Protein AF-A0A2S9YD35-F1 (afdb_monomer)

Mean predicted aligned error: 19.58 Å

Organism: NCBI:txid215803

Nearest PDB structures (foldseek):
  1vf7-assembly1_E  TM=6.008E-01  e=1.593E-13  Pseudomonas aeruginosa
  5xu0-assembly1_B-2  TM=6.236E-01  e=1.192E-12  Streptococcus pneumoniae
  2v4d-assembly1_E  TM=6.224E-01  e=2.656E-11  Pseudomonas aeruginosa
  5xu0-assembly1_A-2  TM=6.376E-01  e=5.295E-11  Streptococcus pneumoniae
  5xu0-assembly1_C-2  TM=6.349E-01  e=1.986E-10  Streptococcus pneumoniae

InterPro domains:
  IPR029016 GAF-like domain superfamily [G3DSA:3.30.450.40] (10-162)
  IPR050739 Membrane Fusion Protein [PTHR30386] (207-303)

Foldseek 3Di:
DQDDCVNPVVLVVLLVVLLVQLLPDLAQQSNQVSLQVSCCVPFAVGKGKWFADPLLQWTHGSNDNVQIGHLCAAPNVVQQVPNQKDKDLFQQVDPRHDCSNQPVPDPRRKIKMKGFQFAPDPVRHTGIIMMHIHDNPDDHCDSNSVNSVVVSSPSCRVSSVVNVVVVVVVVVVVVVPPPDDDDPPDPDDPVVVVCVVSDPPPDVPPCPPPVVVVVVVCVVVVVVVVVVVQLQVDKDFDKWKFKKFKDAFDKDFDFQQAWFAWADAPDDAFDWDAAFAWGTATDCVVLVVVLVVLVVQLVVLVVVCVVPVPDPVSVVSNVVSVVVNVVSVVVNVSRTDGHNHIFGWHDAPHDRGDTHHRGHGGTIGTHPPDFMKMKTWTAPVLLVLDDFFFWKWWDFPPFNQFIDTWTWHDKDPDFAFLVVVLVVLPDVQNVPDDDDGTTIITMTGDPDQWTDGPNDIDGDDGGTMTMMMTRRDMDRSNCVVPVVVVVD

pLDDT: mean 82.95, std 12.69, range [40.44, 95.81]

Solvent-accessible surface area (backbone atoms only — not comparable to full-atom values): 26770 Å² total; per-residue (Å²): 129,87,59,51,63,87,81,38,60,68,60,45,52,52,50,54,54,44,51,53,54,41,62,69,42,91,46,69,45,58,32,36,52,50,53,24,51,55,36,33,77,74,68,22,76,42,44,44,52,28,40,39,43,83,87,76,43,29,31,32,32,68,85,41,88,86,45,70,44,63,37,79,46,16,37,47,10,51,6,62,77,75,29,55,67,37,73,34,83,34,29,70,76,35,92,51,52,30,51,87,73,62,38,77,88,59,92,39,57,31,26,37,35,16,30,31,22,40,36,87,54,96,79,54,56,46,50,28,32,43,31,36,30,31,59,65,86,57,80,70,85,44,67,57,51,49,38,53,50,54,54,50,36,65,63,42,17,68,47,50,48,52,52,55,51,49,54,54,51,55,58,54,58,65,64,76,69,77,79,74,83,91,69,96,86,64,94,65,57,70,71,59,53,50,58,58,65,78,53,78,70,80,61,74,78,74,75,73,69,45,74,62,50,63,48,49,50,52,49,51,51,48,48,52,52,50,49,51,48,46,28,63,71,40,70,39,73,42,66,51,62,24,55,22,35,34,39,64,40,57,70,47,72,42,53,34,86,54,72,41,36,30,61,42,65,73,69,55,67,70,38,78,44,48,59,66,38,72,40,38,36,38,64,49,70,68,63,52,53,50,48,56,50,47,52,53,52,35,53,54,34,46,54,51,25,72,73,41,80,81,43,66,64,38,55,50,51,36,54,50,42,51,55,51,48,54,53,48,56,51,53,61,53,66,34,49,39,51,33,90,53,47,26,32,26,68,45,68,68,64,48,66,71,39,78,42,50,56,67,40,70,34,34,31,34,35,30,76,82,38,72,33,28,35,45,27,41,30,56,33,89,50,49,91,57,63,59,68,62,42,62,29,39,36,38,40,70,96,38,93,76,36,71,38,84,32,37,28,70,43,64,55,90,62,69,33,46,44,71,57,50,34,58,76,64,31,79,94,54,38,88,81,58,90,65,82,61,49,24,22,50,35,35,24,51,46,96,60,67,59,48,63,44,95,94,41,82,44,69,70,52,70,71,43,48,27,42,28,38,32,71,55,45,75,41,33,44,48,46,73,75,40,65,79,61,77,82,112

Radius of gyration: 55.98 Å; Cα contacts (8 Å, |Δi|>4): 825; chains: 1; bounding box: 130×58×137 Å

Secondary structure (DSSP, 8-state):
----GGG-HHHHHHHHHHHHHHHT--SHHHHHHHHHHHHHHHT-SEEEEEEEETTTTEEE-SS-TT-EEETTSHHHHHHHTT-SEEEESSGGGSTT--HHHH-TT--S-SEEEEEEEE-SSTT--EEEEEEEEE-TTS----HHHHHHHHHHHHHHHHHHHHHHHHHHHHHHHHHHS--S---TT--S-HHHHHHHHT------------HHHHHHHHHHHHHHHHHHHHHHH-EEEEEEEEEEEEE-S-EEEEE-SS-EEEEEE---TT-EE-TT-EEEEE--HHHHHHHHHHHHHHHHHHHHHHH-TT-HHHHHHHHHHHHHHHHHHHHHHHTEEE-SS-EEEEEE---TT-EE-TT-EEEEEEPTT---EEEEEEEGGGGGG--TT-EEEEEETTEEEEEEEEEEEEEEEEEE-HHHHHHHH-HHHHTT----S-EEEEEEE-S-SEEEETTEEEE--TT-EEEEEEEEEEEEHHHHH-GGGTT-

Sequence (488 aa):
MAWTLETDPDYARAMLVALRAAAAADDPNDLTRIVEELAMDWIGDRAFLRFHDSDDGTLWSAVDDKYEVDATRGLAGAALLGRELVTAPRAEQDPAYAACVDDPRGAGDERVAAMAVAAAAPDRSAHAVLIVIREAARERFDARARGRLTALGHGLSPILDRLALAAVLDAGATLEVGGEDSDPAYLYRAEALEAYRGGHSQGPVLRLASPWLGVVYRVVVGLVVATLAYLCLVDVGEYSSGPALVRLGGRTQITALTDASVVEVFVAPNDRVEAGQQLVRLHDVDDAADSERLEREFELQLRNLLRDPGDVAAQRAVTTLRAERERTAWRLREHLIRAPAAGVIRDVRARPGQALAAGEVLLTIASEQTQPHVLALLPGDDRPRIEVGMPLVFEIDGYRDADRALRVDHVYEDVVGPSEALRVLGPEVADDMSITGPVVLVRAALPSEDFESKAARFRYHDGMRGRAEIQVRTTSVLEALIPSLEEI

Structure (mmCIF, N/CA/C/O backbone):
data_AF-A0A2S9YD35-F1
#
_entry.id   AF-A0A2S9YD35-F1
#
loop_
_atom_site.group_PDB
_atom_site.id
_atom_site.type_symbol
_atom_site.label_atom_id
_atom_site.label_alt_id
_atom_site.label_comp_id
_atom_site.label_asym_id
_atom_site.label_entity_id
_atom_site.label_seq_id
_atom_site.pdbx_PDB_ins_code
_atom_site.Cartn_x
_atom_site.Cartn_y
_atom_site.Cartn_z
_atom_site.occupancy
_atom_site.B_iso_or_equiv
_atom_site.auth_seq_id
_atom_site.auth_comp_id
_atom_site.auth_asym_id
_atom_site.auth_atom_id
_atom_site.pdbx_PDB_model_num
ATOM 1 N N . MET A 1 1 ? 63.358 15.236 -81.515 1.00 47.53 1 MET A N 1
ATOM 2 C CA . MET A 1 1 ? 63.727 16.330 -80.591 1.00 47.53 1 MET A CA 1
ATOM 3 C C . MET A 1 1 ? 62.824 16.237 -79.379 1.00 47.53 1 MET A C 1
ATOM 5 O O . MET A 1 1 ? 61.634 16.022 -79.573 1.00 47.53 1 MET A O 1
ATOM 9 N N . ALA A 1 2 ? 63.372 16.330 -78.166 1.00 56.78 2 ALA A N 1
ATOM 10 C CA . ALA A 1 2 ? 62.549 16.531 -76.977 1.00 56.78 2 ALA A CA 1
ATOM 11 C C . ALA A 1 2 ? 61.869 17.901 -77.112 1.00 56.78 2 ALA A C 1
ATOM 13 O O . ALA A 1 2 ? 62.541 18.879 -77.436 1.00 56.78 2 ALA A O 1
ATOM 14 N N . TRP A 1 3 ? 60.546 17.947 -76.977 1.00 67.94 3 TRP A N 1
ATOM 15 C CA . TRP A 1 3 ? 59.806 19.205 -76.999 1.00 67.94 3 TRP A CA 1
ATOM 16 C C . TRP A 1 3 ? 60.190 20.035 -75.768 1.00 67.94 3 TRP A C 1
ATOM 18 O O . TRP A 1 3 ? 60.286 19.488 -74.670 1.00 67.94 3 TRP A O 1
ATOM 28 N N . THR A 1 4 ? 60.414 21.335 -75.952 1.00 70.62 4 THR A N 1
ATOM 29 C CA . THR A 1 4 ? 60.667 22.291 -74.864 1.00 70.62 4 THR A CA 1
ATOM 30 C C . THR A 1 4 ? 59.796 23.531 -75.043 1.00 70.62 4 THR A C 1
ATOM 32 O O . THR A 1 4 ? 59.365 23.842 -76.156 1.00 70.62 4 THR A O 1
ATOM 35 N N . LEU A 1 5 ? 59.568 24.285 -73.966 1.00 70.50 5 LEU A N 1
ATOM 36 C CA . LEU A 1 5 ? 58.805 25.541 -74.012 1.00 70.50 5 LEU A CA 1
ATOM 37 C C . LEU A 1 5 ? 59.402 26.570 -74.990 1.00 70.50 5 LEU A C 1
ATOM 39 O O . LEU A 1 5 ? 58.669 27.344 -75.597 1.00 70.50 5 LEU A O 1
ATOM 43 N N . GLU A 1 6 ? 60.718 26.531 -75.211 1.00 71.00 6 GLU A N 1
ATOM 44 C CA . GLU A 1 6 ? 61.417 27.388 -76.179 1.00 71.00 6 GLU A CA 1
ATOM 45 C C . GLU A 1 6 ? 61.068 27.055 -77.640 1.00 71.00 6 GLU A C 1
ATOM 47 O O . GLU A 1 6 ? 61.177 27.910 -78.515 1.00 71.00 6 GLU A O 1
ATOM 52 N N . THR A 1 7 ? 60.611 25.828 -77.911 1.00 75.81 7 THR A N 1
ATOM 53 C CA . THR A 1 7 ? 60.230 25.374 -79.261 1.00 75.81 7 THR A CA 1
ATOM 54 C C . THR A 1 7 ? 58.775 25.688 -79.633 1.00 75.81 7 THR A C 1
ATOM 56 O O . THR A 1 7 ? 58.360 25.383 -80.751 1.00 75.81 7 THR A O 1
ATOM 59 N N . ASP A 1 8 ? 57.996 26.297 -78.728 1.00 83.62 8 ASP A N 1
ATOM 60 C CA . ASP A 1 8 ? 56.560 26.559 -78.904 1.00 83.62 8 ASP A CA 1
ATOM 61 C C . ASP A 1 8 ? 56.110 27.853 -78.183 1.00 83.62 8 ASP A C 1
ATOM 63 O O . ASP A 1 8 ? 55.401 27.801 -77.170 1.00 83.62 8 ASP A O 1
ATOM 67 N N . PRO A 1 9 ? 56.548 29.035 -78.662 1.00 85.25 9 PRO A N 1
ATOM 68 C CA . PRO A 1 9 ? 56.414 30.297 -77.930 1.00 85.25 9 PRO A CA 1
ATOM 69 C C . PRO A 1 9 ? 54.961 30.753 -77.746 1.00 85.25 9 PRO A C 1
ATOM 71 O O . PRO A 1 9 ? 54.652 31.412 -76.751 1.00 85.25 9 PRO A O 1
ATOM 74 N N . ASP A 1 10 ? 54.066 30.397 -78.670 1.00 89.38 10 ASP A N 1
ATOM 75 C CA . ASP A 1 10 ? 52.653 30.771 -78.579 1.00 89.38 10 ASP A CA 1
ATOM 76 C C . ASP A 1 10 ? 51.945 29.988 -77.466 1.00 89.38 10 ASP A C 1
ATOM 78 O O . ASP A 1 10 ? 51.243 30.586 -76.648 1.00 89.38 10 ASP A O 1
ATOM 82 N N . TYR A 1 11 ? 52.226 28.682 -77.350 1.00 89.38 11 TYR A N 1
ATOM 83 C CA . TYR A 1 11 ? 51.750 27.874 -76.227 1.00 89.38 11 TYR A CA 1
ATOM 84 C C . TYR A 1 11 ? 52.334 28.367 -74.902 1.00 89.38 11 TYR A C 1
ATOM 86 O O . TYR A 1 11 ? 51.603 28.525 -73.930 1.00 89.38 11 TYR A O 1
ATOM 94 N N . ALA A 1 12 ? 53.636 28.670 -74.857 1.00 87.69 12 ALA A N 1
ATOM 95 C CA . ALA A 1 12 ? 54.272 29.184 -73.645 1.00 87.69 12 ALA A CA 1
ATOM 96 C C . ALA A 1 12 ? 53.629 30.502 -73.174 1.00 87.69 12 ALA A C 1
ATOM 98 O O . ALA A 1 12 ? 53.411 30.691 -71.977 1.00 87.69 12 ALA A O 1
ATOM 99 N N . ARG A 1 13 ? 53.270 31.402 -74.103 1.00 91.12 13 ARG A N 1
ATOM 100 C CA . ARG A 1 13 ? 52.560 32.647 -73.777 1.00 91.12 13 ARG A CA 1
ATOM 101 C C . ARG A 1 13 ? 51.149 32.378 -73.252 1.00 91.12 13 ARG A C 1
ATOM 103 O O . ARG A 1 13 ? 50.782 32.967 -72.238 1.00 91.12 13 ARG A O 1
ATOM 110 N N . ALA A 1 14 ? 50.386 31.506 -73.910 1.00 91.56 14 ALA A N 1
ATOM 111 C CA . ALA A 1 14 ? 49.041 31.134 -73.467 1.00 91.56 14 ALA A CA 1
ATOM 112 C C . ALA A 1 14 ? 49.067 30.475 -72.077 1.00 91.56 14 ALA A C 1
ATOM 114 O O . ALA A 1 14 ? 48.331 30.882 -71.181 1.00 91.56 14 ALA A O 1
ATOM 115 N N . MET A 1 15 ? 50.001 29.546 -71.861 1.00 92.38 15 MET A N 1
ATOM 116 C CA . MET A 1 15 ? 50.214 28.876 -70.580 1.00 92.38 15 MET A CA 1
ATOM 117 C C . MET A 1 15 ? 50.580 29.871 -69.472 1.00 92.38 15 MET A C 1
ATOM 119 O O . MET A 1 15 ? 50.029 29.791 -68.382 1.00 92.38 15 MET A O 1
ATOM 123 N N . LEU A 1 16 ? 51.449 30.855 -69.734 1.00 91.38 16 LEU A N 1
ATOM 124 C CA . LEU A 1 16 ? 51.777 31.895 -68.749 1.00 91.38 16 LEU A CA 1
ATOM 125 C C . LEU A 1 16 ? 50.569 32.761 -68.365 1.00 91.38 16 LEU A C 1
ATOM 127 O O . LEU A 1 16 ? 50.454 33.158 -67.206 1.00 91.38 16 LEU A O 1
ATOM 131 N N . VAL A 1 17 ? 49.685 33.077 -69.315 1.00 93.44 17 VAL A N 1
ATOM 132 C CA . VAL A 1 17 ? 48.451 33.830 -69.035 1.00 93.44 17 VAL A CA 1
ATOM 133 C C . VAL A 1 17 ? 47.505 32.994 -68.177 1.00 93.44 17 VAL A C 1
ATOM 135 O O . VAL A 1 17 ? 47.040 33.480 -67.147 1.00 93.44 17 VAL A O 1
ATOM 138 N N . ALA A 1 18 ? 47.291 31.732 -68.549 1.00 91.69 18 ALA A N 1
ATOM 139 C CA . ALA A 1 18 ? 46.444 30.812 -67.800 1.00 91.69 18 ALA A CA 1
ATOM 140 C C . ALA A 1 18 ? 46.977 30.558 -66.382 1.00 91.69 18 ALA A C 1
ATOM 142 O O . ALA A 1 18 ? 46.215 30.658 -65.430 1.00 91.69 18 ALA A O 1
ATOM 143 N N . LEU A 1 19 ? 48.285 30.332 -66.206 1.00 92.06 19 LEU A N 1
ATOM 144 C CA . LEU A 1 19 ? 48.888 30.132 -64.882 1.00 92.06 19 LEU A CA 1
ATOM 145 C C . LEU A 1 19 ? 48.787 31.379 -63.993 1.00 92.06 19 LEU A C 1
ATOM 147 O O . LEU A 1 19 ? 48.605 31.252 -62.787 1.00 92.06 19 LEU A O 1
ATOM 151 N N . ARG A 1 20 ? 48.860 32.592 -64.560 1.00 91.69 20 ARG A N 1
ATOM 152 C CA . ARG A 1 20 ? 48.623 33.830 -63.795 1.00 91.69 20 ARG A CA 1
ATOM 153 C C . ARG A 1 20 ? 47.171 33.966 -63.352 1.00 91.69 20 ARG A C 1
ATOM 155 O O . ARG A 1 20 ? 46.937 34.383 -62.225 1.00 91.69 20 ARG A O 1
ATOM 162 N N . ALA A 1 21 ? 46.223 33.631 -64.226 1.00 90.62 21 ALA A N 1
ATOM 163 C CA . ALA A 1 21 ? 44.805 33.640 -63.884 1.00 90.62 21 ALA A CA 1
ATOM 164 C C . ALA A 1 21 ? 44.486 32.568 -62.827 1.00 90.62 21 ALA A C 1
ATOM 166 O O . ALA A 1 21 ? 43.852 32.870 -61.825 1.00 90.62 21 ALA A O 1
ATOM 167 N N . ALA A 1 22 ? 45.023 31.358 -62.997 1.00 89.50 22 ALA A N 1
ATOM 168 C CA . ALA A 1 22 ? 44.924 30.254 -62.048 1.00 89.50 22 ALA A CA 1
ATOM 169 C C . ALA A 1 22 ? 45.522 30.602 -60.675 1.00 89.50 22 ALA A C 1
ATOM 171 O O . ALA A 1 22 ? 44.939 30.280 -59.648 1.00 89.50 22 ALA A O 1
ATOM 172 N N . ALA A 1 23 ? 46.660 31.300 -60.635 1.00 87.88 23 ALA A N 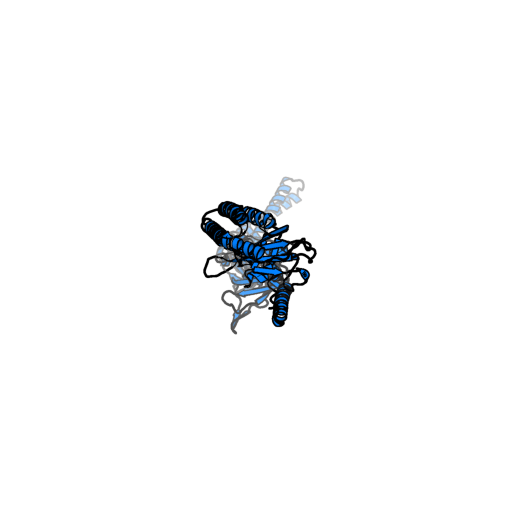1
ATOM 173 C CA . ALA A 1 23 ? 47.279 31.723 -59.380 1.00 87.88 23 ALA A CA 1
ATOM 174 C C . ALA A 1 23 ? 46.456 32.776 -58.617 1.00 87.88 23 ALA A C 1
ATOM 176 O O . ALA A 1 23 ? 46.629 32.903 -57.409 1.00 87.88 23 ALA A O 1
ATOM 177 N N . ALA A 1 24 ? 45.593 33.524 -59.310 1.00 87.50 24 ALA A N 1
ATOM 178 C CA . ALA A 1 24 ? 44.670 34.488 -58.714 1.00 87.50 24 ALA A CA 1
ATOM 179 C C . ALA A 1 24 ? 43.292 33.884 -58.388 1.00 87.50 24 ALA A C 1
ATOM 181 O O . ALA A 1 24 ? 42.458 34.580 -57.821 1.00 87.50 24 ALA A O 1
ATOM 182 N N . ALA A 1 25 ? 43.038 32.626 -58.765 1.00 84.81 25 ALA A N 1
ATOM 183 C CA . ALA A 1 25 ? 41.809 31.936 -58.409 1.00 84.81 25 ALA A CA 1
ATOM 184 C C . ALA A 1 25 ? 41.866 31.522 -56.933 1.00 84.81 25 ALA A C 1
ATOM 186 O O . ALA A 1 25 ? 42.831 30.886 -56.501 1.00 84.81 25 ALA A O 1
ATOM 187 N N . ASP A 1 26 ? 40.832 31.885 -56.180 1.00 77.94 26 ASP A N 1
ATOM 188 C CA . ASP A 1 26 ? 40.666 31.501 -54.774 1.00 77.94 26 ASP A CA 1
ATOM 189 C C . ASP A 1 26 ? 39.661 30.341 -54.605 1.00 77.94 26 ASP A C 1
ATOM 191 O O . ASP A 1 26 ? 39.561 29.774 -53.523 1.00 77.94 26 ASP A O 1
ATOM 195 N N . ASP A 1 27 ? 38.968 29.942 -55.681 1.00 83.31 27 ASP A N 1
ATOM 196 C CA . ASP A 1 27 ? 38.027 28.814 -55.727 1.00 83.31 27 ASP A CA 1
ATOM 197 C C . ASP A 1 27 ? 38.523 27.732 -56.725 1.00 83.31 27 ASP A C 1
ATOM 199 O O . ASP A 1 27 ? 38.868 28.062 -57.873 1.00 83.31 27 ASP A O 1
ATOM 203 N N . PRO A 1 28 ? 38.544 26.438 -56.335 1.00 85.31 28 PRO A N 1
ATOM 204 C CA . PRO A 1 28 ? 38.745 25.294 -57.235 1.00 85.31 28 PRO A CA 1
ATOM 205 C C . PRO A 1 28 ? 37.932 25.318 -58.545 1.00 85.31 28 PRO A C 1
ATOM 207 O O . PRO A 1 28 ? 38.403 24.809 -59.571 1.00 85.31 28 PRO A O 1
ATOM 210 N N . ASN A 1 29 ? 36.739 25.920 -58.550 1.00 88.38 29 ASN A N 1
ATOM 211 C CA . ASN A 1 29 ? 35.893 26.062 -59.742 1.00 88.38 29 ASN A CA 1
ATOM 212 C C . ASN A 1 29 ? 36.537 26.896 -60.845 1.00 88.38 29 ASN A C 1
ATOM 214 O O . ASN A 1 29 ? 36.603 26.482 -62.009 1.00 88.38 29 ASN A O 1
ATOM 218 N N . ASP A 1 30 ? 37.031 28.078 -60.481 1.00 88.12 30 ASP A N 1
ATOM 219 C CA . ASP A 1 30 ? 37.656 28.985 -61.434 1.00 88.12 30 ASP A CA 1
ATOM 220 C C . ASP A 1 30 ? 38.954 28.389 -61.974 1.00 88.12 30 ASP A C 1
ATOM 222 O O . ASP A 1 30 ? 39.211 28.462 -63.179 1.00 88.12 30 ASP A O 1
ATOM 226 N N . LEU A 1 31 ? 39.726 27.714 -61.114 1.00 90.50 31 LEU A N 1
ATOM 227 C CA . LEU A 1 31 ? 40.915 26.982 -61.537 1.00 90.50 31 LEU A CA 1
ATOM 228 C C . LEU A 1 31 ? 40.576 25.903 -62.574 1.00 90.50 31 LEU A C 1
ATOM 230 O O . LEU A 1 31 ? 41.229 25.830 -63.617 1.00 90.50 31 LEU A O 1
ATOM 234 N N . THR A 1 32 ? 39.547 25.094 -62.307 1.00 91.31 32 THR A N 1
ATOM 235 C CA . THR A 1 32 ? 39.090 24.026 -63.212 1.00 91.31 32 THR A CA 1
ATOM 236 C C . THR A 1 32 ? 38.765 24.583 -64.586 1.00 91.31 32 THR A C 1
ATOM 238 O O . THR A 1 32 ? 39.307 24.111 -65.583 1.00 91.31 32 THR A O 1
ATOM 241 N N . ARG A 1 33 ? 37.959 25.647 -64.643 1.00 91.50 33 ARG A N 1
ATOM 242 C CA . ARG A 1 33 ? 37.557 26.269 -65.907 1.00 91.50 33 ARG A CA 1
ATOM 243 C C . ARG A 1 33 ? 38.753 26.799 -66.701 1.00 91.50 33 ARG A C 1
ATOM 245 O O . ARG A 1 33 ? 38.845 26.524 -67.893 1.00 91.50 33 ARG A O 1
ATOM 252 N N . ILE A 1 34 ? 39.678 27.510 -66.051 1.00 92.81 34 ILE A N 1
ATOM 253 C CA . ILE A 1 34 ? 40.866 28.088 -66.707 1.00 92.81 34 ILE A CA 1
ATOM 254 C C . ILE A 1 34 ? 41.763 26.989 -67.295 1.00 92.81 34 ILE A C 1
ATOM 256 O O . ILE A 1 34 ? 42.280 27.122 -68.407 1.00 92.81 34 ILE A O 1
ATOM 260 N N . VAL A 1 35 ? 41.970 25.903 -66.546 1.00 93.00 35 VAL A N 1
ATOM 261 C CA . VAL A 1 35 ? 42.843 24.797 -66.958 1.00 93.00 35 VAL A CA 1
ATOM 262 C C . VAL A 1 35 ? 42.204 23.962 -68.063 1.00 93.00 35 VAL A C 1
ATOM 264 O O . VAL A 1 35 ? 42.882 23.632 -69.040 1.00 93.00 35 VAL A O 1
ATOM 267 N N . GLU A 1 36 ? 40.917 23.633 -67.933 1.00 93.31 36 GLU A N 1
ATOM 268 C CA . GLU A 1 36 ? 40.176 22.893 -68.955 1.00 93.31 36 GLU A CA 1
ATOM 269 C C . GLU A 1 36 ? 40.122 23.687 -70.271 1.00 93.31 36 GLU A C 1
ATOM 271 O O . GLU A 1 36 ? 40.383 23.114 -71.328 1.00 93.31 36 GLU A O 1
ATOM 276 N N . GLU A 1 37 ? 39.885 25.004 -70.224 1.00 94.00 37 GLU A N 1
ATOM 277 C CA . GLU A 1 37 ? 39.869 25.881 -71.406 1.00 94.00 37 GLU A CA 1
ATOM 278 C C . GLU A 1 37 ? 41.225 25.899 -72.129 1.00 94.00 37 GLU A C 1
ATOM 280 O O . GLU A 1 37 ? 41.293 25.623 -73.328 1.00 94.00 37 GLU A O 1
ATOM 285 N N . LEU A 1 38 ? 42.333 26.101 -71.403 1.00 94.25 38 LEU A N 1
ATOM 286 C CA . LEU A 1 38 ? 43.674 26.057 -72.000 1.00 94.25 38 LEU A CA 1
ATOM 287 C C . LEU A 1 38 ? 43.976 24.689 -72.638 1.00 94.25 38 LEU A C 1
ATOM 289 O O . LEU A 1 38 ? 44.580 24.614 -73.714 1.00 94.25 38 LEU A O 1
ATOM 293 N N . ALA A 1 39 ? 43.594 23.600 -71.965 1.00 93.12 39 ALA A N 1
ATOM 294 C CA . ALA A 1 39 ? 43.822 22.247 -72.454 1.00 93.12 39 ALA A CA 1
ATOM 295 C C . ALA A 1 39 ? 42.987 21.937 -73.710 1.00 93.12 39 ALA A C 1
ATOM 297 O O . ALA A 1 39 ? 43.501 21.284 -74.623 1.00 93.12 39 ALA A O 1
ATOM 298 N N . MET A 1 40 ? 41.750 22.433 -73.791 1.00 93.69 40 MET A N 1
ATOM 299 C CA . MET A 1 40 ? 40.899 22.313 -74.981 1.00 93.69 40 MET A CA 1
ATOM 300 C C . MET A 1 40 ? 41.418 23.151 -76.160 1.00 93.69 40 MET A C 1
ATOM 302 O O . MET A 1 40 ? 41.420 22.698 -77.300 1.00 93.69 40 MET A O 1
ATOM 306 N N . ASP A 1 41 ? 41.948 24.345 -75.911 1.00 92.94 41 ASP A N 1
ATOM 307 C CA . ASP A 1 41 ? 42.451 25.194 -76.997 1.00 92.94 41 ASP A CA 1
ATOM 308 C C . ASP A 1 41 ? 43.733 24.643 -77.644 1.00 92.94 41 ASP A C 1
ATOM 310 O O . ASP A 1 41 ? 43.966 24.802 -78.847 1.00 92.94 41 ASP A O 1
ATOM 314 N N . TRP A 1 42 ? 44.594 23.998 -76.850 1.00 91.81 42 TRP A N 1
ATOM 315 C CA . TRP A 1 42 ? 45.960 23.676 -77.277 1.00 91.81 42 TRP A CA 1
ATOM 316 C C . TRP A 1 42 ? 46.303 22.191 -77.320 1.00 91.81 42 TRP A C 1
ATOM 318 O O . TRP A 1 42 ? 47.309 21.826 -77.944 1.00 91.81 42 TRP A O 1
ATOM 328 N N . ILE A 1 43 ? 45.551 21.325 -76.641 1.00 91.44 43 ILE A N 1
ATOM 329 C CA . ILE A 1 43 ? 45.966 19.936 -76.419 1.00 91.44 43 ILE A CA 1
ATOM 330 C C . ILE A 1 43 ? 44.926 18.938 -76.923 1.00 91.44 43 ILE A C 1
ATOM 332 O O . ILE A 1 43 ? 45.322 18.034 -77.663 1.00 91.44 43 ILE A O 1
ATOM 336 N N . GLY A 1 44 ? 43.649 19.064 -76.568 1.00 91.38 44 GLY A N 1
ATOM 337 C CA . GLY A 1 44 ? 42.599 18.104 -76.935 1.00 91.38 44 GLY A CA 1
ATOM 338 C C . GLY A 1 44 ? 41.280 18.761 -77.308 1.00 91.38 44 GLY A C 1
ATOM 339 O O . GLY A 1 44 ? 41.170 19.970 -77.277 1.00 91.38 44 GLY A O 1
ATOM 340 N N . ASP A 1 45 ? 40.282 17.964 -77.673 1.00 91.88 45 ASP A N 1
ATOM 341 C CA . ASP A 1 45 ? 38.945 18.466 -78.010 1.00 91.88 45 ASP A CA 1
ATOM 342 C C . ASP A 1 45 ? 38.035 18.523 -76.757 1.00 91.88 45 ASP A C 1
ATOM 344 O O . ASP A 1 45 ? 37.074 19.288 -76.716 1.00 91.88 45 ASP A O 1
ATOM 348 N N . ARG A 1 46 ? 38.350 17.739 -75.712 1.00 92.56 46 ARG A N 1
ATOM 349 C CA . ARG A 1 46 ? 37.731 17.817 -74.375 1.00 92.56 46 ARG A CA 1
ATOM 350 C C . ARG A 1 46 ? 38.808 17.722 -73.298 1.00 92.56 46 ARG A C 1
ATOM 352 O O . ARG A 1 46 ? 39.794 17.004 -73.481 1.00 92.56 46 ARG A O 1
ATOM 359 N N . ALA A 1 47 ? 38.608 18.401 -72.175 1.00 92.81 47 ALA A N 1
ATOM 360 C CA . ALA A 1 47 ? 39.494 18.312 -71.023 1.00 92.81 47 ALA A CA 1
ATOM 361 C C . ALA A 1 47 ? 38.700 18.311 -69.719 1.00 92.81 47 ALA A C 1
ATOM 363 O O . ALA A 1 47 ? 37.654 18.948 -69.629 1.00 92.81 47 ALA A O 1
ATOM 364 N N . PHE A 1 48 ? 39.221 17.593 -68.730 1.00 92.00 48 PHE A N 1
ATOM 365 C CA . PHE A 1 48 ? 38.636 17.440 -67.411 1.00 92.00 48 PHE A CA 1
ATOM 366 C C . PHE A 1 48 ? 39.729 17.561 -66.350 1.00 92.00 48 PHE A C 1
ATOM 368 O O . PHE A 1 48 ? 40.644 16.737 -66.320 1.00 92.00 48 PHE A O 1
ATOM 375 N N . LEU A 1 49 ? 39.645 18.562 -65.475 1.00 91.94 49 LEU A N 1
ATOM 376 C CA . LEU A 1 49 ? 40.475 18.628 -64.272 1.00 91.94 49 LEU A CA 1
ATOM 377 C C . LEU A 1 49 ? 39.691 18.023 -63.107 1.00 91.94 49 LEU A C 1
ATOM 379 O O . LEU A 1 49 ? 38.554 18.417 -62.840 1.00 91.94 49 LEU A O 1
ATOM 383 N N . ARG A 1 50 ? 40.273 17.028 -62.440 1.00 92.25 50 ARG A N 1
ATOM 384 C CA . ARG A 1 50 ? 39.658 16.338 -61.302 1.00 92.25 50 ARG A CA 1
ATOM 385 C C . ARG A 1 50 ? 40.576 16.414 -60.100 1.00 92.25 50 ARG A C 1
ATOM 387 O O . ARG A 1 50 ? 41.748 16.081 -60.225 1.00 92.25 50 ARG A O 1
ATOM 394 N N . PHE A 1 51 ? 40.060 16.868 -58.969 1.00 90.06 51 PHE A N 1
ATOM 395 C CA . PHE A 1 51 ? 40.814 16.959 -57.725 1.00 90.06 51 PHE A CA 1
ATOM 396 C C . PHE A 1 51 ? 40.825 15.604 -57.039 1.00 90.06 51 PHE A C 1
ATOM 398 O O . PHE A 1 51 ? 39.848 14.865 -57.113 1.00 90.06 51 PHE A O 1
ATOM 405 N N . HIS A 1 52 ? 41.949 15.276 -56.420 1.00 87.81 52 HIS A N 1
ATOM 406 C CA . HIS A 1 52 ? 42.136 14.038 -55.690 1.00 87.81 52 HIS A CA 1
ATOM 407 C C . HIS A 1 52 ? 42.081 14.332 -54.197 1.00 87.81 52 HIS A C 1
ATOM 409 O O . HIS A 1 52 ? 42.894 15.105 -53.686 1.00 87.81 52 HIS A O 1
ATOM 415 N N . ASP A 1 53 ? 41.123 13.707 -53.525 1.00 84.12 53 ASP A N 1
ATOM 416 C CA . ASP A 1 53 ? 41.081 13.663 -52.075 1.00 84.12 53 ASP A CA 1
ATOM 417 C C . ASP A 1 53 ? 41.887 12.451 -51.600 1.00 84.12 53 ASP A C 1
ATOM 419 O O . ASP A 1 53 ? 41.540 11.303 -51.893 1.00 84.12 53 ASP A O 1
ATOM 423 N N . SER A 1 54 ? 43.003 12.705 -50.914 1.00 72.50 54 SER A N 1
ATOM 424 C CA . SER A 1 54 ? 43.875 11.640 -50.418 1.00 72.50 54 SER A CA 1
ATOM 425 C C . SER A 1 54 ? 43.271 10.853 -49.261 1.00 72.50 54 SER A C 1
ATOM 427 O O . SER A 1 54 ? 43.688 9.713 -49.052 1.00 72.50 54 SER A O 1
ATOM 429 N N . ASP A 1 55 ? 42.330 11.441 -48.521 1.00 73.75 55 ASP A N 1
ATOM 430 C CA . ASP A 1 55 ? 41.756 10.829 -47.324 1.00 73.75 55 ASP A CA 1
ATOM 431 C C . ASP A 1 55 ? 40.633 9.862 -47.708 1.00 73.75 55 ASP A C 1
ATOM 433 O O . ASP A 1 55 ? 40.612 8.716 -47.250 1.00 73.75 55 ASP A O 1
ATOM 437 N N . ASP A 1 56 ? 39.762 10.286 -48.628 1.00 73.88 56 ASP A N 1
ATOM 438 C CA . ASP A 1 56 ? 38.661 9.462 -49.139 1.00 73.88 56 ASP A CA 1
ATOM 439 C C . ASP A 1 56 ? 39.056 8.600 -50.351 1.00 73.88 56 ASP A C 1
ATOM 441 O O . ASP A 1 56 ? 38.354 7.646 -50.704 1.00 73.88 56 ASP A O 1
ATOM 445 N N . GLY A 1 57 ? 40.201 8.884 -50.981 1.00 81.00 57 GLY A N 1
ATOM 446 C CA . GLY A 1 57 ? 40.675 8.169 -52.166 1.00 81.00 57 GLY A CA 1
ATOM 447 C C . GLY A 1 57 ? 39.755 8.366 -53.371 1.00 81.00 57 GLY A C 1
ATOM 448 O O . GLY A 1 57 ? 39.581 7.447 -54.179 1.00 81.00 57 GLY A O 1
ATOM 449 N N . THR A 1 58 ? 39.136 9.543 -53.491 1.00 87.50 58 THR A N 1
ATOM 450 C CA . THR A 1 58 ? 38.187 9.878 -54.558 1.00 87.50 58 THR A CA 1
ATOM 451 C C . THR A 1 58 ? 38.719 10.979 -55.469 1.00 87.50 58 THR A C 1
ATOM 453 O O . THR A 1 58 ? 39.561 11.804 -55.114 1.00 87.50 58 THR A O 1
ATOM 456 N N . LEU A 1 59 ? 38.241 10.951 -56.709 1.00 86.56 59 LEU A N 1
ATOM 457 C CA . LEU A 1 59 ? 38.384 11.994 -57.705 1.00 86.56 59 LEU A CA 1
ATOM 458 C C . LEU A 1 59 ? 37.060 12.733 -57.829 1.00 86.56 59 LEU A C 1
ATOM 460 O O . LEU A 1 59 ? 36.048 12.127 -58.192 1.00 86.56 59 LEU A O 1
ATOM 464 N N . TRP A 1 60 ? 37.088 14.041 -57.609 1.00 88.06 60 TRP A N 1
ATOM 465 C CA . TRP A 1 60 ? 35.910 14.894 -57.704 1.00 88.06 60 TRP A CA 1
ATOM 466 C C . TRP A 1 60 ? 36.111 16.045 -58.694 1.00 88.06 60 TRP A C 1
ATOM 468 O O . TRP A 1 60 ? 37.233 16.403 -59.068 1.00 88.06 60 TRP A O 1
ATOM 478 N N . SER A 1 61 ? 35.007 16.595 -59.197 1.00 85.25 61 SER A N 1
ATOM 479 C CA . SER A 1 61 ? 35.015 17.780 -60.058 1.00 85.25 61 SER A CA 1
ATOM 480 C C . SER A 1 61 ? 34.471 18.970 -59.290 1.00 85.25 61 SER A C 1
ATOM 482 O O . SER A 1 61 ? 33.394 18.872 -58.720 1.00 85.25 61 SER A O 1
ATOM 484 N N . ALA A 1 62 ? 35.171 20.104 -59.323 1.00 82.44 62 ALA A N 1
ATOM 485 C CA . ALA A 1 62 ? 34.631 21.328 -58.737 1.00 82.44 62 ALA A CA 1
ATOM 486 C C . ALA A 1 62 ? 33.390 21.813 -59.514 1.00 82.44 62 ALA A C 1
ATOM 488 O O . ALA A 1 62 ? 32.400 22.224 -58.929 1.00 82.44 62 ALA A O 1
ATOM 489 N N . VAL A 1 63 ? 33.408 21.690 -60.845 1.00 81.06 63 VAL A N 1
ATOM 490 C CA . VAL A 1 63 ? 32.351 22.232 -61.719 1.00 81.06 63 VAL A CA 1
ATOM 491 C C . VAL A 1 63 ? 31.115 21.324 -61.793 1.00 81.06 63 VAL A C 1
ATOM 493 O O . VAL A 1 63 ? 30.028 21.789 -62.140 1.00 81.06 63 VAL A O 1
ATOM 496 N N . ASP A 1 64 ? 31.266 20.030 -61.505 1.00 76.25 64 ASP A N 1
ATOM 497 C CA . ASP A 1 64 ? 30.177 19.051 -61.522 1.00 76.25 64 ASP A CA 1
ATOM 498 C C . ASP A 1 64 ? 30.051 18.388 -60.148 1.00 76.25 64 ASP A C 1
ATOM 500 O O . ASP A 1 64 ? 30.633 17.331 -59.908 1.00 76.25 64 ASP A O 1
ATOM 504 N N . ASP A 1 65 ? 29.251 18.999 -59.268 1.00 63.75 65 ASP A N 1
ATOM 505 C CA . ASP A 1 65 ? 28.986 18.545 -57.889 1.00 63.75 65 ASP A CA 1
ATOM 506 C C . ASP A 1 65 ? 28.486 17.089 -57.788 1.00 63.75 65 ASP A C 1
ATOM 508 O O . ASP A 1 65 ? 28.426 16.517 -56.703 1.00 63.75 65 ASP A O 1
ATOM 512 N N . LYS A 1 66 ? 28.061 16.477 -58.901 1.00 66.12 66 LYS A N 1
ATOM 513 C CA . LYS A 1 66 ? 27.591 15.082 -58.945 1.00 66.12 66 LYS A CA 1
ATOM 514 C C . LYS A 1 66 ? 28.679 14.094 -59.350 1.00 66.12 66 LYS A C 1
ATOM 516 O O . LYS A 1 66 ? 28.402 12.896 -59.447 1.00 66.12 66 LYS A O 1
ATOM 521 N N . TYR A 1 67 ? 29.875 14.584 -59.647 1.00 67.62 67 TYR A N 1
ATOM 522 C CA . TYR A 1 67 ? 30.973 13.787 -60.151 1.00 67.62 67 TYR A CA 1
ATOM 523 C C . TYR A 1 67 ? 31.952 13.456 -59.030 1.00 67.62 67 TYR A C 1
ATOM 525 O O . TYR A 1 67 ? 32.843 14.243 -58.719 1.00 67.62 67 TYR A O 1
ATOM 533 N N . GLU A 1 68 ? 31.805 12.258 -58.474 1.00 81.44 68 GLU A N 1
ATOM 534 C CA . GLU A 1 68 ? 32.726 11.685 -57.499 1.00 81.44 68 GLU A CA 1
ATOM 535 C C . GLU A 1 68 ? 32.963 10.213 -57.843 1.00 81.44 68 GLU A C 1
ATOM 537 O O . GLU A 1 68 ? 32.016 9.429 -57.980 1.00 81.44 68 GLU A O 1
ATOM 542 N N . VAL A 1 69 ? 34.225 9.836 -58.058 1.00 82.94 69 VAL A N 1
ATOM 543 C CA . VAL A 1 69 ? 34.586 8.471 -58.454 1.00 82.94 69 VAL A CA 1
ATOM 544 C C . VAL A 1 69 ? 35.866 8.015 -57.765 1.00 82.94 69 VAL A C 1
ATOM 546 O O . VAL A 1 69 ? 36.758 8.807 -57.514 1.00 82.94 69 VAL A O 1
ATOM 549 N N . ASP A 1 70 ? 35.977 6.720 -57.490 1.00 85.00 70 ASP A N 1
ATOM 550 C CA . ASP A 1 70 ? 37.160 6.095 -56.889 1.00 85.00 70 ASP A CA 1
ATOM 551 C C . ASP A 1 70 ? 38.447 6.392 -57.690 1.00 85.00 70 ASP A C 1
ATOM 553 O O . ASP A 1 70 ? 38.539 6.087 -58.888 1.00 85.00 70 ASP A O 1
ATOM 557 N N . ALA A 1 71 ? 39.446 6.957 -57.006 1.00 82.12 71 ALA A N 1
ATOM 558 C CA . ALA A 1 71 ? 40.724 7.382 -57.565 1.00 82.12 71 ALA A CA 1
ATOM 559 C C . ALA A 1 71 ? 41.618 6.220 -58.021 1.00 82.12 71 ALA A C 1
ATOM 561 O O . ALA A 1 71 ? 42.646 6.452 -58.645 1.00 82.12 71 ALA A O 1
ATOM 562 N N . THR A 1 72 ? 41.255 4.963 -57.751 1.00 83.00 72 THR A N 1
ATOM 563 C CA . THR A 1 72 ? 41.991 3.779 -58.228 1.00 83.00 72 THR A CA 1
ATOM 564 C C . THR A 1 72 ? 41.522 3.274 -59.595 1.00 83.00 72 THR A C 1
ATOM 566 O O . THR A 1 72 ? 42.127 2.359 -60.163 1.00 83.00 72 THR A O 1
ATOM 569 N N . ARG A 1 73 ? 40.449 3.854 -60.147 1.00 83.81 73 ARG A N 1
ATOM 570 C CA . ARG A 1 73 ? 39.832 3.420 -61.407 1.00 83.81 73 ARG A CA 1
ATOM 571 C C . ARG A 1 73 ? 40.238 4.329 -62.568 1.00 83.81 73 ARG A C 1
ATOM 573 O O . ARG A 1 73 ? 40.568 5.497 -62.386 1.00 83.81 73 ARG A O 1
ATOM 580 N N . GLY A 1 74 ? 40.172 3.796 -63.784 1.00 87.56 74 GLY A N 1
ATOM 581 C CA . GLY A 1 74 ? 40.450 4.575 -64.986 1.00 87.56 74 GLY A CA 1
ATOM 582 C C . GLY A 1 74 ? 41.941 4.791 -65.265 1.00 87.56 74 GLY A C 1
ATOM 583 O O . GLY A 1 74 ? 42.830 4.458 -64.473 1.00 87.56 74 GLY A O 1
ATOM 584 N N . LEU A 1 75 ? 42.211 5.413 -66.408 1.00 88.19 75 LEU A N 1
ATOM 585 C CA . LEU A 1 75 ? 43.516 5.977 -66.743 1.00 88.19 75 LEU A CA 1
ATOM 586 C C . LEU A 1 75 ? 43.904 7.071 -65.746 1.00 88.19 75 LEU A C 1
ATOM 588 O O . LEU A 1 75 ? 45.089 7.215 -65.446 1.00 88.19 75 LEU A O 1
ATOM 592 N N . ALA A 1 76 ? 42.922 7.799 -65.210 1.00 88.75 76 ALA A N 1
ATOM 593 C CA . ALA A 1 76 ? 43.123 8.777 -64.151 1.00 88.75 76 ALA A CA 1
ATOM 594 C C . ALA A 1 76 ? 43.755 8.155 -62.899 1.00 88.75 76 ALA A C 1
ATOM 596 O O . ALA A 1 76 ? 44.793 8.629 -62.435 1.00 88.75 76 ALA A O 1
ATOM 597 N N . GLY A 1 77 ? 43.208 7.039 -62.410 1.00 86.94 77 GLY A N 1
ATOM 598 C CA . GLY A 1 77 ? 43.784 6.330 -61.272 1.00 86.94 77 GLY A CA 1
ATOM 599 C C . GLY A 1 77 ? 45.121 5.667 -61.575 1.00 86.94 77 GLY A C 1
ATOM 600 O O . GLY A 1 77 ? 46.048 5.712 -60.764 1.00 86.94 77 GLY A O 1
ATOM 601 N N . ALA A 1 78 ? 45.286 5.134 -62.788 1.00 85.25 78 ALA A N 1
ATOM 602 C CA . ALA A 1 78 ? 46.585 4.639 -63.236 1.00 85.25 78 ALA A CA 1
ATOM 603 C C . ALA A 1 78 ? 47.658 5.744 -63.248 1.00 85.25 78 ALA A C 1
ATOM 605 O O . ALA A 1 78 ? 48.831 5.451 -62.995 1.00 85.25 78 ALA A O 1
ATOM 606 N N . ALA A 1 79 ? 47.272 6.995 -63.525 1.00 86.94 79 ALA A N 1
ATOM 607 C CA . ALA A 1 79 ? 48.184 8.128 -63.477 1.00 86.94 79 ALA A CA 1
ATOM 608 C C . ALA A 1 79 ? 48.586 8.484 -62.035 1.00 86.94 79 ALA A C 1
ATOM 610 O O . ALA A 1 79 ? 49.777 8.651 -61.756 1.00 86.94 79 ALA A O 1
ATOM 611 N N . LEU A 1 80 ? 47.619 8.501 -61.110 1.00 85.62 80 LEU A N 1
ATOM 612 C CA . LEU A 1 80 ? 47.845 8.744 -59.678 1.00 85.62 80 LEU A CA 1
ATOM 613 C C . LEU A 1 80 ? 48.764 7.699 -59.027 1.00 85.62 80 LEU A C 1
ATOM 615 O O . LEU A 1 80 ? 49.655 8.053 -58.261 1.00 85.62 80 LEU A O 1
ATOM 619 N N . LEU A 1 81 ? 48.599 6.416 -59.365 1.00 78.12 81 LEU A N 1
ATOM 620 C CA . LEU A 1 81 ? 49.302 5.293 -58.722 1.00 78.12 81 LEU A CA 1
ATOM 621 C C . LEU A 1 81 ? 50.786 5.135 -59.112 1.00 78.12 81 LEU A C 1
ATOM 623 O O . LEU A 1 81 ? 51.444 4.195 -58.664 1.00 78.12 81 LEU A O 1
ATOM 627 N N . GLY A 1 82 ? 51.339 6.028 -59.936 1.00 69.69 82 GLY A N 1
ATOM 628 C CA . GLY A 1 82 ? 52.781 6.047 -60.219 1.00 69.69 82 GLY A CA 1
ATOM 629 C C . GLY A 1 82 ? 53.169 6.244 -61.680 1.00 69.69 82 GLY A C 1
ATOM 630 O O . GLY A 1 82 ? 54.337 6.053 -62.029 1.00 69.69 82 GLY A O 1
ATOM 631 N N . ARG A 1 83 ? 52.229 6.624 -62.552 1.00 62.38 83 ARG A N 1
ATOM 632 C CA . ARG A 1 83 ? 52.516 7.004 -63.940 1.00 62.38 83 ARG A CA 1
ATOM 633 C C . ARG A 1 83 ? 52.090 8.448 -64.164 1.00 62.38 83 ARG A C 1
ATOM 635 O O . ARG A 1 83 ? 51.024 8.692 -64.699 1.00 62.38 83 ARG A O 1
ATOM 642 N N . GLU A 1 84 ? 52.957 9.389 -63.802 1.00 77.75 84 GLU A N 1
ATOM 643 C CA . GLU A 1 84 ? 52.755 10.847 -63.921 1.00 77.75 84 GLU A CA 1
ATOM 644 C C . GLU A 1 84 ? 52.004 11.287 -65.197 1.00 77.75 84 GLU A C 1
ATOM 646 O O . GLU A 1 84 ? 51.168 12.182 -65.141 1.00 77.75 84 GLU A O 1
ATOM 651 N N . LEU A 1 85 ? 52.228 10.605 -66.329 1.00 88.00 85 LEU A N 1
ATOM 652 C CA . LEU A 1 85 ? 51.412 10.714 -67.538 1.00 88.00 85 LEU A CA 1
ATOM 653 C C . LEU A 1 85 ? 51.114 9.329 -68.142 1.00 88.00 85 LEU A C 1
ATOM 655 O O . LEU A 1 85 ? 52.032 8.579 -68.489 1.00 88.00 85 LEU A O 1
ATOM 659 N N . VAL A 1 86 ? 49.833 9.026 -68.359 1.00 90.50 86 VAL A N 1
ATOM 660 C CA . VAL A 1 86 ? 49.336 7.836 -69.068 1.00 90.50 86 VAL A CA 1
ATOM 661 C C . VAL A 1 86 ? 48.631 8.271 -70.349 1.00 90.50 86 VAL A C 1
ATOM 663 O O . VAL A 1 86 ? 47.848 9.214 -70.345 1.00 90.50 86 VAL A O 1
ATOM 666 N N . THR A 1 87 ? 48.888 7.588 -71.467 1.00 91.19 87 THR A N 1
ATOM 667 C CA . THR A 1 87 ? 48.211 7.865 -72.744 1.00 91.19 87 THR A CA 1
ATOM 668 C C . THR A 1 87 ? 47.678 6.584 -73.368 1.00 91.19 87 THR A C 1
ATOM 670 O O . THR A 1 87 ? 48.460 5.665 -73.616 1.00 91.19 87 THR A O 1
ATOM 673 N N . ALA A 1 88 ? 46.395 6.570 -73.716 1.00 90.56 88 ALA A N 1
ATOM 674 C CA . ALA A 1 88 ? 45.737 5.502 -74.452 1.00 90.56 88 ALA A CA 1
ATOM 675 C C . ALA A 1 88 ? 45.492 5.949 -75.909 1.00 90.56 88 ALA A C 1
ATOM 677 O O . ALA A 1 88 ? 44.762 6.915 -76.153 1.00 90.56 88 ALA A O 1
ATOM 678 N N . PRO A 1 89 ? 46.088 5.277 -76.917 1.00 87.19 89 PRO A N 1
ATOM 679 C CA . PRO A 1 89 ? 45.869 5.612 -78.325 1.00 87.19 89 PRO A CA 1
ATOM 680 C C . PRO A 1 89 ? 44.459 5.254 -78.813 1.00 87.19 89 PRO A C 1
ATOM 682 O O . PRO A 1 89 ? 44.063 5.739 -79.872 1.00 87.19 89 PRO A O 1
ATOM 685 N N . ARG A 1 90 ? 43.754 4.391 -78.075 1.00 88.94 90 ARG A N 1
ATOM 686 C CA . ARG A 1 90 ? 42.331 4.091 -78.208 1.00 88.94 90 ARG A CA 1
ATOM 687 C C . ARG A 1 90 ? 41.803 3.685 -76.836 1.00 88.94 90 ARG A C 1
ATOM 689 O O . ARG A 1 90 ? 42.344 2.746 -76.257 1.00 88.94 90 ARG A O 1
ATOM 696 N N . ALA A 1 91 ? 40.797 4.396 -76.343 1.00 87.25 91 ALA A N 1
ATOM 697 C CA . ALA A 1 91 ? 40.361 4.326 -74.955 1.00 87.25 91 ALA A CA 1
ATOM 698 C C . ALA A 1 91 ? 39.927 2.909 -74.534 1.00 87.25 91 ALA A C 1
ATOM 700 O O . ALA A 1 91 ? 40.559 2.311 -73.673 1.00 87.25 91 ALA A O 1
ATOM 701 N N . GLU A 1 92 ? 38.964 2.301 -75.230 1.00 87.56 92 GLU A N 1
ATOM 702 C CA . GLU A 1 92 ? 38.439 0.954 -74.924 1.00 87.56 92 GLU A CA 1
ATOM 703 C C . GLU A 1 92 ? 39.455 -0.191 -75.026 1.00 87.56 92 GLU A C 1
ATOM 705 O O . GLU A 1 92 ? 39.196 -1.297 -74.554 1.00 87.56 92 GLU A O 1
ATOM 710 N N . GLN A 1 93 ? 40.593 0.030 -75.686 1.00 87.50 93 GLN A N 1
ATOM 711 C CA . GLN A 1 93 ? 41.629 -0.996 -75.812 1.00 87.50 93 GLN A CA 1
ATOM 712 C C . GLN A 1 93 ? 42.601 -0.994 -74.634 1.00 87.50 93 GLN A C 1
ATOM 714 O O . GLN A 1 93 ? 43.355 -1.957 -74.479 1.00 87.50 93 GLN A O 1
ATOM 719 N N . ASP A 1 94 ? 42.613 0.071 -73.833 1.00 85.94 94 ASP A N 1
ATOM 720 C CA . ASP A 1 94 ? 43.445 0.136 -72.644 1.00 85.94 94 ASP A CA 1
ATOM 721 C C . ASP A 1 94 ? 42.705 -0.516 -71.464 1.00 85.94 94 ASP A C 1
ATOM 723 O O . ASP A 1 94 ? 41.611 -0.076 -71.112 1.00 85.94 94 ASP A O 1
ATOM 727 N N . PRO A 1 95 ? 43.263 -1.562 -70.829 1.00 84.94 95 PRO A N 1
ATOM 728 C CA . PRO A 1 95 ? 42.600 -2.253 -69.724 1.00 84.94 95 PRO A CA 1
ATOM 729 C C . PRO A 1 95 ? 42.400 -1.370 -68.487 1.00 84.94 95 PRO A C 1
ATOM 731 O O . PRO A 1 95 ? 41.598 -1.726 -67.626 1.00 84.94 95 PRO A O 1
ATOM 734 N N . ALA A 1 96 ? 43.134 -0.258 -68.372 1.00 86.00 96 ALA A N 1
ATOM 735 C CA . ALA A 1 96 ? 42.943 0.696 -67.290 1.00 86.00 96 ALA A CA 1
ATOM 736 C C . ALA A 1 96 ? 41.799 1.681 -67.566 1.00 86.00 96 ALA A C 1
ATOM 738 O O . ALA A 1 96 ? 41.318 2.287 -66.618 1.00 86.00 96 ALA A O 1
ATOM 739 N N . TYR A 1 97 ? 41.344 1.843 -68.814 1.00 88.62 97 TYR A N 1
ATOM 740 C CA . TYR A 1 97 ? 40.313 2.820 -69.160 1.00 88.62 97 TYR A CA 1
ATOM 741 C C . TYR A 1 97 ? 38.954 2.482 -68.549 1.00 88.62 97 TYR A C 1
ATOM 743 O O . TYR A 1 97 ? 38.452 1.360 -68.651 1.00 88.62 97 TYR A O 1
ATOM 751 N N . ALA A 1 98 ? 38.324 3.494 -67.960 1.00 90.00 98 ALA A N 1
ATOM 752 C CA . ALA A 1 98 ? 36.963 3.423 -67.464 1.00 90.00 98 ALA A CA 1
ATOM 753 C C . ALA A 1 98 ? 36.193 4.654 -67.944 1.00 90.00 98 ALA A C 1
ATOM 755 O O . ALA A 1 98 ? 36.439 5.761 -67.476 1.00 90.00 98 ALA A O 1
ATOM 756 N N . ALA A 1 99 ? 35.216 4.463 -68.837 1.00 85.81 99 ALA A N 1
ATOM 757 C CA . ALA A 1 99 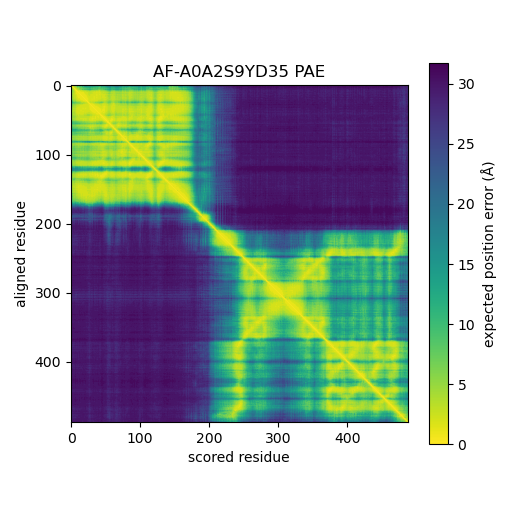? 34.446 5.568 -69.417 1.00 85.81 99 ALA A CA 1
ATOM 758 C C . ALA A 1 99 ? 33.806 6.472 -68.350 1.00 85.81 99 ALA A C 1
ATOM 760 O O . ALA A 1 99 ? 33.853 7.687 -68.468 1.00 85.81 99 ALA A O 1
ATOM 761 N N . CYS A 1 100 ? 33.294 5.909 -67.251 1.00 83.69 100 CYS A N 1
ATOM 762 C CA . CYS A 1 100 ? 32.708 6.699 -66.164 1.00 83.69 100 CYS A CA 1
ATOM 763 C C . CYS A 1 100 ? 33.706 7.596 -65.407 1.00 83.69 100 CYS A C 1
ATOM 765 O O . CYS A 1 100 ? 33.251 8.484 -64.696 1.00 83.69 100 CYS A O 1
ATOM 767 N N . VAL A 1 101 ? 35.018 7.366 -65.550 1.00 84.12 101 VAL A N 1
ATOM 768 C CA . VAL A 1 101 ? 36.097 8.125 -64.889 1.00 84.12 101 VAL A CA 1
ATOM 769 C C . VAL A 1 101 ? 36.843 9.026 -65.873 1.00 84.12 101 VAL A C 1
ATOM 771 O O . VAL A 1 101 ? 37.185 10.165 -65.566 1.00 84.12 101 VAL A O 1
ATOM 774 N N . ASP A 1 102 ? 37.142 8.496 -67.054 1.00 86.62 102 ASP A N 1
ATOM 775 C CA . ASP A 1 102 ? 38.082 9.116 -67.982 1.00 86.62 102 ASP A CA 1
ATOM 776 C C . ASP A 1 102 ? 37.376 9.929 -69.071 1.00 86.62 102 ASP A C 1
ATOM 778 O O . ASP A 1 102 ? 37.890 10.953 -69.512 1.00 86.62 102 ASP A O 1
ATOM 782 N N . ASP A 1 103 ? 36.202 9.481 -69.523 1.00 87.62 103 ASP A N 1
ATOM 783 C CA . ASP A 1 103 ? 35.420 10.176 -70.544 1.00 87.62 103 ASP A CA 1
ATOM 784 C C . ASP A 1 103 ? 33.939 9.760 -70.496 1.00 87.62 103 ASP A C 1
ATOM 786 O O . ASP A 1 103 ? 33.496 8.924 -71.292 1.00 87.62 103 ASP A O 1
ATOM 790 N N . PRO A 1 104 ? 33.138 10.334 -69.577 1.00 82.50 104 PRO A N 1
ATOM 791 C CA . PRO A 1 104 ? 31.740 9.934 -69.390 1.00 82.50 104 PRO A CA 1
ATOM 792 C C . PRO A 1 104 ? 30.858 10.176 -70.619 1.00 82.50 104 PRO A C 1
ATOM 794 O O . PRO A 1 104 ? 29.749 9.654 -70.710 1.00 82.50 104 PRO A O 1
ATOM 797 N N . ARG A 1 105 ? 31.332 11.012 -71.551 1.00 81.94 105 ARG A N 1
ATOM 798 C CA . ARG A 1 105 ? 30.646 11.384 -72.794 1.00 81.94 105 ARG A CA 1
ATOM 799 C C . ARG A 1 105 ? 31.290 10.723 -74.019 1.00 81.94 105 ARG A C 1
ATOM 801 O O . ARG A 1 105 ? 30.986 11.131 -75.142 1.00 81.94 105 ARG A O 1
ATOM 808 N N . GLY A 1 106 ? 32.209 9.783 -73.809 1.00 82.31 106 GLY A N 1
ATOM 809 C CA . GLY A 1 106 ? 32.973 9.124 -74.857 1.00 82.31 106 GLY A CA 1
ATOM 810 C C . GLY A 1 106 ? 32.294 7.877 -75.411 1.00 82.31 106 GLY A C 1
ATOM 811 O O . GLY A 1 106 ? 31.513 7.217 -74.726 1.00 82.31 106 GLY A O 1
ATOM 812 N N . ALA A 1 107 ? 32.597 7.562 -76.666 1.00 83.12 107 ALA A N 1
ATOM 813 C CA . ALA A 1 107 ? 32.181 6.333 -77.338 1.00 83.12 107 ALA A CA 1
ATOM 814 C C . ALA A 1 107 ? 33.229 5.210 -77.228 1.00 83.12 107 ALA A C 1
ATOM 816 O O . ALA A 1 107 ? 32.964 4.097 -77.673 1.00 83.12 107 ALA A O 1
ATOM 817 N N . GLY A 1 108 ? 34.405 5.497 -76.658 1.00 83.62 108 GLY A N 1
ATOM 818 C CA . GLY A 1 108 ? 35.469 4.534 -76.393 1.00 83.62 108 GLY A CA 1
ATOM 819 C C . GLY A 1 108 ? 36.533 4.416 -77.492 1.00 83.62 108 GLY A C 1
ATOM 820 O O . GLY A 1 108 ? 37.562 3.754 -77.310 1.00 83.62 108 GLY A O 1
ATOM 821 N N . ASP A 1 109 ? 36.331 5.057 -78.642 1.00 89.38 109 ASP A N 1
ATOM 822 C CA . ASP A 1 109 ? 37.281 5.089 -79.756 1.00 89.38 109 ASP A CA 1
ATOM 823 C C . ASP A 1 109 ? 38.229 6.300 -79.719 1.00 89.38 109 ASP A C 1
ATOM 825 O O . ASP A 1 109 ? 39.173 6.385 -80.516 1.00 89.38 109 ASP A O 1
ATOM 829 N N . GLU A 1 110 ? 38.020 7.201 -78.763 1.00 91.81 110 GLU A N 1
ATOM 830 C CA . GLU A 1 110 ? 38.820 8.394 -78.551 1.00 91.81 110 GLU A CA 1
ATOM 831 C C . GLU A 1 110 ? 40.243 8.079 -78.078 1.00 91.81 110 GLU A C 1
ATOM 833 O O . GLU A 1 110 ? 40.592 6.971 -77.654 1.00 91.81 110 GLU A O 1
ATOM 838 N N . ARG A 1 111 ? 41.102 9.097 -78.154 1.00 92.25 111 ARG A N 1
ATOM 839 C CA . ARG A 1 111 ? 42.453 9.058 -77.594 1.00 92.25 111 ARG A CA 1
ATOM 840 C C . ARG A 1 111 ? 42.435 9.824 -76.295 1.00 92.25 111 ARG A C 1
ATOM 842 O O . ARG A 1 111 ? 42.033 10.983 -76.291 1.00 92.25 111 ARG A O 1
ATOM 849 N N . VAL A 1 112 ? 42.934 9.214 -75.231 1.00 93.19 112 VAL A N 1
ATOM 850 C CA . VAL A 1 112 ? 42.874 9.794 -73.887 1.00 93.19 112 VAL A CA 1
ATOM 851 C C . VAL A 1 112 ? 44.281 9.920 -73.325 1.00 93.19 112 VAL A C 1
ATOM 853 O O . VAL A 1 112 ? 45.109 9.023 -73.486 1.00 93.19 112 VAL A O 1
ATOM 856 N N . ALA A 1 113 ? 44.565 11.044 -72.684 1.00 93.38 113 ALA A N 1
ATOM 857 C CA . ALA A 1 113 ? 45.755 11.258 -71.882 1.00 93.38 113 ALA A CA 1
ATOM 858 C C . ALA A 1 113 ? 45.327 11.675 -70.476 1.00 93.38 113 ALA A C 1
ATOM 860 O O . ALA A 1 113 ? 44.551 12.611 -70.339 1.00 93.38 113 ALA A O 1
ATOM 861 N N . ALA A 1 114 ? 45.833 11.000 -69.450 1.00 93.19 114 ALA A N 1
ATOM 862 C CA . ALA A 1 114 ? 45.602 11.339 -68.053 1.00 93.19 114 ALA A CA 1
ATOM 863 C C . ALA A 1 114 ? 46.942 11.670 -67.396 1.00 93.19 114 ALA A C 1
ATOM 865 O O . ALA A 1 114 ? 47.893 10.891 -67.492 1.00 93.19 114 ALA A O 1
ATOM 866 N N . MET A 1 115 ? 47.029 12.835 -66.764 1.00 92.88 115 MET A N 1
ATOM 867 C CA . MET A 1 115 ? 48.244 13.330 -66.131 1.00 92.88 115 MET A CA 1
ATOM 868 C C . MET A 1 115 ? 47.979 13.669 -64.672 1.00 92.88 115 MET A C 1
ATOM 870 O O . MET A 1 115 ? 47.137 14.517 -64.387 1.00 92.88 115 MET A O 1
ATOM 874 N N . ALA A 1 116 ? 48.728 13.053 -63.766 1.00 91.25 116 ALA A N 1
ATOM 875 C CA . ALA A 1 116 ? 48.688 13.403 -62.356 1.00 91.25 116 ALA A CA 1
ATOM 876 C C . ALA A 1 116 ? 49.505 14.678 -62.108 1.00 91.25 116 ALA A C 1
ATOM 878 O O . ALA A 1 116 ? 50.645 14.801 -62.557 1.00 91.25 116 ALA A O 1
ATOM 879 N N . VAL A 1 117 ? 48.925 15.621 -61.373 1.00 89.44 117 VAL A N 1
ATOM 880 C CA . VAL A 1 117 ? 49.594 16.837 -60.915 1.00 89.44 117 VAL A CA 1
ATOM 881 C C . VAL A 1 117 ? 49.999 16.628 -59.460 1.00 89.44 117 VAL A C 1
ATOM 883 O O . VAL A 1 117 ? 49.176 16.706 -58.548 1.00 89.44 117 VAL A O 1
ATOM 886 N N . ALA A 1 118 ? 51.273 16.289 -59.265 1.00 81.00 118 ALA A N 1
ATOM 887 C CA . ALA A 1 118 ? 51.848 16.002 -57.956 1.00 81.00 118 ALA A CA 1
ATOM 888 C C . ALA A 1 118 ? 52.153 17.271 -57.151 1.00 81.00 118 ALA A C 1
ATOM 890 O O . ALA A 1 118 ? 52.538 18.292 -57.732 1.00 81.00 118 ALA A O 1
ATOM 891 N N . ALA A 1 119 ? 52.039 17.176 -55.825 1.00 70.44 119 ALA A N 1
ATOM 892 C CA . ALA A 1 119 ? 52.532 18.196 -54.909 1.00 70.44 119 ALA A CA 1
ATOM 893 C C . ALA A 1 119 ? 54.046 18.401 -55.063 1.00 70.44 119 ALA A C 1
ATOM 895 O O . ALA A 1 119 ? 54.788 17.447 -55.333 1.00 70.44 119 ALA A O 1
ATOM 896 N N . ALA A 1 120 ? 54.535 19.622 -54.830 1.00 61.81 120 ALA A N 1
ATOM 897 C CA . ALA A 1 120 ? 55.978 19.873 -54.773 1.00 61.81 120 ALA A CA 1
ATOM 898 C C . ALA A 1 120 ? 56.618 19.333 -53.471 1.00 61.81 120 ALA A C 1
ATOM 900 O O . ALA A 1 120 ? 57.844 19.213 -53.373 1.00 61.81 120 ALA A O 1
ATOM 901 N N . ALA A 1 121 ? 55.791 19.003 -52.473 1.00 58.59 121 ALA A N 1
ATOM 902 C CA . ALA A 1 121 ? 56.166 18.477 -51.164 1.00 58.59 121 ALA A CA 1
ATOM 903 C C . ALA A 1 121 ? 56.742 17.037 -51.219 1.00 58.59 121 ALA A C 1
ATOM 905 O O . ALA A 1 121 ? 56.435 16.269 -52.134 1.00 58.59 121 ALA A O 1
ATOM 906 N N . PRO A 1 122 ? 57.565 16.621 -50.229 1.00 53.06 122 PRO A N 1
ATOM 907 C CA . PRO A 1 122 ? 58.266 15.329 -50.251 1.00 53.06 122 PRO A CA 1
ATOM 908 C C . PRO A 1 122 ? 57.351 14.093 -50.267 1.00 53.06 122 PRO A C 1
ATOM 910 O O . PRO A 1 122 ? 57.831 13.019 -50.626 1.00 53.06 122 PRO A O 1
ATOM 913 N N . ASP A 1 123 ? 56.067 14.239 -49.927 1.00 58.50 123 ASP A N 1
ATOM 914 C CA . ASP A 1 123 ? 55.093 13.140 -49.880 1.00 58.50 123 ASP A CA 1
ATOM 915 C C . ASP A 1 123 ? 54.508 12.762 -51.259 1.00 58.50 123 ASP A C 1
ATOM 917 O O . ASP A 1 123 ? 53.861 11.733 -51.402 1.00 58.50 123 ASP A O 1
ATOM 921 N N . ARG A 1 124 ? 54.774 13.547 -52.320 1.00 57.66 124 ARG A N 1
ATOM 922 C CA . ARG A 1 124 ? 54.336 13.287 -53.714 1.00 57.66 124 ARG A CA 1
ATOM 923 C C . ARG A 1 124 ? 52.858 12.890 -53.885 1.00 57.66 124 ARG A C 1
ATOM 925 O O . ARG A 1 124 ? 52.508 12.320 -54.922 1.00 57.66 124 ARG A O 1
ATOM 932 N N . SER A 1 125 ? 51.986 13.194 -52.926 1.00 71.38 125 SER A N 1
ATOM 933 C CA . SER A 1 125 ? 50.554 13.000 -53.100 1.00 71.38 125 SER A CA 1
ATOM 934 C C . SER A 1 125 ? 50.095 13.893 -54.251 1.00 71.38 125 SER A C 1
ATOM 936 O O . SER A 1 125 ? 50.476 15.060 -54.373 1.00 71.38 125 SER A O 1
ATOM 938 N N . ALA A 1 126 ? 49.369 13.304 -55.194 1.00 80.81 126 ALA A N 1
ATOM 939 C CA . ALA A 1 126 ? 48.833 14.053 -56.313 1.00 80.81 126 ALA A CA 1
ATOM 940 C C . ALA A 1 126 ? 47.589 14.813 -55.872 1.00 80.81 126 ALA A C 1
ATOM 942 O O . ALA A 1 126 ? 46.711 14.238 -55.235 1.00 80.81 126 ALA A O 1
ATOM 943 N N . HIS A 1 127 ? 47.540 16.101 -56.208 1.00 86.56 127 HIS A N 1
ATOM 944 C CA . HIS A 1 127 ? 46.429 16.988 -55.863 1.00 86.56 127 HIS A CA 1
ATOM 945 C C . HIS A 1 127 ? 45.290 16.900 -56.872 1.00 86.56 127 HIS A C 1
ATOM 947 O O . HIS A 1 127 ? 44.132 17.119 -56.530 1.00 86.56 127 HIS A O 1
ATOM 953 N N . ALA A 1 128 ? 45.612 16.612 -58.131 1.00 90.44 128 ALA A N 1
ATOM 954 C CA . ALA A 1 128 ? 44.630 16.536 -59.197 1.00 90.44 128 ALA A CA 1
ATOM 955 C C . ALA A 1 128 ? 45.111 15.640 -60.340 1.00 90.44 128 ALA A C 1
ATOM 957 O O . ALA A 1 128 ? 46.303 15.365 -60.485 1.00 90.44 128 ALA A O 1
ATOM 958 N N . VAL A 1 129 ? 44.181 15.239 -61.197 1.00 92.69 129 VAL A N 1
ATOM 959 C CA . VAL A 1 129 ? 44.439 14.608 -62.486 1.00 92.69 129 VAL A CA 1
ATOM 960 C C . VAL A 1 129 ? 43.827 15.466 -63.583 1.00 92.69 129 VAL A C 1
ATOM 962 O O . VAL A 1 129 ? 42.641 15.789 -63.546 1.00 92.69 129 VAL A O 1
ATOM 965 N N . LEU A 1 130 ? 44.635 15.810 -64.583 1.00 93.88 130 LEU A N 1
ATOM 966 C CA . LEU A 1 130 ? 44.174 16.427 -65.818 1.00 93.88 130 LEU A CA 1
ATOM 967 C C . LEU A 1 130 ? 43.991 15.347 -66.883 1.00 93.88 130 LEU A C 1
ATOM 969 O O . LEU A 1 130 ? 44.957 14.707 -67.308 1.00 93.88 130 LEU A O 1
ATOM 973 N N . ILE A 1 131 ? 42.756 15.173 -67.334 1.00 94.38 131 ILE A N 1
ATOM 974 C CA . ILE A 1 131 ? 42.378 14.227 -68.378 1.00 94.38 131 ILE A CA 1
ATOM 975 C C . ILE A 1 131 ? 42.084 15.022 -69.644 1.00 94.38 131 ILE A C 1
ATOM 977 O O . ILE A 1 131 ? 41.291 15.957 -69.631 1.00 94.38 131 ILE A O 1
ATOM 981 N N . VAL A 1 132 ? 42.732 14.672 -70.749 1.00 94.62 132 VAL A N 1
ATOM 982 C CA . VAL A 1 132 ? 42.557 15.325 -72.046 1.00 94.62 132 VAL A CA 1
ATOM 983 C C . VAL A 1 132 ? 42.223 14.285 -73.096 1.00 94.62 132 VAL A C 1
ATOM 985 O O . VAL A 1 132 ? 42.899 13.263 -73.227 1.00 94.62 132 VAL A O 1
ATOM 988 N N . ILE A 1 133 ? 41.187 14.567 -73.873 1.00 94.75 133 ILE A N 1
ATOM 989 C CA . ILE A 1 133 ? 40.621 13.654 -74.857 1.00 94.75 133 ILE A CA 1
ATOM 990 C C . ILE A 1 133 ? 40.723 14.284 -76.241 1.00 94.75 133 ILE A C 1
ATOM 992 O O . ILE A 1 133 ? 40.466 15.473 -76.425 1.00 94.75 133 ILE A O 1
ATOM 996 N N . ARG A 1 134 ? 41.085 13.470 -77.229 1.00 94.00 134 ARG A N 1
ATOM 997 C CA . ARG A 1 134 ? 41.029 13.807 -78.652 1.00 94.00 134 ARG A CA 1
ATOM 998 C C . ARG A 1 134 ? 40.085 12.863 -79.370 1.00 94.00 134 ARG A C 1
ATOM 1000 O O . ARG A 1 134 ? 40.147 11.651 -79.147 1.00 94.00 134 ARG A O 1
ATOM 1007 N N . GLU A 1 135 ? 39.299 13.396 -80.294 1.00 91.69 135 GLU A N 1
ATOM 1008 C CA . GLU A 1 135 ? 38.422 12.584 -81.136 1.00 91.69 135 GLU A CA 1
ATOM 1009 C C . GLU A 1 135 ? 39.206 11.521 -81.919 1.00 91.69 135 GLU A C 1
ATOM 1011 O O . GLU A 1 135 ? 40.375 11.706 -82.290 1.00 91.69 135 GLU A O 1
ATOM 1016 N N . ALA A 1 136 ? 38.542 10.409 -82.245 1.00 88.06 136 ALA A N 1
ATOM 1017 C CA . ALA A 1 136 ? 39.131 9.295 -82.981 1.00 88.06 136 ALA A CA 1
ATOM 1018 C C . ALA A 1 136 ? 39.743 9.696 -84.340 1.00 88.06 136 ALA A C 1
ATOM 1020 O O . ALA A 1 136 ? 40.634 9.002 -84.829 1.00 88.06 136 ALA A O 1
ATOM 1021 N N . ALA A 1 137 ? 39.325 10.819 -84.935 1.00 85.56 137 ALA A N 1
ATOM 1022 C CA . ALA A 1 137 ? 39.844 11.338 -86.202 1.00 85.56 137 ALA A CA 1
ATOM 1023 C C . ALA A 1 137 ? 41.163 12.131 -86.078 1.00 85.56 137 ALA A C 1
ATOM 1025 O O . ALA A 1 137 ? 41.858 12.325 -87.078 1.00 85.56 137 ALA A O 1
ATOM 1026 N N . ARG A 1 138 ? 41.535 12.592 -84.876 1.00 86.94 138 ARG A N 1
ATOM 1027 C CA . ARG A 1 138 ? 42.734 13.421 -84.653 1.00 86.94 138 ARG A CA 1
ATOM 1028 C C . ARG A 1 138 ? 44.030 12.612 -84.738 1.00 86.94 138 ARG A C 1
ATOM 1030 O O . ARG A 1 138 ? 44.040 11.405 -84.968 1.00 86.94 138 ARG A O 1
ATOM 1037 N N . GLU A 1 139 ? 45.176 13.250 -84.538 1.00 86.50 139 GLU A N 1
ATOM 1038 C CA . GLU A 1 139 ? 46.451 12.549 -84.343 1.00 86.50 139 GLU A CA 1
ATOM 1039 C C . GLU A 1 139 ? 46.601 12.038 -82.899 1.00 86.50 139 GLU A C 1
ATOM 1041 O O . GLU A 1 139 ? 45.940 12.516 -81.972 1.00 86.50 139 GLU A O 1
ATOM 1046 N N . ARG A 1 140 ? 47.432 11.008 -82.699 1.00 89.19 140 ARG A N 1
ATOM 1047 C CA . ARG A 1 140 ? 47.727 10.483 -81.353 1.00 89.19 140 ARG A CA 1
ATOM 1048 C C . ARG A 1 140 ? 48.504 11.533 -80.553 1.00 89.19 140 ARG A C 1
ATOM 1050 O O . ARG A 1 140 ? 49.101 12.424 -81.148 1.00 89.19 140 ARG A O 1
ATOM 1057 N N . PHE A 1 141 ? 48.523 11.418 -79.224 1.00 89.00 141 PHE A N 1
ATOM 1058 C CA . PHE A 1 141 ? 49.351 12.285 -78.380 1.00 89.00 141 PHE A CA 1
ATOM 1059 C C . PHE A 1 141 ? 50.836 12.068 -78.696 1.00 89.00 141 PHE A C 1
ATOM 1061 O O . PHE A 1 141 ? 51.460 11.097 -78.266 1.00 89.00 141 PHE A O 1
ATOM 1068 N N . ASP A 1 142 ? 51.385 12.964 -79.506 1.00 88.12 142 ASP A N 1
ATOM 1069 C CA . ASP A 1 142 ? 52.763 12.934 -79.964 1.00 88.12 142 ASP A CA 1
ATOM 1070 C C . ASP A 1 142 ? 53.718 13.467 -78.878 1.00 88.12 142 ASP A C 1
ATOM 1072 O O . ASP A 1 142 ? 53.341 13.720 -77.731 1.00 88.12 142 ASP A O 1
ATOM 1076 N N . ALA A 1 143 ? 55.008 13.592 -79.193 1.00 86.25 143 ALA A N 1
ATOM 1077 C CA . ALA A 1 143 ? 55.977 14.119 -78.229 1.00 86.25 143 ALA A CA 1
ATOM 1078 C C . ALA A 1 143 ? 55.691 15.582 -77.843 1.00 86.25 143 ALA A C 1
ATOM 1080 O O . ALA A 1 143 ? 55.963 15.962 -76.705 1.00 86.25 143 ALA A O 1
ATOM 1081 N N . ARG A 1 144 ? 55.117 16.380 -78.756 1.00 86.94 144 ARG A N 1
ATOM 1082 C CA . ARG A 1 144 ? 54.744 17.776 -78.499 1.00 86.94 144 ARG A CA 1
ATOM 1083 C C . ARG A 1 144 ? 53.566 17.867 -77.538 1.00 86.94 144 ARG A C 1
ATOM 1085 O O . ARG A 1 144 ? 53.663 18.573 -76.542 1.00 86.94 144 ARG A O 1
ATOM 1092 N N . ALA A 1 145 ? 52.486 17.132 -77.791 1.00 88.38 145 ALA A N 1
ATOM 1093 C CA . ALA A 1 145 ? 51.298 17.150 -76.942 1.00 88.38 145 ALA A CA 1
ATOM 1094 C C . ALA A 1 145 ? 51.589 16.635 -75.524 1.00 88.38 145 ALA A C 1
ATOM 1096 O O . ALA A 1 145 ? 51.150 17.239 -74.549 1.00 88.38 145 ALA A O 1
ATOM 1097 N N . ARG A 1 146 ? 52.392 15.569 -75.401 1.00 88.94 146 ARG A N 1
ATOM 1098 C CA . ARG A 1 146 ? 52.841 15.071 -74.091 1.00 88.94 146 ARG A CA 1
ATOM 1099 C C . ARG A 1 146 ? 53.708 16.093 -73.360 1.00 88.94 146 ARG A C 1
ATOM 1101 O O . ARG A 1 146 ? 53.497 16.320 -72.179 1.00 88.94 146 ARG A O 1
ATOM 1108 N N . GLY A 1 147 ? 54.623 16.753 -74.072 1.00 88.38 147 GLY A N 1
ATOM 1109 C CA . GLY A 1 147 ? 55.429 17.830 -73.503 1.00 88.38 147 GLY A CA 1
ATOM 1110 C C . GLY A 1 147 ? 54.578 18.996 -72.985 1.00 88.38 147 GLY A C 1
ATOM 1111 O O . GLY A 1 147 ? 54.794 19.452 -71.864 1.00 88.38 147 GLY A O 1
ATOM 1112 N N . ARG A 1 148 ? 53.572 19.430 -73.761 1.00 90.88 148 ARG A N 1
ATOM 1113 C CA . ARG A 1 148 ? 52.619 20.479 -73.359 1.00 90.88 148 ARG A CA 1
ATOM 1114 C C . ARG A 1 148 ? 51.877 20.123 -72.072 1.00 90.88 148 ARG A C 1
ATOM 1116 O O . ARG A 1 148 ? 51.831 20.961 -71.174 1.00 90.88 148 ARG A O 1
ATOM 1123 N N . LEU A 1 149 ? 51.356 18.895 -71.979 1.00 90.50 149 LEU A N 1
ATOM 1124 C CA . LEU A 1 149 ? 50.704 18.381 -70.772 1.00 90.50 149 LEU A CA 1
ATOM 1125 C C . LEU A 1 149 ? 51.657 18.440 -69.582 1.00 90.50 149 LEU A C 1
ATOM 1127 O O . LEU A 1 149 ? 51.360 19.128 -68.614 1.00 90.50 149 LEU A O 1
ATOM 1131 N N . THR A 1 150 ? 52.834 17.821 -69.685 1.00 89.69 150 THR A N 1
ATOM 1132 C CA . THR A 1 150 ? 53.815 17.792 -68.590 1.00 89.69 150 THR A CA 1
ATOM 1133 C C . THR A 1 150 ? 54.215 19.198 -68.127 1.00 89.69 150 THR A C 1
ATOM 1135 O O . THR A 1 150 ? 54.281 19.456 -66.928 1.00 89.69 150 THR A O 1
ATOM 1138 N N . ALA A 1 151 ? 54.425 20.140 -69.053 1.00 89.06 151 ALA A N 1
ATOM 1139 C CA . ALA A 1 151 ? 54.729 21.528 -68.699 1.00 89.06 151 ALA A CA 1
ATOM 1140 C C . ALA A 1 151 ? 53.573 22.222 -67.964 1.00 89.06 151 ALA A C 1
ATOM 1142 O O . ALA A 1 151 ? 53.817 22.960 -67.010 1.00 89.06 151 ALA A O 1
ATOM 1143 N N . LEU A 1 152 ? 52.328 21.969 -68.380 1.00 90.69 152 LEU A N 1
ATOM 1144 C CA . LEU A 1 152 ? 51.145 22.489 -67.700 1.00 90.69 152 LEU A CA 1
ATOM 1145 C C . LEU A 1 152 ? 51.007 21.891 -66.294 1.00 90.69 152 LEU A C 1
ATOM 1147 O O . LEU A 1 152 ? 50.800 22.636 -65.343 1.00 90.69 152 LEU A O 1
ATOM 1151 N N . GLY A 1 153 ? 51.198 20.578 -66.143 1.00 88.81 153 GLY A N 1
ATOM 1152 C CA . GLY A 1 153 ? 51.135 19.892 -64.850 1.00 88.81 153 GLY A CA 1
ATOM 1153 C C . GLY A 1 153 ? 52.148 20.445 -63.852 1.00 88.81 153 GLY A C 1
ATOM 1154 O O . GLY A 1 153 ? 51.777 20.862 -62.758 1.00 88.81 153 GLY A O 1
ATOM 1155 N N . HIS A 1 154 ? 53.415 20.561 -64.254 1.00 88.19 154 HIS A N 1
ATOM 1156 C CA . HIS A 1 154 ? 54.440 21.171 -63.404 1.00 88.19 154 HIS A CA 1
ATOM 1157 C C . HIS A 1 154 ? 54.150 22.641 -63.071 1.00 88.19 154 HIS A C 1
ATOM 1159 O O . HIS A 1 154 ? 54.461 23.085 -61.969 1.00 88.19 154 HIS A O 1
ATOM 1165 N N . GLY A 1 155 ? 53.551 23.398 -63.996 1.00 88.88 155 GLY A N 1
ATOM 1166 C CA . GLY A 1 155 ? 53.148 24.782 -63.745 1.00 88.88 155 GLY A CA 1
ATOM 1167 C C . GLY A 1 155 ? 51.995 24.914 -62.744 1.00 88.88 155 GLY A C 1
ATOM 1168 O O . GLY A 1 155 ? 51.961 25.882 -61.988 1.00 88.88 155 GLY A O 1
ATOM 1169 N N . LEU A 1 156 ? 51.074 23.947 -62.724 1.00 90.12 156 LEU A N 1
ATOM 1170 C CA . LEU A 1 156 ? 49.902 23.939 -61.842 1.00 90.12 156 LEU A CA 1
ATOM 1171 C C . LEU A 1 156 ? 50.200 23.435 -60.429 1.00 90.12 156 LEU A C 1
ATOM 1173 O O . LEU A 1 156 ? 49.538 23.878 -59.494 1.00 90.12 156 LEU A O 1
ATOM 1177 N N . SER A 1 157 ? 51.200 22.566 -60.268 1.00 88.31 157 SER A N 1
ATOM 1178 C CA . SER A 1 157 ? 51.623 21.999 -58.978 1.00 88.31 157 SER A CA 1
ATOM 1179 C C . SER A 1 157 ? 51.676 23.029 -57.827 1.00 88.31 157 SER A C 1
ATOM 1181 O O . SER A 1 157 ? 50.891 22.894 -56.892 1.00 88.31 157 SER A O 1
ATOM 1183 N N . PRO A 1 158 ? 52.450 24.135 -57.898 1.00 88.25 158 PRO A N 1
ATOM 1184 C CA . PRO A 1 158 ? 52.525 25.098 -56.791 1.00 88.25 158 PRO A CA 1
ATOM 1185 C C . PRO A 1 158 ? 51.221 25.874 -56.533 1.00 88.25 158 PRO A C 1
ATOM 1187 O O . PRO A 1 158 ? 51.022 26.400 -55.439 1.00 88.25 158 PRO A O 1
ATOM 1190 N N . ILE A 1 159 ? 50.340 25.990 -57.532 1.00 88.75 159 ILE A N 1
ATOM 1191 C CA . ILE A 1 159 ? 49.039 26.659 -57.379 1.00 88.75 159 ILE A CA 1
ATOM 1192 C C . ILE A 1 159 ? 48.087 25.748 -56.600 1.00 88.75 159 ILE A C 1
ATOM 1194 O O . ILE A 1 159 ? 47.397 26.217 -55.696 1.00 88.75 159 ILE A O 1
ATOM 1198 N N . LEU A 1 160 ? 48.091 24.451 -56.917 1.00 87.25 160 LEU A N 1
ATOM 1199 C CA . LEU A 1 160 ? 47.312 23.445 -56.201 1.00 87.25 160 LEU A CA 1
ATOM 1200 C C . LEU A 1 160 ? 47.797 23.269 -54.757 1.00 87.25 160 LEU A C 1
ATOM 1202 O O . LEU A 1 160 ? 46.958 23.241 -53.862 1.00 87.25 160 LEU A O 1
ATOM 1206 N N . ASP A 1 161 ? 49.113 23.275 -54.512 1.00 85.00 161 ASP A N 1
ATOM 1207 C CA . ASP A 1 161 ? 49.679 23.242 -53.152 1.00 85.00 161 ASP A CA 1
ATOM 1208 C C . ASP A 1 161 ? 49.145 24.410 -52.295 1.00 85.00 161 ASP A C 1
ATOM 1210 O O . ASP A 1 161 ? 48.780 24.230 -51.131 1.00 85.00 161 ASP A O 1
ATOM 1214 N N . ARG A 1 162 ? 49.056 25.621 -52.874 1.00 85.62 162 ARG A N 1
ATOM 1215 C CA . ARG A 1 162 ? 48.507 26.806 -52.189 1.00 85.62 162 ARG A CA 1
ATOM 1216 C C . ARG A 1 162 ? 47.032 26.621 -51.831 1.00 85.62 162 ARG A C 1
ATOM 1218 O O . ARG A 1 162 ? 46.643 26.972 -50.721 1.00 85.62 162 ARG A O 1
ATOM 1225 N N . LEU A 1 163 ? 46.227 26.106 -52.761 1.00 83.69 163 LEU A N 1
ATOM 1226 C CA . LEU A 1 163 ? 44.793 25.891 -52.542 1.00 83.69 163 LEU A CA 1
ATOM 1227 C C . LEU A 1 163 ? 44.533 24.794 -51.505 1.00 83.69 163 LEU A C 1
ATOM 1229 O O . LEU A 1 163 ? 43.695 24.981 -50.628 1.00 83.69 163 LEU A O 1
ATOM 1233 N N . ALA A 1 164 ? 45.290 23.696 -51.549 1.00 79.31 164 ALA A N 1
ATOM 1234 C CA . ALA A 1 164 ? 45.199 22.632 -50.554 1.00 79.31 164 ALA A CA 1
ATOM 1235 C C . ALA A 1 164 ? 45.543 23.148 -49.145 1.00 79.31 164 ALA A C 1
ATOM 1237 O O . ALA A 1 164 ? 44.819 22.878 -48.190 1.00 79.31 164 ALA A O 1
ATOM 1238 N N . LEU A 1 165 ? 46.604 23.955 -49.013 1.00 80.19 165 LEU A N 1
ATOM 1239 C CA . LEU A 1 165 ? 46.976 24.557 -47.730 1.00 80.19 165 LEU A CA 1
ATOM 1240 C C . LEU A 1 165 ? 45.910 25.536 -47.213 1.00 80.19 165 LEU A C 1
ATOM 1242 O O . LEU A 1 165 ? 45.622 25.539 -46.018 1.00 80.19 165 LEU A O 1
ATOM 1246 N N . ALA A 1 166 ? 45.323 26.354 -48.093 1.00 79.44 166 ALA A N 1
ATOM 1247 C CA . ALA A 1 166 ? 44.245 27.271 -47.724 1.00 79.44 166 ALA A CA 1
ATOM 1248 C C . ALA A 1 166 ? 43.014 26.513 -47.196 1.00 79.44 166 ALA A C 1
ATOM 1250 O O . ALA A 1 166 ? 42.506 26.856 -46.133 1.00 79.44 166 ALA A O 1
ATOM 1251 N N . ALA A 1 167 ? 42.616 25.425 -47.864 1.00 74.31 167 ALA A N 1
ATOM 1252 C CA . ALA A 1 167 ? 41.497 24.587 -47.433 1.00 74.31 167 ALA A CA 1
ATOM 1253 C C . ALA A 1 167 ? 41.719 23.961 -46.041 1.00 74.31 167 ALA A C 1
ATOM 1255 O O . ALA A 1 167 ? 40.808 23.951 -45.213 1.00 74.31 167 ALA A O 1
ATOM 1256 N N . VAL A 1 168 ? 42.938 23.491 -45.744 1.00 72.25 168 VAL A N 1
ATOM 1257 C CA . VAL A 1 168 ? 43.290 22.947 -44.417 1.00 72.25 168 VAL A CA 1
ATOM 1258 C C . VAL A 1 168 ? 43.238 24.027 -43.330 1.00 72.25 168 VAL A C 1
ATOM 1260 O O . VAL A 1 168 ? 42.753 23.773 -42.226 1.00 72.25 168 VAL A O 1
ATOM 1263 N N . LEU A 1 169 ? 43.725 25.237 -43.625 1.00 75.00 169 LEU A N 1
ATOM 1264 C CA . LEU A 1 169 ? 43.708 26.352 -42.672 1.00 75.00 169 LEU A CA 1
ATOM 1265 C C . LEU A 1 169 ? 42.282 26.844 -42.383 1.00 75.00 169 LEU A C 1
ATOM 1267 O O . LEU A 1 169 ? 41.968 27.106 -41.222 1.00 75.00 169 LEU A O 1
ATOM 1271 N N . ASP A 1 170 ? 41.414 26.905 -43.393 1.00 70.25 170 ASP A N 1
ATOM 1272 C CA . ASP A 1 170 ? 40.004 27.271 -43.214 1.00 70.25 170 ASP A CA 1
ATOM 1273 C C . ASP A 1 170 ? 39.242 26.214 -42.399 1.00 70.25 170 ASP A C 1
ATOM 1275 O O . ASP A 1 170 ? 38.476 26.558 -41.493 1.00 70.25 170 ASP A O 1
ATOM 1279 N N . ALA A 1 171 ? 39.507 24.923 -42.635 1.00 62.50 171 ALA A N 1
ATOM 1280 C CA . ALA A 1 171 ? 38.942 23.841 -41.829 1.00 62.50 171 ALA A CA 1
ATOM 1281 C C . ALA A 1 171 ? 39.369 23.948 -40.351 1.00 62.50 171 ALA A C 1
ATOM 1283 O O . ALA A 1 171 ? 38.528 23.850 -39.455 1.00 62.50 171 ALA A O 1
ATOM 1284 N N . GLY A 1 172 ? 40.647 24.237 -40.080 1.00 55.53 172 GLY A N 1
ATOM 1285 C CA . GLY A 1 172 ? 41.158 24.444 -38.721 1.00 55.53 172 GLY A CA 1
ATOM 1286 C C . GLY A 1 172 ? 40.587 25.686 -38.024 1.00 55.53 172 GLY A C 1
ATOM 1287 O O . GLY A 1 172 ? 40.229 25.624 -36.849 1.00 55.53 172 GLY A O 1
ATOM 1288 N N . ALA A 1 173 ? 40.427 26.799 -38.745 1.00 53.62 173 ALA A N 1
ATOM 1289 C CA . ALA A 1 173 ? 39.889 28.043 -38.191 1.00 53.62 173 ALA A CA 1
ATOM 1290 C C . ALA A 1 173 ? 38.415 27.918 -37.754 1.00 53.62 173 ALA A C 1
ATOM 1292 O O . ALA A 1 173 ? 38.003 28.555 -36.784 1.00 53.62 173 ALA A O 1
ATOM 1293 N N . THR A 1 174 ? 37.622 27.064 -38.413 1.00 49.94 174 THR A N 1
ATOM 1294 C CA . THR A 1 174 ? 36.232 26.791 -37.994 1.00 49.94 174 THR A CA 1
ATOM 1295 C C . THR A 1 174 ? 36.116 25.985 -36.694 1.00 49.94 174 THR A C 1
ATOM 1297 O O . THR A 1 174 ? 35.081 26.058 -36.032 1.00 49.94 174 THR A O 1
ATOM 1300 N N . LEU A 1 175 ? 37.171 25.272 -36.283 1.00 46.81 175 LEU A N 1
ATOM 1301 C CA . LEU A 1 175 ? 37.192 24.475 -35.050 1.00 46.81 175 LEU A CA 1
ATOM 1302 C C . LEU A 1 175 ? 37.543 25.303 -33.801 1.00 46.81 175 LEU A C 1
ATOM 1304 O O . LEU A 1 175 ? 37.101 24.962 -32.706 1.00 46.81 175 LEU A O 1
ATOM 1308 N N . GLU A 1 176 ? 38.279 26.411 -33.937 1.00 46.19 176 GLU A N 1
ATOM 1309 C CA . GLU A 1 176 ? 38.706 27.232 -32.788 1.00 46.19 176 GLU A CA 1
ATOM 1310 C C . GLU A 1 176 ? 37.659 28.263 -32.316 1.00 46.19 176 GLU A C 1
ATOM 1312 O O . GLU A 1 176 ? 37.788 28.809 -31.222 1.00 46.19 176 GLU A O 1
ATOM 1317 N N . VAL A 1 177 ? 36.589 28.511 -33.083 1.00 44.06 177 VAL A N 1
ATOM 1318 C CA . VAL A 1 177 ? 35.580 29.552 -32.768 1.00 44.06 177 VAL A CA 1
ATOM 1319 C C . VAL A 1 177 ? 34.326 28.998 -32.055 1.00 44.06 177 VAL A C 1
ATOM 1321 O O . VAL A 1 177 ? 33.476 29.758 -31.604 1.00 44.06 177 VAL A O 1
ATOM 1324 N N . GLY A 1 178 ? 34.207 27.681 -31.857 1.00 42.50 178 GLY A N 1
ATOM 1325 C CA . GLY A 1 178 ? 33.014 27.029 -31.279 1.00 42.50 178 GLY A CA 1
ATOM 1326 C C . GLY A 1 178 ? 32.924 26.993 -29.747 1.00 42.50 178 GLY A C 1
ATOM 1327 O O . GLY A 1 178 ? 32.303 26.085 -29.196 1.00 42.50 178 GLY A O 1
ATOM 1328 N N . GLY A 1 179 ? 33.576 27.924 -29.053 1.00 41.62 179 GLY A N 1
ATOM 1329 C CA . GLY A 1 179 ? 33.739 27.909 -27.602 1.00 41.62 179 GLY A CA 1
ATOM 1330 C C . GLY A 1 179 ? 32.995 29.007 -26.852 1.00 41.62 179 GLY A C 1
ATOM 1331 O O . GLY A 1 179 ? 33.602 29.554 -25.951 1.00 41.62 179 GLY A O 1
ATOM 1332 N N . GLU A 1 180 ? 31.753 29.355 -27.204 1.00 42.47 180 GLU A N 1
ATOM 1333 C CA . GLU A 1 180 ? 30.793 30.021 -26.298 1.00 42.47 180 GLU A CA 1
ATOM 1334 C C . GLU A 1 180 ? 29.412 30.177 -26.972 1.00 42.47 180 GLU A C 1
ATOM 1336 O O . GLU A 1 180 ? 29.297 30.706 -28.070 1.00 42.47 180 GLU A O 1
ATOM 1341 N N . ASP A 1 181 ? 28.385 29.676 -26.282 1.00 42.16 181 ASP A N 1
ATOM 1342 C CA . ASP A 1 181 ? 26.947 29.962 -26.386 1.00 42.16 181 ASP A CA 1
ATOM 1343 C C . ASP A 1 181 ? 26.219 30.022 -27.754 1.00 42.16 181 ASP A C 1
ATOM 1345 O O . ASP A 1 181 ? 26.268 30.987 -28.504 1.00 42.16 181 ASP A O 1
ATOM 1349 N N . SER A 1 182 ? 25.312 29.047 -27.915 1.00 48.12 182 SER A N 1
ATOM 1350 C CA . SER A 1 182 ? 23.921 29.233 -28.375 1.00 48.12 182 SER A CA 1
ATOM 1351 C C . SER A 1 182 ? 23.672 29.913 -29.735 1.00 48.12 182 SER A C 1
ATOM 1353 O O . SER A 1 182 ? 23.181 31.039 -29.777 1.00 48.12 182 SER A O 1
ATOM 1355 N N . ASP A 1 183 ? 23.818 29.170 -30.839 1.00 41.38 183 ASP A N 1
ATOM 1356 C CA . ASP A 1 183 ? 23.176 29.506 -32.123 1.00 41.38 183 ASP A CA 1
ATOM 1357 C C . ASP A 1 183 ? 22.332 28.304 -32.616 1.00 41.38 183 ASP A C 1
ATOM 1359 O O . ASP A 1 183 ? 22.839 27.178 -32.651 1.00 41.38 183 ASP A O 1
ATOM 1363 N N . PRO A 1 184 ? 21.040 28.462 -32.983 1.00 47.81 184 PRO A N 1
ATOM 1364 C CA . PRO A 1 184 ? 20.135 27.342 -33.258 1.00 47.81 184 PRO A CA 1
ATOM 1365 C C . PRO A 1 184 ? 20.328 26.706 -34.650 1.00 47.81 184 PRO A C 1
ATOM 1367 O O . PRO A 1 184 ? 19.468 25.955 -35.108 1.00 47.81 184 PRO A O 1
ATOM 1370 N N . ALA A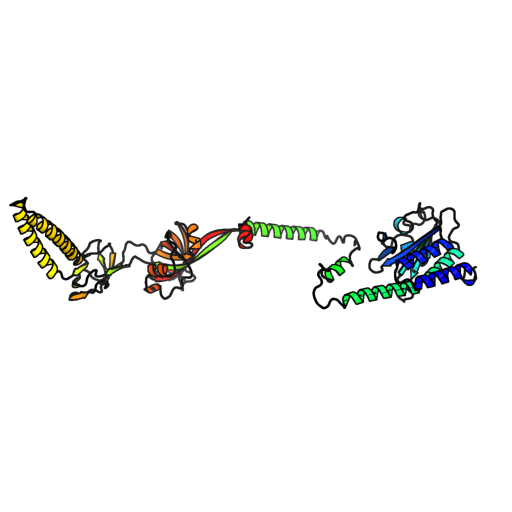 1 185 ? 21.441 26.982 -35.334 1.00 47.38 185 ALA A N 1
ATOM 1371 C CA . ALA A 1 185 ? 21.719 26.482 -36.681 1.00 47.38 185 ALA A CA 1
ATOM 1372 C C . ALA A 1 185 ? 22.373 25.087 -36.718 1.00 47.38 185 ALA A C 1
ATOM 1374 O O . ALA A 1 185 ? 22.385 24.452 -37.773 1.00 47.38 185 ALA A O 1
ATOM 1375 N N . TYR A 1 186 ? 22.870 24.569 -35.591 1.00 46.72 186 TYR A N 1
ATOM 1376 C CA . TYR A 1 186 ? 23.590 23.294 -35.562 1.00 46.72 186 TYR A CA 1
ATOM 1377 C C . TYR A 1 186 ? 22.910 22.296 -34.623 1.00 46.72 186 TYR A C 1
ATOM 1379 O O . TYR A 1 186 ? 23.210 22.193 -33.439 1.00 46.72 186 TYR A O 1
ATOM 1387 N N . LEU A 1 187 ? 21.969 21.537 -35.192 1.00 52.12 187 LEU A N 1
ATOM 1388 C CA . LEU A 1 187 ? 21.204 20.479 -34.519 1.00 52.12 187 LEU A CA 1
ATOM 1389 C C . LEU A 1 187 ? 22.070 19.259 -34.122 1.00 52.12 187 LEU A C 1
ATOM 1391 O O . LEU A 1 187 ? 21.596 18.370 -33.418 1.00 52.12 187 LEU A O 1
ATOM 1395 N N . TYR A 1 188 ? 23.333 19.198 -34.558 1.00 55.56 188 TYR A N 1
ATOM 1396 C CA . TYR A 1 188 ? 24.206 18.039 -34.374 1.00 55.56 188 TYR A CA 1
ATOM 1397 C C . TYR A 1 188 ? 25.570 18.429 -33.796 1.00 55.56 188 TYR A C 1
ATOM 1399 O O . TYR A 1 188 ? 26.164 19.430 -34.186 1.00 55.56 188 TYR A O 1
ATOM 1407 N N . ARG A 1 189 ? 26.057 17.599 -32.863 1.00 64.56 189 ARG A N 1
ATOM 1408 C CA . ARG A 1 189 ? 27.376 17.702 -32.216 1.00 64.56 189 ARG A CA 1
ATOM 1409 C C . ARG A 1 189 ? 28.507 17.591 -33.245 1.00 64.56 189 ARG A C 1
ATOM 1411 O O . ARG A 1 189 ? 28.383 16.823 -34.199 1.00 64.56 189 ARG A O 1
ATOM 1418 N N . ALA A 1 190 ? 29.613 18.296 -33.015 1.00 55.38 190 ALA A N 1
ATOM 1419 C CA . ALA A 1 190 ? 30.771 18.312 -33.911 1.00 55.38 190 ALA A CA 1
ATOM 1420 C C . ALA A 1 190 ? 31.322 16.899 -34.181 1.00 55.38 190 ALA A C 1
ATOM 1422 O O . ALA A 1 190 ? 31.576 16.555 -35.331 1.00 55.38 190 ALA A O 1
ATOM 1423 N N . GLU A 1 191 ? 31.352 16.029 -33.168 1.00 59.38 191 GLU A N 1
ATOM 1424 C CA . GLU A 1 191 ? 31.827 14.648 -33.312 1.00 59.38 191 GLU A CA 1
ATOM 1425 C C . GLU A 1 191 ? 30.912 13.797 -34.214 1.00 59.38 191 GLU A C 1
ATOM 1427 O O . GLU A 1 191 ? 31.361 12.845 -34.852 1.00 59.38 191 GLU A O 1
ATOM 1432 N N . ALA A 1 192 ? 29.619 14.139 -34.299 1.00 56.91 192 ALA A N 1
ATOM 1433 C CA . ALA A 1 192 ? 28.670 13.465 -35.185 1.00 56.91 192 ALA A CA 1
ATOM 1434 C C . ALA A 1 192 ? 28.825 13.920 -36.645 1.00 56.91 192 ALA A C 1
ATOM 1436 O O . ALA A 1 192 ? 28.638 13.119 -37.557 1.00 56.91 192 ALA A O 1
ATOM 1437 N N . LEU A 1 193 ? 29.195 15.185 -36.870 1.00 58.31 193 LEU A N 1
ATOM 1438 C CA . LEU A 1 193 ? 29.513 15.719 -38.198 1.00 58.31 193 LEU A CA 1
ATOM 1439 C C . LEU A 1 193 ? 30.856 15.199 -38.717 1.00 58.31 193 LEU A C 1
ATOM 1441 O O . LEU A 1 193 ? 30.982 14.949 -39.910 1.00 58.31 193 LEU A O 1
ATOM 1445 N N . GLU A 1 194 ? 31.824 14.976 -37.835 1.00 55.06 194 GLU A N 1
ATOM 1446 C CA . GLU A 1 194 ? 33.135 14.413 -38.170 1.00 55.06 194 GLU A CA 1
ATOM 1447 C C . GLU A 1 194 ? 33.035 12.919 -38.524 1.00 55.06 194 GLU A C 1
ATOM 1449 O O . GLU A 1 194 ? 33.592 12.478 -39.527 1.00 55.06 194 GLU A O 1
ATOM 1454 N N . ALA A 1 195 ? 32.198 12.163 -37.803 1.00 54.34 195 ALA A N 1
ATOM 1455 C CA . ALA A 1 195 ? 31.853 10.785 -38.161 1.00 54.34 195 ALA A CA 1
ATOM 1456 C C . ALA A 1 195 ? 30.993 10.677 -39.439 1.00 54.34 195 ALA A C 1
ATOM 1458 O O . ALA A 1 195 ? 31.037 9.656 -40.121 1.00 54.34 195 ALA A O 1
ATOM 1459 N N . TYR A 1 196 ? 30.208 11.711 -39.763 1.00 59.59 196 TYR A N 1
ATOM 1460 C CA . TYR A 1 196 ? 29.418 11.773 -40.998 1.00 59.59 196 TYR A CA 1
ATOM 1461 C C . TYR A 1 196 ? 30.260 12.189 -42.215 1.00 59.59 196 TYR A C 1
ATOM 1463 O O . TYR A 1 196 ? 30.013 11.719 -43.324 1.00 59.59 196 TYR A O 1
ATOM 1471 N N . ARG A 1 197 ? 31.256 13.063 -42.016 1.00 55.38 197 ARG A N 1
ATOM 1472 C CA . ARG A 1 197 ? 32.163 13.530 -43.073 1.00 55.38 197 ARG A CA 1
ATOM 1473 C C . ARG A 1 197 ? 33.252 12.508 -43.396 1.00 55.38 197 ARG A C 1
ATOM 1475 O O . ARG A 1 197 ? 33.457 12.248 -44.568 1.00 55.38 197 ARG A O 1
ATOM 1482 N N . GLY A 1 198 ? 33.851 11.844 -42.405 1.00 50.62 198 GLY A N 1
ATOM 1483 C CA . GLY A 1 198 ? 34.883 10.813 -42.618 1.00 50.62 198 GLY A CA 1
ATOM 1484 C C . GLY A 1 198 ? 34.363 9.437 -43.066 1.00 50.62 198 GLY A C 1
ATOM 1485 O O . GLY A 1 198 ? 34.946 8.414 -42.710 1.00 50.62 198 GLY A O 1
ATOM 1486 N N . GLY A 1 199 ? 33.221 9.374 -43.757 1.00 46.38 199 GLY A N 1
ATOM 1487 C CA . GLY A 1 199 ? 32.451 8.136 -43.889 1.00 46.38 199 GLY A CA 1
ATOM 1488 C C . GLY A 1 199 ? 31.576 8.017 -45.131 1.00 46.38 199 GLY A C 1
ATOM 1489 O O . GLY A 1 199 ? 30.450 7.542 -45.009 1.00 46.38 199 GLY A O 1
ATOM 1490 N N . HIS A 1 200 ? 32.071 8.398 -46.313 1.00 44.75 200 HIS A N 1
ATOM 1491 C CA . HIS A 1 200 ? 31.475 7.966 -47.592 1.00 44.75 200 HIS A CA 1
ATOM 1492 C C . HIS A 1 200 ? 32.288 6.896 -48.332 1.00 44.75 200 HIS A C 1
ATOM 1494 O O . HIS A 1 200 ? 31.865 6.414 -49.386 1.00 44.75 200 HIS A O 1
ATOM 1500 N N . SER A 1 201 ? 33.359 6.378 -47.723 1.00 46.81 201 SER A N 1
ATOM 1501 C CA . SER A 1 201 ? 33.891 5.084 -48.131 1.00 46.81 201 SER A CA 1
ATOM 1502 C C . SER A 1 201 ? 32.840 4.007 -47.839 1.00 46.81 201 SER A C 1
ATOM 1504 O O . SER A 1 201 ? 32.594 3.598 -46.701 1.00 46.81 201 SER A O 1
ATOM 1506 N N . GLN A 1 202 ? 32.201 3.503 -48.897 1.00 46.25 202 GLN A N 1
ATOM 1507 C CA . GLN A 1 202 ? 31.630 2.163 -48.879 1.00 46.25 202 GLN A CA 1
ATOM 1508 C C . GLN A 1 202 ? 32.790 1.192 -48.661 1.00 46.25 202 GLN A C 1
ATOM 1510 O O . GLN A 1 202 ? 33.312 0.594 -49.602 1.00 46.25 202 GLN A O 1
ATOM 1515 N N . GLY A 1 203 ? 33.226 1.052 -47.408 1.00 44.12 203 GLY A N 1
ATOM 1516 C CA . GLY A 1 203 ? 34.138 -0.002 -47.019 1.00 44.12 203 GLY A CA 1
ATOM 1517 C C . GLY A 1 203 ? 33.551 -1.314 -47.538 1.00 44.12 203 GLY A C 1
ATOM 1518 O O . GLY A 1 203 ? 32.335 -1.523 -47.407 1.00 44.12 203 GLY A O 1
ATOM 1519 N N . PRO A 1 204 ? 34.354 -2.195 -48.164 1.00 40.44 204 PRO A N 1
ATOM 1520 C CA . PRO A 1 204 ? 33.861 -3.511 -48.533 1.00 40.44 204 PRO A CA 1
ATOM 1521 C C . PRO A 1 204 ? 33.271 -4.080 -47.259 1.00 40.44 204 PRO A C 1
ATOM 1523 O O . PRO A 1 204 ? 33.985 -4.097 -46.258 1.00 40.44 204 PRO A O 1
ATOM 1526 N N . VAL A 1 205 ? 31.978 -4.440 -47.284 1.00 50.25 205 VAL A N 1
ATOM 1527 C CA . VAL A 1 205 ? 31.247 -4.956 -46.122 1.00 50.25 205 VAL A CA 1
ATOM 1528 C C . VAL A 1 205 ? 32.204 -5.872 -45.390 1.00 50.25 205 VAL A C 1
ATOM 1530 O O . VAL A 1 205 ? 32.496 -6.968 -45.879 1.00 50.25 205 VAL A O 1
ATOM 1533 N N . LEU A 1 206 ? 32.766 -5.385 -44.279 1.00 46.72 206 LEU A N 1
ATOM 1534 C CA . LEU A 1 206 ? 33.630 -6.181 -43.441 1.00 46.72 206 LEU A CA 1
ATOM 1535 C C . LEU A 1 206 ? 32.691 -7.291 -43.012 1.00 46.72 206 LEU A C 1
ATOM 1537 O O . LEU A 1 206 ? 31.821 -7.100 -42.162 1.00 46.72 206 LEU A O 1
ATOM 1541 N N . ARG A 1 207 ? 32.808 -8.456 -43.654 1.00 48.50 207 ARG A N 1
ATOM 1542 C CA . ARG A 1 207 ? 32.171 -9.693 -43.217 1.00 48.50 207 ARG A CA 1
ATOM 1543 C C . ARG A 1 207 ? 32.909 -10.138 -41.951 1.00 48.50 207 ARG A C 1
ATOM 1545 O O . ARG A 1 207 ? 33.461 -11.224 -41.882 1.00 48.50 207 ARG A O 1
ATOM 1552 N N . LEU A 1 208 ? 32.900 -9.267 -40.941 1.00 51.03 208 LEU A N 1
ATOM 1553 C CA . LEU A 1 208 ? 33.149 -9.535 -39.532 1.00 51.03 208 LEU A CA 1
ATOM 1554 C C . LEU A 1 208 ? 31.994 -10.331 -38.922 1.00 51.03 208 LEU A C 1
ATOM 1556 O O . LEU A 1 208 ? 32.063 -10.711 -37.756 1.00 51.03 208 LEU A O 1
ATOM 1560 N N . ALA A 1 209 ? 30.958 -10.650 -39.707 1.00 53.72 209 ALA A N 1
ATOM 1561 C CA . ALA A 1 209 ? 30.045 -11.740 -39.412 1.00 53.72 209 ALA A CA 1
ATOM 1562 C C . ALA A 1 209 ? 30.802 -13.079 -39.488 1.00 53.72 209 ALA A C 1
ATOM 1564 O O . ALA A 1 209 ? 30.553 -13.927 -40.344 1.00 53.72 209 ALA A O 1
ATOM 1565 N N . SER A 1 210 ? 31.729 -13.275 -38.548 1.00 65.69 210 SER A N 1
ATOM 1566 C CA . SER A 1 210 ? 32.070 -14.592 -38.050 1.00 65.69 210 SER A CA 1
ATOM 1567 C C . SER A 1 210 ? 30.745 -15.315 -37.794 1.00 65.69 210 SER A C 1
ATOM 1569 O O . SER A 1 210 ? 29.843 -14.722 -37.195 1.00 65.69 210 SER A O 1
ATOM 1571 N N . PRO A 1 211 ? 30.572 -16.571 -38.231 1.00 70.25 211 PRO A N 1
ATOM 1572 C CA . PRO A 1 211 ? 29.333 -17.312 -37.996 1.00 70.25 211 PRO A CA 1
ATOM 1573 C C . PRO A 1 211 ? 28.969 -17.386 -36.502 1.00 70.25 211 PRO A C 1
ATOM 1575 O O . PRO A 1 211 ? 27.795 -17.527 -36.158 1.00 70.25 211 PRO A O 1
ATOM 1578 N N . TRP A 1 212 ? 29.948 -17.205 -35.608 1.00 73.31 212 TRP A N 1
ATOM 1579 C CA . TRP A 1 212 ? 29.712 -17.073 -34.174 1.00 73.31 212 TRP A CA 1
ATOM 1580 C C . TRP A 1 212 ? 28.950 -15.793 -33.799 1.00 73.31 212 TRP A C 1
ATOM 1582 O O . TRP A 1 212 ? 28.111 -15.846 -32.909 1.00 73.31 212 TRP A O 1
ATOM 1592 N N . LEU A 1 213 ? 29.125 -14.677 -34.518 1.00 80.19 213 LEU A N 1
ATOM 1593 C CA . LEU A 1 213 ? 28.391 -13.428 -34.274 1.00 80.19 213 LEU A CA 1
ATOM 1594 C C . LEU A 1 213 ? 26.882 -13.598 -34.511 1.00 80.19 213 LEU A C 1
ATOM 1596 O O . LEU A 1 213 ? 26.078 -13.065 -33.758 1.00 80.19 213 LEU A O 1
ATOM 1600 N N . GLY A 1 214 ? 26.482 -14.404 -35.503 1.00 81.81 214 GLY A N 1
ATOM 1601 C CA . GLY A 1 214 ? 25.072 -14.748 -35.730 1.00 81.81 214 GLY A CA 1
ATOM 1602 C C . GLY A 1 214 ? 24.497 -15.692 -34.667 1.00 81.81 214 GLY A C 1
ATOM 1603 O O . GLY A 1 214 ? 23.288 -15.709 -34.430 1.00 81.81 214 GLY A O 1
ATOM 1604 N N . VAL A 1 215 ? 25.343 -16.488 -34.007 1.00 84.81 215 VAL A N 1
ATOM 1605 C CA . VAL A 1 215 ? 24.949 -17.274 -32.827 1.00 84.81 215 VAL A CA 1
ATOM 1606 C C . VAL A 1 215 ? 24.822 -16.358 -31.614 1.00 84.81 215 VAL A C 1
ATOM 1608 O O . VAL A 1 215 ? 23.787 -16.393 -30.963 1.00 84.81 215 VAL A O 1
ATOM 1611 N N . VAL A 1 216 ? 25.804 -15.491 -31.358 1.00 88.19 216 VAL A N 1
ATOM 1612 C CA . VAL A 1 216 ? 25.773 -14.515 -30.258 1.00 88.19 216 VAL A CA 1
ATOM 1613 C C . VAL A 1 216 ? 24.585 -13.578 -30.394 1.00 88.19 216 VAL A C 1
ATOM 1615 O O . VAL A 1 216 ? 23.853 -13.415 -29.432 1.00 88.19 216 VAL A O 1
ATOM 1618 N N . TYR A 1 217 ? 24.323 -13.037 -31.584 1.00 87.69 217 TYR A N 1
ATOM 1619 C CA . TYR A 1 217 ? 23.150 -12.202 -31.829 1.00 87.69 217 TYR A CA 1
ATOM 1620 C C . TYR A 1 217 ? 21.850 -12.956 -31.530 1.00 87.69 217 TYR A C 1
ATOM 1622 O O . TYR A 1 217 ? 21.007 -12.437 -30.811 1.00 87.69 217 TYR A O 1
ATOM 1630 N N . ARG A 1 218 ? 21.695 -14.208 -31.989 1.00 91.38 218 ARG A N 1
ATOM 1631 C CA . ARG A 1 218 ? 20.510 -15.024 -31.660 1.00 91.38 218 ARG A CA 1
ATOM 1632 C C . ARG A 1 218 ? 20.411 -15.364 -30.175 1.00 91.38 218 ARG A C 1
ATOM 1634 O O . ARG A 1 218 ? 19.302 -15.435 -29.663 1.00 91.38 218 ARG A O 1
ATOM 1641 N N . VAL A 1 219 ? 21.534 -15.556 -29.486 1.00 93.62 219 VAL A N 1
ATOM 1642 C CA . VAL A 1 219 ? 21.570 -15.769 -28.033 1.00 93.62 219 VAL A CA 1
ATOM 1643 C C . VAL A 1 219 ? 21.189 -14.490 -27.294 1.00 93.62 219 VAL A C 1
ATOM 1645 O O . VAL A 1 219 ? 20.386 -14.564 -26.378 1.00 93.62 219 VAL A O 1
ATOM 1648 N N . VAL A 1 220 ? 21.694 -13.326 -27.704 1.00 94.75 220 VAL A N 1
ATOM 1649 C CA . VAL A 1 220 ? 21.348 -12.026 -27.112 1.00 94.75 220 VAL A CA 1
ATOM 1650 C C . VAL A 1 220 ? 19.883 -11.697 -27.374 1.00 94.75 220 VAL A C 1
ATOM 1652 O O . VAL A 1 220 ? 19.169 -11.371 -26.437 1.00 94.75 220 VAL A O 1
ATOM 1655 N N . VAL A 1 221 ? 19.395 -11.852 -28.607 1.00 94.75 221 VAL A N 1
ATOM 1656 C CA . VAL A 1 221 ? 17.971 -11.681 -28.933 1.00 94.75 221 VAL A CA 1
ATOM 1657 C C . VAL A 1 221 ? 17.124 -12.687 -28.161 1.00 94.75 221 VAL A C 1
ATOM 1659 O O . VAL A 1 221 ? 16.118 -12.307 -27.580 1.00 94.75 221 VAL A O 1
ATOM 1662 N N . GLY A 1 222 ? 17.542 -13.951 -28.090 1.00 95.81 222 GLY A N 1
ATOM 1663 C CA . GLY A 1 222 ? 16.872 -14.975 -27.294 1.00 95.81 222 GLY A CA 1
ATOM 1664 C C . GLY A 1 222 ? 16.840 -14.634 -25.805 1.00 95.81 222 GLY A C 1
ATOM 1665 O O . GLY A 1 222 ? 15.808 -14.818 -25.178 1.00 95.81 222 GLY A O 1
ATOM 1666 N N . LEU A 1 223 ? 17.922 -14.082 -25.250 1.00 95.44 223 LEU A N 1
ATOM 1667 C CA . LEU A 1 223 ? 18.009 -13.614 -23.866 1.00 95.44 223 LEU A CA 1
ATOM 1668 C C . LEU A 1 223 ? 17.111 -12.400 -23.633 1.00 95.44 223 LEU A C 1
ATOM 1670 O O . LEU A 1 223 ? 16.437 -12.347 -22.613 1.00 95.44 223 LEU A O 1
ATOM 1674 N N . VAL A 1 224 ? 17.073 -11.446 -24.564 1.00 94.62 224 VAL A N 1
ATOM 1675 C CA . VAL A 1 224 ? 16.187 -10.279 -24.486 1.00 94.62 224 VAL A CA 1
ATOM 1676 C C . VAL A 1 224 ? 14.734 -10.733 -24.542 1.00 94.62 224 VAL A C 1
ATOM 1678 O O . VAL A 1 224 ? 13.958 -10.350 -23.679 1.00 94.62 224 VAL A O 1
ATOM 1681 N N . VAL A 1 225 ? 14.373 -11.608 -25.483 1.00 93.88 225 VAL A N 1
ATOM 1682 C CA . VAL A 1 225 ? 13.017 -12.166 -25.591 1.00 93.88 225 VAL A CA 1
ATOM 1683 C C . VAL A 1 225 ? 12.669 -13.008 -24.367 1.00 93.88 225 VAL A C 1
ATOM 1685 O O . VAL A 1 225 ? 11.564 -12.887 -23.861 1.00 93.88 225 VAL A O 1
ATOM 1688 N N . ALA A 1 226 ? 13.592 -13.821 -23.851 1.00 92.50 226 ALA A N 1
ATOM 1689 C CA . ALA A 1 226 ? 13.375 -14.610 -22.641 1.00 92.50 226 ALA A CA 1
ATOM 1690 C C . ALA A 1 226 ? 13.232 -13.721 -21.400 1.00 92.50 226 ALA A C 1
ATOM 1692 O O . ALA A 1 226 ? 12.370 -13.986 -20.574 1.00 92.50 226 ALA A O 1
ATOM 1693 N N . THR A 1 227 ? 14.024 -12.651 -21.288 1.00 89.81 227 THR A N 1
ATOM 1694 C CA . THR A 1 227 ? 13.896 -11.647 -20.222 1.00 89.81 227 THR A CA 1
ATOM 1695 C C . THR A 1 227 ? 12.561 -10.926 -20.332 1.00 89.81 227 THR A C 1
ATOM 1697 O O . THR A 1 227 ? 11.865 -10.790 -19.339 1.00 89.81 227 THR A O 1
ATOM 1700 N N . LEU A 1 228 ? 12.157 -10.511 -21.531 1.00 88.88 228 LEU A N 1
ATOM 1701 C CA . LEU A 1 228 ? 10.895 -9.809 -21.753 1.00 88.88 228 LEU A CA 1
ATOM 1702 C C . LEU A 1 228 ? 9.696 -10.736 -21.498 1.00 88.88 228 LEU A C 1
ATOM 1704 O O . LEU A 1 228 ? 8.757 -10.348 -20.816 1.00 88.88 228 LEU A O 1
ATOM 1708 N N . ALA A 1 229 ? 9.780 -11.998 -21.926 1.00 88.50 229 ALA A N 1
ATOM 1709 C CA . ALA A 1 229 ? 8.807 -13.032 -21.588 1.00 88.50 229 ALA A CA 1
ATOM 1710 C C . ALA A 1 229 ? 8.765 -13.302 -20.078 1.00 88.50 229 ALA A C 1
ATOM 1712 O O . ALA A 1 229 ? 7.682 -13.424 -19.525 1.00 88.50 229 ALA A O 1
ATOM 1713 N N . TYR A 1 230 ? 9.914 -13.352 -19.399 1.00 89.19 230 TYR A N 1
ATOM 1714 C CA . TYR A 1 230 ? 9.988 -13.488 -17.944 1.00 89.19 230 TYR A CA 1
ATOM 1715 C C . TYR A 1 230 ? 9.337 -12.293 -17.238 1.00 89.19 230 TYR A C 1
ATOM 1717 O O . TYR A 1 230 ? 8.536 -12.493 -16.337 1.00 89.19 230 TYR A O 1
ATOM 1725 N N . LEU A 1 231 ? 9.607 -11.063 -17.683 1.00 87.06 231 LEU A N 1
ATOM 1726 C CA . LEU A 1 231 ? 8.991 -9.852 -17.132 1.00 87.06 231 LEU A CA 1
ATOM 1727 C C . LEU A 1 231 ? 7.468 -9.806 -17.360 1.00 87.06 231 LEU A C 1
ATOM 1729 O O . LEU A 1 231 ? 6.756 -9.244 -16.533 1.00 87.06 231 LEU A O 1
ATOM 1733 N N . CYS A 1 232 ? 6.969 -10.402 -18.449 1.00 83.06 232 CYS A N 1
ATOM 1734 C CA . CYS A 1 232 ? 5.533 -10.521 -18.727 1.00 83.06 232 CYS A CA 1
ATOM 1735 C C . CYS A 1 232 ? 4.848 -11.686 -17.997 1.00 83.06 232 CYS A C 1
ATOM 1737 O O . CYS A 1 232 ? 3.658 -11.599 -17.724 1.00 83.06 232 CYS A O 1
ATOM 1739 N N . LEU A 1 233 ? 5.551 -12.798 -17.761 1.00 85.62 233 LEU A N 1
ATOM 1740 C CA . LEU A 1 233 ? 4.979 -14.024 -17.186 1.00 85.62 233 LEU A CA 1
ATOM 1741 C C . LEU A 1 233 ? 5.118 -14.093 -15.667 1.00 85.62 233 LEU A C 1
ATOM 1743 O O . LEU A 1 233 ? 4.412 -14.873 -15.032 1.00 85.62 233 LEU A O 1
ATOM 1747 N N . VAL A 1 234 ? 6.074 -13.360 -15.095 1.00 86.44 234 VAL A N 1
ATOM 1748 C CA . VAL A 1 234 ? 6.248 -13.304 -13.650 1.00 86.44 234 VAL A CA 1
ATOM 1749 C C . VAL A 1 234 ? 5.359 -12.214 -13.087 1.00 86.44 234 VAL A C 1
ATOM 1751 O O . VAL A 1 234 ? 5.438 -11.044 -13.455 1.00 86.44 234 VAL A O 1
ATOM 1754 N N . ASP A 1 235 ? 4.545 -12.652 -12.148 1.00 84.56 235 ASP A N 1
ATOM 1755 C CA . ASP A 1 235 ? 3.620 -11.845 -11.391 1.00 84.56 235 ASP A CA 1
ATOM 1756 C C . ASP A 1 235 ? 4.272 -11.414 -10.072 1.00 84.56 235 ASP A C 1
ATOM 1758 O O . ASP A 1 235 ? 4.829 -12.234 -9.335 1.00 84.56 235 ASP A O 1
ATOM 1762 N N . VAL A 1 236 ? 4.202 -10.122 -9.762 1.00 85.94 236 VAL A N 1
ATOM 1763 C CA . VAL A 1 236 ? 4.644 -9.539 -8.493 1.00 85.94 236 VAL A CA 1
ATOM 1764 C C . VAL A 1 236 ? 3.416 -9.126 -7.697 1.00 85.94 236 VAL A C 1
ATOM 1766 O O . VAL A 1 236 ? 2.524 -8.440 -8.198 1.00 85.94 236 VAL A O 1
ATOM 1769 N N . GLY A 1 237 ? 3.364 -9.554 -6.438 1.00 82.56 237 GLY A N 1
ATOM 1770 C CA . GLY A 1 237 ? 2.346 -9.095 -5.503 1.00 82.56 237 GLY A CA 1
ATOM 1771 C C . GLY A 1 237 ? 2.612 -7.656 -5.070 1.00 82.56 237 GLY A C 1
ATOM 1772 O O . GLY A 1 237 ? 3.706 -7.339 -4.609 1.00 82.56 237 GLY A O 1
ATOM 1773 N N . GLU A 1 238 ? 1.607 -6.798 -5.192 1.00 86.19 238 GLU A N 1
ATOM 1774 C CA . GLU A 1 238 ? 1.561 -5.511 -4.507 1.00 86.19 238 GLU A CA 1
ATOM 1775 C C . GLU A 1 238 ? 1.004 -5.752 -3.101 1.00 86.19 238 GLU A C 1
ATOM 1777 O O . GLU A 1 238 ? -0.068 -6.348 -2.935 1.00 86.19 238 GLU A O 1
ATOM 1782 N N . TYR A 1 239 ? 1.750 -5.316 -2.088 1.00 89.00 239 TYR A N 1
ATOM 1783 C CA . TYR A 1 239 ? 1.406 -5.525 -0.688 1.00 89.00 239 TYR A CA 1
ATOM 1784 C C . TYR A 1 239 ? 1.041 -4.202 -0.032 1.00 89.00 239 TYR A C 1
ATOM 1786 O O . TYR A 1 239 ? 1.798 -3.234 -0.084 1.00 89.00 239 TYR A O 1
ATOM 1794 N N . SER A 1 240 ? -0.098 -4.196 0.646 1.00 89.69 240 SER A N 1
ATOM 1795 C CA . SER A 1 240 ? -0.474 -3.137 1.565 1.00 89.69 240 SER A CA 1
ATOM 1796 C C . SER A 1 240 ? 0.026 -3.514 2.952 1.00 89.69 240 SER A C 1
ATOM 1798 O O . SER A 1 240 ? -0.287 -4.597 3.457 1.00 89.69 240 SER A O 1
ATOM 1800 N N . SER A 1 241 ? 0.846 -2.650 3.550 1.00 91.75 241 SER A N 1
ATOM 1801 C CA . SER A 1 241 ? 1.428 -2.885 4.873 1.00 91.75 241 SER A CA 1
ATOM 1802 C C . SER A 1 241 ? 1.004 -1.809 5.856 1.00 91.75 241 SER A C 1
ATOM 1804 O O . SER A 1 241 ? 0.900 -0.631 5.508 1.00 91.75 241 SER A O 1
ATOM 1806 N N . GLY A 1 242 ? 0.800 -2.208 7.104 1.00 90.81 242 GLY A N 1
ATOM 1807 C CA . GLY A 1 242 ? 0.410 -1.283 8.152 1.00 90.81 242 GLY A CA 1
ATOM 1808 C C . GLY A 1 242 ? 0.606 -1.846 9.553 1.00 90.81 242 GLY A C 1
ATOM 1809 O O . GLY A 1 242 ? 0.857 -3.043 9.720 1.00 90.81 242 GLY A O 1
ATOM 1810 N N . PRO A 1 243 ? 0.555 -0.989 10.583 1.00 91.44 243 PRO A N 1
ATOM 1811 C CA . PRO A 1 243 ? 0.710 -1.441 11.951 1.00 91.44 243 PRO A CA 1
ATOM 1812 C C . PRO A 1 243 ? -0.503 -2.267 12.386 1.00 91.44 243 PRO A C 1
ATOM 1814 O O . PRO A 1 243 ? -1.641 -2.013 11.983 1.00 91.44 243 PRO A O 1
ATOM 1817 N N . ALA A 1 244 ? -0.259 -3.254 13.237 1.00 91.06 244 ALA A N 1
ATOM 1818 C CA . ALA A 1 244 ? -1.272 -4.174 13.718 1.00 91.06 244 ALA A CA 1
ATOM 1819 C C . ALA A 1 244 ? -1.121 -4.456 15.213 1.00 91.06 244 ALA A C 1
ATOM 1821 O O . ALA A 1 244 ? -0.030 -4.377 15.780 1.00 91.06 244 ALA A O 1
ATOM 1822 N N . LEU A 1 245 ? -2.242 -4.783 15.852 1.00 90.25 245 LEU A N 1
ATOM 1823 C CA . LEU A 1 245 ? -2.326 -5.001 17.289 1.00 90.25 245 LEU A CA 1
ATOM 1824 C C . LEU A 1 245 ? -3.092 -6.283 17.609 1.00 90.25 245 LEU A C 1
ATOM 1826 O O . LEU A 1 245 ? -4.174 -6.525 17.073 1.00 90.25 245 LEU A O 1
ATOM 1830 N N . VAL A 1 246 ? -2.567 -7.074 18.538 1.00 89.44 246 VAL A N 1
ATOM 1831 C CA . VAL A 1 246 ? -3.230 -8.275 19.048 1.00 89.44 246 VAL A CA 1
ATOM 1832 C C . VAL A 1 246 ? -4.272 -7.912 20.106 1.00 89.44 246 VAL A C 1
ATOM 1834 O O . VAL A 1 246 ? -3.977 -7.218 21.082 1.00 89.44 246 VAL A O 1
ATOM 1837 N N . ARG A 1 247 ? -5.482 -8.451 19.940 1.00 85.94 247 ARG A N 1
ATOM 1838 C CA . ARG A 1 247 ? -6.603 -8.379 20.881 1.00 85.94 247 ARG A CA 1
ATOM 1839 C C . ARG A 1 247 ? -7.032 -9.773 21.302 1.00 85.94 247 ARG A C 1
ATOM 1841 O O . ARG A 1 247 ? -7.522 -10.552 20.494 1.00 85.94 247 ARG A O 1
ATOM 1848 N N . LEU A 1 248 ? -6.893 -10.076 22.590 1.00 77.94 248 LEU A N 1
ATOM 1849 C CA . LEU A 1 248 ? -7.227 -11.393 23.158 1.00 77.94 248 LEU A CA 1
ATOM 1850 C C . LEU A 1 248 ? -8.646 -11.496 23.726 1.00 77.94 248 LEU A C 1
ATOM 1852 O O . LEU A 1 248 ? -9.000 -12.507 24.319 1.00 77.94 248 LEU A O 1
ATOM 1856 N N . GLY A 1 249 ? -9.456 -10.450 23.576 1.00 69.62 249 GLY A N 1
ATOM 1857 C CA . GLY A 1 249 ? -10.855 -10.469 23.983 1.00 69.62 249 GLY A CA 1
ATOM 1858 C C . GLY A 1 249 ? -11.408 -9.076 24.245 1.00 69.62 249 GLY A C 1
ATOM 1859 O O . GLY A 1 249 ? -10.675 -8.151 24.597 1.00 69.62 249 GLY A O 1
ATOM 1860 N N . GLY A 1 250 ? -12.721 -8.920 24.071 1.00 68.69 250 GLY A N 1
ATOM 1861 C CA . GLY A 1 250 ? -13.409 -7.678 24.405 1.00 68.69 250 GLY A CA 1
ATOM 1862 C C . GLY A 1 250 ? -13.372 -7.445 25.913 1.00 68.69 250 GLY A C 1
ATOM 1863 O O . GLY A 1 250 ? -13.953 -8.219 26.677 1.00 68.69 250 GLY A O 1
ATOM 1864 N N . ARG A 1 251 ? -12.680 -6.387 26.347 1.00 75.56 251 ARG A N 1
ATOM 1865 C CA . ARG A 1 251 ? -12.749 -5.882 27.722 1.00 75.56 251 ARG A CA 1
ATOM 1866 C C . ARG A 1 251 ? -13.870 -4.858 27.773 1.00 75.56 251 ARG A C 1
ATOM 1868 O O . ARG A 1 251 ? -13.754 -3.778 27.204 1.00 75.56 251 ARG A O 1
ATOM 1875 N N . THR A 1 252 ? -14.956 -5.194 28.449 1.00 80.75 252 THR A N 1
ATOM 1876 C CA . THR A 1 252 ? -16.048 -4.259 28.704 1.00 80.75 252 THR A CA 1
ATOM 1877 C C . THR A 1 252 ? -15.839 -3.659 30.084 1.00 80.75 252 THR A C 1
ATOM 1879 O O . THR A 1 252 ? -15.941 -4.349 31.100 1.00 80.75 252 THR A O 1
ATOM 1882 N N . GLN A 1 253 ? -15.506 -2.372 30.119 1.00 86.00 253 GLN A N 1
ATOM 1883 C CA . GLN A 1 253 ? -15.468 -1.611 31.362 1.00 86.00 253 GLN A CA 1
ATOM 1884 C C . GLN A 1 253 ? -16.898 -1.233 31.738 1.00 86.00 253 GLN A C 1
ATOM 1886 O O . GLN A 1 253 ? -17.626 -0.658 30.931 1.00 86.00 253 GLN A O 1
ATOM 1891 N N . ILE A 1 254 ? -17.304 -1.584 32.953 1.00 88.19 254 ILE A N 1
ATOM 1892 C CA . ILE A 1 254 ? -18.601 -1.204 33.504 1.00 88.19 254 ILE A CA 1
ATOM 1893 C C . ILE A 1 254 ? -18.391 0.047 34.342 1.00 88.19 254 ILE A C 1
ATOM 1895 O O . ILE A 1 254 ? -17.630 0.021 35.312 1.00 88.19 254 ILE A O 1
ATOM 1899 N N . THR A 1 255 ? -19.045 1.134 33.951 1.00 90.12 255 THR A N 1
ATOM 1900 C CA . THR A 1 255 ? -18.986 2.428 34.632 1.00 90.12 255 THR A CA 1
ATOM 1901 C C . THR A 1 255 ? -20.270 2.707 35.405 1.00 90.12 255 THR A C 1
ATOM 1903 O O . THR A 1 255 ? -21.330 2.155 35.102 1.00 90.12 255 THR A O 1
ATOM 1906 N N . ALA A 1 256 ? -20.182 3.569 36.416 1.00 86.56 256 ALA A N 1
ATOM 1907 C CA . ALA A 1 256 ? -21.362 4.128 37.064 1.00 86.56 256 ALA A CA 1
ATOM 1908 C C . ALA A 1 256 ? -22.086 5.081 36.099 1.00 86.56 256 ALA A C 1
ATOM 1910 O O . ALA A 1 256 ? -21.454 5.941 35.487 1.00 86.56 256 ALA A O 1
ATOM 1911 N N . LEU A 1 257 ? -23.407 4.945 35.957 1.00 83.81 257 LEU A N 1
ATOM 1912 C CA . LEU A 1 257 ? -24.213 5.868 35.142 1.00 83.81 257 LEU A CA 1
ATOM 1913 C C . LEU A 1 257 ? -24.552 7.162 35.897 1.00 83.81 257 LEU A C 1
ATOM 1915 O O . LEU A 1 257 ? -24.722 8.207 35.274 1.00 83.81 257 LEU A O 1
ATOM 1919 N N . THR A 1 258 ? -24.623 7.084 37.224 1.00 82.19 258 THR A N 1
ATOM 1920 C CA . THR A 1 258 ? -25.108 8.152 38.104 1.00 82.19 258 THR A CA 1
ATOM 1921 C C . THR A 1 258 ? -24.239 8.211 39.356 1.00 82.19 258 THR A C 1
ATOM 1923 O O . THR A 1 258 ? -23.665 7.195 39.757 1.00 82.19 258 THR A O 1
ATOM 1926 N N . ASP A 1 259 ? -24.157 9.386 39.979 1.00 84.69 259 ASP A N 1
ATOM 1927 C CA . ASP A 1 259 ? -23.486 9.565 41.266 1.00 84.69 259 ASP A CA 1
ATOM 1928 C C . ASP A 1 259 ? -24.238 8.783 42.353 1.00 84.69 259 ASP A C 1
ATOM 1930 O O . ASP A 1 259 ? -25.407 9.060 42.626 1.00 84.69 259 ASP A O 1
ATOM 1934 N N . ALA A 1 260 ? -23.592 7.791 42.967 1.00 85.56 260 ALA A N 1
ATOM 1935 C CA . ALA A 1 260 ? -24.222 6.945 43.980 1.00 85.56 260 ALA A CA 1
ATOM 1936 C C . ALA A 1 260 ? -23.189 6.281 44.896 1.00 85.56 260 ALA A C 1
ATOM 1938 O O . ALA A 1 260 ? -22.023 6.127 44.536 1.00 85.56 260 ALA A O 1
ATOM 1939 N N . SER A 1 261 ? -23.609 5.844 46.084 1.00 88.94 261 SER A N 1
ATOM 1940 C CA . SER A 1 261 ? -22.757 5.046 46.971 1.00 88.94 261 SER A CA 1
ATOM 1941 C C . SER A 1 261 ? -22.986 3.548 46.774 1.00 88.94 261 SER A C 1
ATOM 1943 O O . SER A 1 261 ? -24.110 3.088 46.575 1.00 88.94 261 SER A O 1
ATOM 1945 N N . VAL A 1 262 ? -21.912 2.762 46.817 1.00 91.00 262 VAL A N 1
ATOM 1946 C CA . VAL A 1 262 ? -21.978 1.300 46.705 1.00 91.00 262 VAL A CA 1
ATOM 1947 C C . VAL A 1 262 ? -22.480 0.715 48.019 1.00 91.00 262 VAL A C 1
ATOM 1949 O O . VAL A 1 262 ? -21.837 0.876 49.053 1.00 91.00 262 VAL A O 1
ATOM 1952 N N . VAL A 1 263 ? -23.585 -0.025 47.986 1.00 90.94 263 VAL A N 1
ATOM 1953 C CA . VAL A 1 263 ? -24.050 -0.804 49.143 1.00 90.94 263 VAL A CA 1
ATOM 1954 C C . VAL A 1 263 ? -23.288 -2.116 49.210 1.00 90.94 263 VAL A C 1
ATOM 1956 O O . VAL A 1 263 ? -22.734 -2.470 50.247 1.00 90.94 263 VAL A O 1
ATOM 1959 N N . GLU A 1 264 ? -23.248 -2.836 48.092 1.00 90.62 264 GLU A N 1
ATOM 1960 C CA . GLU A 1 264 ? -22.708 -4.189 48.045 1.00 90.62 264 GLU A CA 1
ATOM 1961 C C . GLU A 1 264 ? -22.193 -4.534 46.648 1.00 90.62 264 GLU A C 1
ATOM 1963 O O . GLU A 1 264 ? -22.745 -4.097 45.634 1.00 90.62 264 GLU A O 1
ATOM 1968 N N . VAL A 1 265 ? -21.131 -5.337 46.612 1.00 92.62 265 VAL A N 1
ATOM 1969 C CA . VAL A 1 265 ? -20.536 -5.883 45.391 1.00 92.62 265 VAL A CA 1
ATOM 1970 C C . VAL A 1 265 ? -20.703 -7.398 45.448 1.00 92.62 265 VAL A C 1
ATOM 1972 O O . VAL A 1 265 ? -20.210 -8.035 46.375 1.00 92.62 265 VAL A O 1
ATOM 1975 N N . PHE A 1 266 ? -21.413 -7.970 44.477 1.00 91.62 266 PHE A N 1
ATOM 1976 C CA . PHE A 1 266 ? -21.797 -9.389 44.467 1.00 91.62 266 PHE A CA 1
ATOM 1977 C C . PHE A 1 266 ? -20.767 -10.309 43.806 1.00 91.62 266 PHE A C 1
ATOM 1979 O O . PHE A 1 266 ? -21.020 -11.500 43.648 1.00 91.62 266 PHE A O 1
ATOM 1986 N N . VAL A 1 267 ? -19.635 -9.760 43.371 1.00 93.19 267 VAL A N 1
ATOM 1987 C CA . VAL A 1 267 ? -18.680 -10.449 42.505 1.00 93.19 267 VAL A CA 1
ATOM 1988 C C . VAL A 1 267 ? -17.234 -10.168 42.899 1.00 93.19 267 VAL A C 1
ATOM 1990 O O . VAL A 1 267 ? -16.906 -9.071 43.355 1.00 93.19 267 VAL A O 1
ATOM 1993 N N . ALA A 1 268 ? -16.361 -11.149 42.682 1.00 91.94 268 ALA A N 1
ATOM 1994 C CA . ALA A 1 268 ? -14.927 -11.057 42.922 1.00 91.94 268 ALA A CA 1
ATOM 1995 C C . ALA A 1 268 ? -14.113 -11.137 41.611 1.00 91.94 268 ALA A C 1
ATOM 1997 O O . ALA A 1 268 ? -14.611 -11.591 40.575 1.00 91.94 268 ALA A O 1
ATOM 1998 N N . PRO A 1 269 ? -12.836 -10.706 41.621 1.00 90.12 269 PRO A N 1
ATOM 1999 C CA . PRO A 1 269 ? -11.931 -10.945 40.502 1.00 90.12 269 PRO A CA 1
ATOM 2000 C C . PRO A 1 269 ? -11.827 -12.440 40.169 1.00 90.12 269 PRO A C 1
ATOM 2002 O O . PRO A 1 269 ? -11.668 -13.273 41.058 1.00 90.12 269 PRO A O 1
ATOM 2005 N N . ASN A 1 270 ? -11.840 -12.754 38.876 1.00 88.56 270 ASN A N 1
ATOM 2006 C CA . ASN A 1 270 ? -11.891 -14.085 38.262 1.00 88.56 270 ASN A CA 1
ATOM 2007 C C . ASN A 1 270 ? -13.227 -14.841 38.365 1.00 88.56 270 ASN A C 1
ATOM 2009 O O . ASN A 1 270 ? -13.298 -15.972 37.880 1.00 88.56 270 ASN A O 1
ATOM 2013 N N . ASP A 1 271 ? -14.290 -14.236 38.900 1.00 91.25 271 ASP A N 1
ATOM 2014 C CA . ASP A 1 271 ? -15.621 -14.844 38.841 1.00 91.25 271 ASP A CA 1
ATOM 2015 C C . ASP A 1 271 ? -16.183 -14.821 37.415 1.00 91.25 271 ASP A C 1
ATOM 2017 O O . ASP A 1 271 ? -16.006 -13.858 36.659 1.00 91.25 271 ASP A O 1
ATOM 2021 N N . ARG A 1 272 ? -16.897 -15.893 37.058 1.00 90.31 272 ARG A N 1
ATOM 2022 C CA . ARG A 1 272 ? -17.691 -15.971 35.829 1.00 90.31 272 ARG A CA 1
ATOM 2023 C C . ARG A 1 272 ? -19.064 -15.366 36.057 1.00 90.31 272 ARG A C 1
ATOM 2025 O O . ARG A 1 272 ? -19.723 -15.683 37.045 1.00 90.31 272 ARG A O 1
ATOM 2032 N N . VAL A 1 273 ? -19.492 -14.539 35.112 1.00 92.69 273 VAL A N 1
ATOM 2033 C CA . VAL A 1 273 ? -20.803 -13.898 35.119 1.00 92.69 273 VAL A CA 1
ATOM 2034 C C . VAL A 1 273 ? -21.579 -14.195 33.848 1.00 92.69 273 VAL A C 1
ATOM 2036 O O . VAL A 1 273 ? -21.001 -14.316 32.767 1.00 92.69 273 VAL A O 1
ATOM 2039 N N . GLU A 1 274 ? -22.897 -14.290 33.977 1.00 91.75 274 GLU A N 1
ATOM 2040 C CA . GLU A 1 274 ? -23.835 -14.418 32.862 1.00 91.75 274 GLU A CA 1
ATOM 2041 C C . GLU A 1 274 ? -24.429 -13.058 32.470 1.00 91.75 274 GLU A C 1
ATOM 2043 O O . GLU A 1 274 ? -24.467 -12.115 33.264 1.00 91.75 274 GLU A O 1
ATOM 2048 N N . ALA A 1 275 ? -24.943 -12.952 31.242 1.00 90.12 275 ALA A N 1
ATOM 2049 C CA . ALA A 1 275 ? -25.641 -11.748 30.799 1.00 90.12 275 ALA A CA 1
ATOM 2050 C C . ALA A 1 275 ? -26.870 -11.471 31.691 1.00 90.12 275 ALA A C 1
ATOM 2052 O O . ALA A 1 275 ? -27.718 -12.336 31.898 1.00 90.12 275 ALA A O 1
ATOM 2053 N N . GLY A 1 276 ? -26.972 -10.253 32.223 1.00 89.25 276 GLY A N 1
ATOM 2054 C CA . GLY A 1 276 ? -28.043 -9.817 33.124 1.00 89.25 276 GLY A CA 1
ATOM 2055 C C . GLY A 1 276 ? -27.814 -10.112 34.613 1.00 89.25 276 GLY A C 1
ATOM 2056 O O . GLY A 1 276 ? -28.626 -9.668 35.440 1.00 89.25 276 GLY A O 1
ATOM 2057 N N . GLN A 1 277 ? -26.727 -10.805 34.972 1.00 92.81 277 GLN A N 1
ATOM 2058 C CA . GLN A 1 277 ? -26.357 -11.073 36.363 1.00 92.81 277 GLN A CA 1
ATOM 2059 C C . GLN A 1 277 ? -26.058 -9.774 37.116 1.00 92.81 277 GLN A C 1
ATOM 2061 O O . GLN A 1 277 ? -25.485 -8.838 36.563 1.00 92.81 277 GLN A O 1
ATOM 2066 N N . GLN A 1 278 ? -26.466 -9.711 38.382 1.00 92.44 278 GLN A N 1
ATOM 2067 C CA . GLN A 1 278 ? -26.259 -8.542 39.237 1.00 92.44 278 GLN A CA 1
ATOM 2068 C C . GLN A 1 278 ? -24.797 -8.473 39.685 1.00 92.44 278 GLN A C 1
ATOM 2070 O O . GLN A 1 278 ? -24.248 -9.473 40.141 1.00 92.44 278 GLN A O 1
ATOM 2075 N N . LEU A 1 279 ? -24.181 -7.300 39.553 1.00 91.88 279 LEU A N 1
ATOM 2076 C CA . LEU A 1 279 ? -22.764 -7.094 39.855 1.00 91.88 279 LEU A CA 1
ATOM 2077 C C . LEU A 1 279 ? -22.581 -6.200 41.076 1.00 91.88 279 LEU A C 1
ATOM 2079 O O . LEU A 1 279 ? -21.877 -6.556 42.018 1.00 91.88 279 LEU A O 1
ATOM 2083 N N . VAL A 1 280 ? -23.235 -5.040 41.058 1.00 91.25 280 VAL A N 1
ATOM 2084 C CA . VAL A 1 280 ? -23.120 -4.018 42.098 1.00 91.25 280 VAL A CA 1
ATOM 2085 C C . VAL A 1 280 ? -24.507 -3.480 42.407 1.00 91.25 280 VAL A C 1
ATOM 2087 O O . VAL A 1 280 ? -25.289 -3.196 41.496 1.00 91.25 280 VAL A O 1
ATOM 2090 N N . ARG A 1 281 ? -24.800 -3.330 43.697 1.00 89.88 281 ARG A N 1
ATOM 2091 C CA . ARG A 1 281 ? -25.980 -2.619 44.184 1.00 89.88 281 ARG A CA 1
ATOM 2092 C C . ARG A 1 281 ? -25.560 -1.266 44.733 1.00 89.88 281 ARG A C 1
ATOM 2094 O O . ARG A 1 281 ? -24.736 -1.187 45.647 1.00 89.88 281 ARG A O 1
ATOM 2101 N N . LEU A 1 282 ? -26.144 -0.223 44.165 1.00 89.44 282 LEU A N 1
ATOM 2102 C CA . LEU A 1 282 ? -26.021 1.151 44.620 1.00 89.44 282 LEU A CA 1
ATOM 2103 C C . LEU A 1 282 ? -27.082 1.448 45.686 1.00 89.44 282 LEU A C 1
ATOM 2105 O O . LEU A 1 282 ? -28.055 0.708 45.835 1.00 89.44 282 LEU A O 1
ATOM 2109 N N . HIS A 1 283 ? -26.859 2.502 46.459 1.00 86.19 283 HIS A N 1
ATOM 2110 C CA . HIS A 1 283 ? -27.766 2.934 47.513 1.00 86.19 283 HIS A CA 1
ATOM 2111 C C . HIS A 1 283 ? -29.063 3.484 46.922 1.00 86.19 283 HIS A C 1
ATOM 2113 O O . HIS A 1 283 ? -29.023 4.381 46.089 1.00 86.19 283 HIS A O 1
ATOM 2119 N N . ASP A 1 284 ? -30.197 2.941 47.360 1.00 81.44 284 ASP A N 1
ATOM 2120 C CA . ASP A 1 284 ? -31.527 3.175 46.787 1.00 81.44 284 ASP A CA 1
ATOM 2121 C C . ASP A 1 284 ? -32.547 3.710 47.807 1.00 81.44 284 ASP A C 1
ATOM 2123 O O . ASP A 1 284 ? -33.728 3.814 47.488 1.00 81.44 284 ASP A O 1
ATOM 2127 N N . VAL A 1 285 ? -32.126 4.040 49.035 1.00 76.38 285 VAL A N 1
ATOM 2128 C CA . VAL A 1 285 ? -33.053 4.309 50.152 1.00 76.38 285 VAL A CA 1
ATOM 2129 C C . VAL A 1 285 ? -33.977 5.498 49.870 1.00 76.38 285 VAL A C 1
ATOM 2131 O O . VAL A 1 285 ? -35.178 5.401 50.130 1.00 76.38 285 VAL A O 1
ATOM 2134 N N . ASP A 1 286 ? -33.450 6.584 49.301 1.00 79.75 286 ASP A N 1
ATOM 2135 C CA . ASP A 1 286 ? -34.244 7.780 48.999 1.00 79.75 286 ASP A CA 1
ATOM 2136 C C . ASP A 1 286 ? -35.223 7.530 47.835 1.00 79.75 286 ASP A C 1
ATOM 2138 O O . ASP A 1 286 ? -36.421 7.797 47.956 1.00 79.75 286 ASP A O 1
ATOM 2142 N N . ASP A 1 287 ? -34.758 6.922 46.739 1.00 81.75 287 ASP A N 1
ATOM 2143 C CA . ASP A 1 287 ? -35.600 6.634 45.569 1.00 81.75 287 ASP A CA 1
ATOM 2144 C C . ASP A 1 287 ? -36.653 5.545 45.836 1.00 81.75 287 ASP A C 1
ATOM 2146 O O . ASP A 1 287 ? -37.762 5.601 45.295 1.00 81.75 287 ASP A O 1
ATOM 2150 N N . ALA A 1 288 ? -36.349 4.559 46.687 1.00 83.00 288 ALA A N 1
ATOM 2151 C CA . ALA A 1 288 ? -37.305 3.532 47.098 1.00 83.00 288 ALA A CA 1
ATOM 2152 C C . ALA A 1 288 ? -38.441 4.131 47.943 1.00 83.00 288 ALA A C 1
ATOM 2154 O O . ALA A 1 288 ? -39.616 3.834 47.698 1.00 83.00 288 ALA A O 1
ATOM 2155 N N . ALA A 1 289 ? -38.109 5.015 48.890 1.00 86.00 289 ALA A N 1
ATOM 2156 C CA . ALA A 1 289 ? -39.096 5.723 49.702 1.00 86.00 289 ALA A CA 1
ATOM 2157 C C . ALA A 1 289 ? -39.986 6.641 48.845 1.00 86.00 289 ALA A C 1
ATOM 2159 O O . ALA A 1 289 ? -41.209 6.680 49.027 1.00 86.00 289 ALA A O 1
ATOM 2160 N N . ASP A 1 290 ? -39.394 7.335 47.871 1.00 86.94 290 ASP A N 1
ATOM 2161 C CA . ASP A 1 290 ? -40.131 8.171 46.924 1.00 86.94 290 ASP A CA 1
ATOM 2162 C C . ASP A 1 290 ? -41.049 7.355 46.010 1.00 86.94 290 ASP A C 1
ATOM 2164 O O . ASP A 1 290 ? -42.198 7.748 45.791 1.00 86.94 290 ASP A O 1
ATOM 2168 N N . SER A 1 291 ? -40.605 6.190 45.532 1.00 89.19 291 SER A N 1
ATOM 2169 C CA . SER A 1 291 ? -41.451 5.290 44.743 1.00 89.19 291 SER A CA 1
ATOM 2170 C C . SER A 1 291 ? -42.665 4.797 45.536 1.00 89.19 291 SER A C 1
ATOM 2172 O O . SER A 1 291 ? -43.768 4.749 44.992 1.00 89.19 291 SER A O 1
ATOM 2174 N N . GLU A 1 292 ? -42.499 4.446 46.815 1.00 90.31 292 GLU A N 1
ATOM 2175 C CA . GLU A 1 292 ? -43.613 4.006 47.667 1.00 90.31 292 GLU A CA 1
ATOM 2176 C C . GLU A 1 292 ? -44.596 5.151 47.963 1.00 90.31 292 GLU A C 1
ATOM 2178 O O . GLU A 1 292 ? -45.811 4.945 48.063 1.00 90.31 292 GLU A O 1
ATOM 2183 N N . ARG A 1 293 ? -44.089 6.379 48.116 1.00 93.25 293 ARG A N 1
ATOM 2184 C CA . ARG A 1 293 ? -44.918 7.579 48.280 1.00 93.25 293 ARG A CA 1
ATOM 2185 C C . ARG A 1 293 ? -45.740 7.863 47.019 1.00 93.25 293 ARG A C 1
ATOM 2187 O O . ARG A 1 293 ? -46.951 8.051 47.132 1.00 93.25 293 ARG A O 1
ATOM 2194 N N . LEU A 1 294 ? -45.105 7.841 45.846 1.00 94.12 294 LEU A N 1
ATOM 2195 C CA . LEU A 1 294 ? -45.758 8.080 44.555 1.00 94.12 294 LEU A CA 1
ATOM 2196 C C . LEU A 1 294 ? -46.806 7.012 44.223 1.00 94.12 294 LEU A C 1
ATOM 2198 O O . LEU A 1 294 ? -47.878 7.359 43.735 1.00 94.12 294 LEU A O 1
ATOM 2202 N N . GLU A 1 295 ? -46.545 5.734 44.521 1.00 93.94 295 GLU A N 1
ATOM 2203 C CA . GLU A 1 295 ? -47.524 4.662 44.284 1.00 93.94 295 GLU A CA 1
ATOM 2204 C C . GLU A 1 295 ? -48.790 4.871 45.125 1.00 93.94 295 GLU A C 1
ATOM 2206 O O . GLU A 1 295 ? -49.901 4.810 44.601 1.00 93.94 295 GLU A O 1
ATOM 2211 N N . ARG A 1 296 ? -48.637 5.214 46.412 1.00 95.00 296 ARG A N 1
ATOM 2212 C CA . ARG A 1 296 ? -49.778 5.516 47.293 1.00 95.00 296 ARG A CA 1
ATOM 2213 C C . ARG A 1 296 ? -50.583 6.717 46.802 1.00 95.00 296 ARG A C 1
ATOM 2215 O O . ARG A 1 296 ? -51.812 6.692 46.839 1.00 95.00 296 ARG A O 1
ATOM 2222 N N . GLU A 1 297 ? -49.912 7.771 46.348 1.00 95.19 297 GLU A N 1
ATOM 2223 C CA . GLU A 1 297 ? -50.583 8.958 45.816 1.00 95.19 297 GLU A CA 1
ATOM 2224 C C . GLU A 1 297 ? -51.310 8.657 44.496 1.00 95.19 297 GLU A C 1
ATOM 2226 O O . GLU A 1 297 ? -52.463 9.059 44.315 1.00 95.19 297 GLU A O 1
ATOM 2231 N N . PHE A 1 298 ? -50.688 7.870 43.614 1.00 95.25 298 PHE A N 1
ATOM 2232 C CA . PHE A 1 298 ? -51.294 7.391 42.375 1.00 95.25 298 PHE A CA 1
ATOM 2233 C C . PHE A 1 298 ? -52.550 6.555 42.639 1.00 95.25 298 PHE A C 1
ATOM 2235 O O . PHE A 1 298 ? -53.590 6.812 42.031 1.00 95.25 298 PHE A O 1
ATOM 2242 N N . GLU A 1 299 ? -52.499 5.605 43.576 1.00 95.19 299 GLU A N 1
ATOM 2243 C CA . GLU A 1 299 ? -53.658 4.792 43.957 1.00 95.19 299 GLU A CA 1
ATOM 2244 C C . GLU A 1 299 ? -54.812 5.645 44.498 1.00 95.19 299 GLU A C 1
ATOM 2246 O O . GLU A 1 299 ? -55.975 5.414 44.151 1.00 95.19 299 GLU A O 1
ATOM 2251 N N . LEU A 1 300 ? -54.516 6.654 45.324 1.00 95.06 300 LEU A N 1
ATOM 2252 C CA . LEU A 1 300 ? -55.528 7.575 45.846 1.00 95.06 300 LEU A CA 1
ATOM 2253 C C . LEU A 1 300 ? -56.193 8.377 44.720 1.00 95.06 300 LEU A C 1
ATOM 2255 O O . LEU A 1 300 ? -57.423 8.457 44.674 1.00 95.06 300 LEU A O 1
ATOM 2259 N N . GLN A 1 301 ? -55.407 8.922 43.788 1.00 94.12 301 GLN A N 1
ATOM 2260 C CA . GLN A 1 301 ? -55.949 9.684 42.659 1.00 94.12 301 GLN A CA 1
ATOM 2261 C C . GLN A 1 301 ? -56.706 8.801 41.666 1.00 94.12 301 GLN A C 1
ATOM 2263 O O . GLN A 1 301 ? -57.757 9.201 41.167 1.00 94.12 301 GLN A O 1
ATOM 2268 N N . LEU A 1 302 ? -56.247 7.569 41.437 1.00 94.19 302 LEU A N 1
ATOM 2269 C CA . LEU A 1 302 ? -56.952 6.604 40.600 1.00 94.19 302 LEU A CA 1
ATOM 2270 C C . LEU A 1 302 ? -58.305 6.231 41.212 1.00 94.19 302 LEU A C 1
ATOM 2272 O O . LEU A 1 302 ? -59.310 6.186 40.506 1.00 94.19 302 LEU A O 1
ATOM 2276 N N . ARG A 1 303 ? -58.367 6.020 42.531 1.00 95.12 303 ARG A N 1
ATOM 2277 C CA . ARG A 1 303 ? -59.633 5.762 43.234 1.00 95.12 303 ARG A CA 1
ATOM 2278 C C . ARG A 1 303 ? -60.593 6.948 43.149 1.00 95.12 303 ARG A C 1
ATOM 2280 O O . ARG A 1 303 ? -61.789 6.726 42.971 1.00 95.12 303 ARG A O 1
ATOM 2287 N N . ASN A 1 304 ? -60.090 8.179 43.252 1.00 92.12 304 ASN A N 1
ATOM 2288 C CA . ASN A 1 304 ? -60.904 9.385 43.077 1.00 92.12 304 ASN A CA 1
ATOM 2289 C C . ASN A 1 304 ? -61.455 9.483 41.648 1.00 92.12 304 ASN A C 1
ATOM 2291 O O . ASN A 1 304 ? -62.655 9.683 41.476 1.00 92.12 304 ASN A O 1
ATOM 2295 N N . LEU A 1 305 ? -60.614 9.236 40.640 1.00 93.56 305 LEU A N 1
ATOM 2296 C CA . LEU A 1 305 ? -61.016 9.227 39.234 1.00 93.56 305 LEU A CA 1
ATOM 2297 C C . LEU A 1 305 ? -62.053 8.136 38.918 1.00 93.56 305 LEU A C 1
ATOM 2299 O O . LEU A 1 305 ? -63.000 8.374 38.178 1.00 93.56 305 LEU A O 1
ATOM 2303 N N . LEU A 1 306 ? -61.906 6.935 39.487 1.00 94.25 306 LEU A N 1
ATOM 2304 C CA . LEU A 1 306 ? -62.881 5.851 39.314 1.00 94.25 306 LEU A CA 1
ATOM 2305 C C . LEU A 1 306 ? -64.236 6.171 39.960 1.00 94.25 306 LEU A C 1
ATOM 2307 O O . LEU A 1 306 ? -65.261 5.643 39.529 1.00 94.25 306 LEU A O 1
ATOM 2311 N N . ARG A 1 307 ? -64.249 7.018 40.996 1.00 94.75 307 ARG A N 1
ATOM 2312 C CA . ARG A 1 307 ? -65.471 7.468 41.668 1.00 94.75 307 ARG A CA 1
ATOM 2313 C C . ARG A 1 307 ? -66.176 8.586 40.900 1.00 94.75 307 ARG A C 1
ATOM 2315 O O . ARG A 1 307 ? -67.405 8.591 40.880 1.00 94.75 307 ARG A O 1
ATOM 2322 N N . ASP A 1 308 ? -65.422 9.496 40.286 1.00 93.25 308 ASP A N 1
ATOM 2323 C CA . ASP A 1 308 ? -65.945 10.551 39.414 1.00 93.25 308 ASP A CA 1
ATOM 2324 C C . ASP A 1 308 ? -65.155 10.626 38.093 1.00 93.25 308 ASP A C 1
ATOM 2326 O O . ASP A 1 308 ? -64.181 11.377 37.975 1.00 93.25 308 ASP A O 1
ATOM 2330 N N . PRO A 1 309 ? -65.576 9.862 37.067 1.00 91.00 309 PRO A N 1
ATOM 2331 C CA . PRO A 1 309 ? -64.889 9.835 35.778 1.00 91.00 309 PRO A CA 1
ATOM 2332 C C . PRO A 1 309 ? -64.914 11.173 35.027 1.00 91.00 309 PRO A C 1
ATOM 2334 O O . PRO A 1 309 ? -64.145 11.342 34.079 1.00 91.00 309 PRO A O 1
ATOM 2337 N N . GLY A 1 310 ? -65.801 12.103 35.405 1.00 92.12 310 GLY A N 1
ATOM 2338 C CA . GLY A 1 310 ? -65.940 13.417 34.775 1.00 92.12 310 GLY A CA 1
ATOM 2339 C C . GLY A 1 310 ? -64.944 14.464 35.282 1.00 92.12 310 GLY A C 1
ATOM 2340 O O . GLY A 1 310 ? -64.836 15.531 34.675 1.00 92.12 310 GLY A O 1
ATOM 2341 N N . 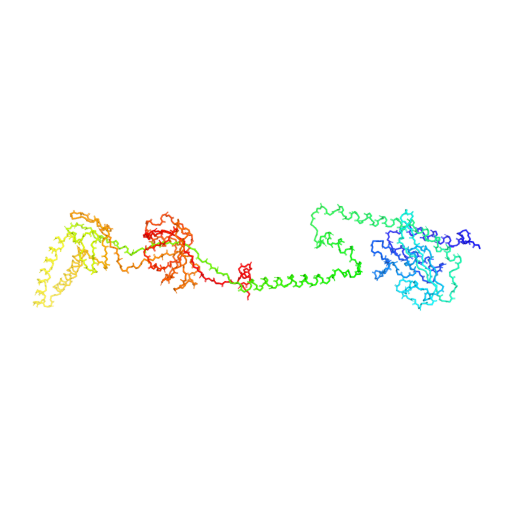ASP A 1 311 ? -64.207 14.179 36.361 1.00 92.69 311 ASP A N 1
ATOM 2342 C CA . ASP A 1 311 ? -63.255 15.120 36.947 1.00 92.69 311 ASP A CA 1
ATOM 2343 C C . ASP A 1 311 ? -61.967 15.234 36.107 1.00 92.69 311 ASP A C 1
ATOM 2345 O O . ASP A 1 311 ? -61.043 14.417 36.173 1.00 92.69 311 ASP A O 1
ATOM 2349 N N . VAL A 1 312 ? -61.889 16.311 35.322 1.00 91.94 312 VAL A N 1
ATOM 2350 C CA . VAL A 1 312 ? -60.732 16.646 34.478 1.00 91.94 312 VAL A CA 1
ATOM 2351 C C . VAL A 1 312 ? -59.460 16.886 35.308 1.00 91.94 312 VAL A C 1
ATOM 2353 O O . VAL A 1 312 ? -58.355 16.651 34.811 1.00 91.94 312 VAL A O 1
ATOM 2356 N N . ALA A 1 313 ? -59.571 17.340 36.562 1.00 91.94 313 ALA A N 1
ATOM 2357 C CA . ALA A 1 313 ? -58.411 17.548 37.427 1.00 91.94 313 ALA A CA 1
ATOM 2358 C C . ALA A 1 313 ? -57.822 16.207 37.893 1.00 91.94 313 ALA A C 1
ATOM 2360 O O . ALA A 1 313 ? -56.609 16.010 37.782 1.00 91.94 313 ALA A O 1
ATOM 2361 N N . ALA A 1 314 ? -58.670 15.261 38.312 1.00 89.81 314 ALA A N 1
ATOM 2362 C CA . ALA A 1 314 ? -58.251 13.906 38.674 1.00 89.81 314 ALA A CA 1
ATOM 2363 C C . ALA A 1 314 ? -57.613 13.162 37.486 1.00 89.81 314 ALA A C 1
ATOM 2365 O O . ALA A 1 314 ? -56.563 12.535 37.639 1.00 89.81 314 ALA A O 1
ATOM 2366 N N . GLN A 1 315 ? -58.176 13.295 36.276 1.00 91.94 315 GLN A N 1
ATOM 2367 C CA . GLN A 1 315 ? -57.588 12.721 35.055 1.00 91.94 315 GLN A CA 1
ATOM 2368 C C . GLN A 1 315 ? -56.161 13.233 34.794 1.00 91.94 315 GLN A C 1
ATOM 2370 O O . GLN A 1 315 ? -55.255 12.452 34.481 1.00 91.94 315 GLN A O 1
ATOM 2375 N N . ARG A 1 316 ? -55.938 14.546 34.945 1.00 93.81 316 ARG A N 1
ATOM 2376 C CA . ARG A 1 316 ? -54.607 15.154 34.789 1.00 93.81 316 ARG A CA 1
ATOM 2377 C C . ARG A 1 316 ? -53.639 14.674 35.870 1.00 93.81 316 ARG A C 1
ATOM 2379 O O . ARG A 1 316 ? -52.519 14.305 35.532 1.00 93.81 316 ARG A O 1
ATOM 2386 N N . ALA A 1 317 ? -54.072 14.616 37.131 1.00 93.31 317 ALA A N 1
ATOM 2387 C CA . ALA A 1 317 ? -53.239 14.166 38.248 1.00 93.31 317 ALA A CA 1
ATOM 2388 C C . ALA A 1 317 ? -52.759 12.715 38.073 1.00 93.31 317 ALA A C 1
ATOM 2390 O O . ALA A 1 317 ? -51.568 12.445 38.201 1.00 93.31 317 ALA A O 1
ATOM 2391 N N . VAL A 1 318 ? -53.658 11.796 37.700 1.00 94.38 318 VAL A N 1
ATOM 2392 C CA . VAL A 1 318 ? -53.313 10.388 37.420 1.00 94.38 318 VAL A CA 1
ATOM 2393 C C . VAL A 1 318 ? -52.305 10.280 36.274 1.00 94.38 318 VAL A C 1
ATOM 2395 O O . VAL A 1 318 ? -51.364 9.492 36.352 1.00 94.38 318 VAL A O 1
ATOM 2398 N N . THR A 1 319 ? -52.469 11.086 35.221 1.00 94.69 319 THR A N 1
ATOM 2399 C CA . THR A 1 319 ? -51.545 11.091 34.076 1.00 94.69 319 THR A CA 1
ATOM 2400 C C . THR A 1 319 ? -50.146 11.563 34.485 1.00 94.69 319 THR A C 1
ATOM 2402 O O . THR A 1 319 ? -49.160 10.924 34.121 1.00 94.69 319 THR A O 1
ATOM 2405 N N . THR A 1 320 ? -50.051 12.631 35.283 1.00 95.56 320 THR A N 1
ATOM 2406 C CA . THR A 1 320 ? -48.771 13.141 35.801 1.00 95.56 320 THR A CA 1
ATOM 2407 C C . THR A 1 320 ? -48.095 12.134 36.730 1.00 95.56 320 THR A C 1
ATOM 2409 O O . THR A 1 320 ? -46.938 11.785 36.508 1.00 95.56 320 THR A O 1
ATOM 2412 N N . LEU A 1 321 ? -48.824 11.599 37.715 1.00 94.62 321 LEU A N 1
ATOM 2413 C CA . LEU A 1 321 ? -48.288 10.628 38.676 1.00 94.62 321 LEU A CA 1
ATOM 2414 C C . LEU A 1 321 ? -47.825 9.337 37.995 1.00 94.62 321 LEU A C 1
ATOM 2416 O O . LEU A 1 321 ? -46.820 8.754 38.394 1.00 94.62 321 LEU A O 1
ATOM 2420 N N . ARG A 1 322 ? -48.506 8.908 36.924 1.00 94.62 322 ARG A N 1
ATOM 2421 C CA . ARG A 1 322 ? -48.051 7.775 36.110 1.00 94.62 322 ARG A CA 1
ATOM 2422 C C . ARG A 1 322 ? -46.690 8.050 35.469 1.00 94.62 322 ARG A C 1
ATOM 2424 O O . ARG A 1 322 ? -45.812 7.193 35.537 1.00 94.62 322 ARG A O 1
ATOM 2431 N N . ALA A 1 323 ? -46.510 9.225 34.866 1.00 94.38 323 ALA A N 1
ATOM 2432 C CA . ALA A 1 323 ? -45.243 9.602 34.243 1.00 94.38 323 ALA A CA 1
ATOM 2433 C C . ALA A 1 323 ? -44.105 9.714 35.276 1.00 94.38 323 ALA A C 1
ATOM 2435 O O . ALA A 1 323 ? -42.986 9.268 35.017 1.00 94.38 323 ALA A O 1
ATOM 2436 N N . GLU A 1 324 ? -44.387 10.260 36.463 1.00 93.75 324 GLU A N 1
ATOM 2437 C CA . GLU A 1 324 ? -43.418 10.352 37.562 1.00 93.75 324 GLU A CA 1
ATOM 2438 C C . GLU A 1 324 ? -43.025 8.976 38.101 1.00 93.75 324 GLU A C 1
ATOM 2440 O O . GLU A 1 324 ? -41.836 8.676 38.207 1.00 93.75 324 GLU A O 1
ATOM 2445 N N . ARG A 1 325 ? -44.003 8.099 38.347 1.00 93.62 325 ARG A N 1
ATOM 2446 C CA . ARG A 1 325 ? -43.767 6.710 38.754 1.00 93.62 325 ARG A CA 1
ATOM 2447 C C . ARG A 1 325 ? -42.908 5.963 37.737 1.00 93.62 325 ARG A C 1
ATOM 2449 O O . ARG A 1 325 ? -41.960 5.283 38.123 1.00 93.62 325 ARG A O 1
ATOM 2456 N N . GLU A 1 326 ? -43.225 6.069 36.445 1.00 91.31 326 GLU A N 1
ATOM 2457 C CA . GLU A 1 326 ? -42.434 5.424 35.393 1.00 91.31 326 GLU A CA 1
ATOM 2458 C C . GLU A 1 326 ? -40.984 5.939 35.412 1.00 91.31 326 GLU A C 1
ATOM 2460 O O . GLU A 1 326 ? -40.054 5.133 35.347 1.00 91.31 326 GLU A O 1
ATOM 2465 N N . ARG A 1 327 ? -40.770 7.249 35.600 1.00 90.19 327 ARG A N 1
ATOM 2466 C CA . ARG A 1 327 ? -39.432 7.856 35.700 1.00 90.19 327 ARG A CA 1
ATOM 2467 C C . ARG A 1 327 ? -38.644 7.367 36.920 1.00 90.19 327 ARG A C 1
ATOM 2469 O O . ARG A 1 327 ? -37.477 7.007 36.767 1.00 90.19 327 ARG A O 1
ATOM 2476 N N . THR A 1 328 ? -39.258 7.308 38.101 1.00 88.75 328 THR A N 1
ATOM 2477 C CA . THR A 1 328 ? -38.609 6.797 39.324 1.00 88.75 328 THR A CA 1
ATOM 2478 C C . THR A 1 328 ? -38.305 5.302 39.206 1.00 88.75 328 THR A C 1
ATOM 2480 O O . THR A 1 328 ? -37.227 4.854 39.591 1.00 88.75 328 THR A O 1
ATOM 2483 N N . ALA A 1 329 ? -39.185 4.525 38.567 1.00 87.38 329 ALA A N 1
ATOM 2484 C CA . ALA A 1 329 ? -38.951 3.105 38.302 1.00 87.38 329 ALA A CA 1
ATOM 2485 C C . ALA A 1 329 ? -37.798 2.844 37.311 1.00 87.38 329 ALA A C 1
ATOM 2487 O O . ALA A 1 329 ? -37.198 1.767 37.338 1.00 87.38 329 ALA A O 1
ATOM 2488 N N . TRP A 1 330 ? -37.491 3.782 36.407 1.00 85.75 330 TRP A N 1
ATOM 2489 C CA . TRP A 1 330 ? -36.271 3.723 35.591 1.00 85.75 330 TRP A CA 1
ATOM 2490 C C . TRP A 1 330 ? -35.022 3.984 36.441 1.00 85.75 330 TRP A C 1
ATOM 2492 O O . TRP A 1 330 ? -34.109 3.165 36.398 1.00 85.75 330 TRP A O 1
ATOM 2502 N N . ARG A 1 331 ? -35.026 5.016 37.297 1.00 83.19 331 ARG A N 1
ATOM 2503 C CA . ARG A 1 331 ? -33.902 5.320 38.210 1.00 83.19 331 ARG A CA 1
ATOM 2504 C C . ARG A 1 331 ? -33.591 4.180 39.180 1.00 83.19 331 ARG A C 1
ATOM 2506 O O . ARG A 1 331 ? -32.444 3.783 39.324 1.00 83.19 331 ARG A O 1
ATOM 2513 N N . LEU A 1 332 ? -34.611 3.572 39.787 1.00 83.19 332 LEU A N 1
ATOM 2514 C CA . LEU A 1 332 ? -34.437 2.402 40.661 1.00 83.19 332 LEU A CA 1
ATOM 2515 C C . LEU A 1 332 ? -33.784 1.214 39.940 1.00 83.19 332 LEU A C 1
ATOM 2517 O O . LEU A 1 332 ? -33.020 0.468 40.547 1.00 83.19 332 LEU A O 1
ATOM 2521 N N . ARG A 1 333 ? -34.049 1.040 38.639 1.00 81.94 333 ARG A N 1
ATOM 2522 C CA . ARG A 1 333 ? -33.376 0.010 37.835 1.00 81.94 333 ARG A CA 1
ATOM 2523 C C . ARG A 1 333 ? -31.924 0.363 37.519 1.00 81.94 333 ARG A C 1
ATOM 2525 O O . ARG A 1 333 ? -31.128 -0.561 37.382 1.00 81.94 333 ARG A O 1
ATOM 2532 N N . GLU A 1 334 ? -31.575 1.646 37.446 1.00 82.06 334 GLU A N 1
ATOM 2533 C CA . GLU A 1 334 ? -30.192 2.115 37.269 1.00 82.06 334 GLU A CA 1
ATOM 2534 C C . GLU A 1 334 ? -29.325 1.871 38.518 1.00 82.06 334 GLU A C 1
ATOM 2536 O O . GLU A 1 334 ? -28.126 1.637 38.381 1.00 82.06 334 GLU A O 1
ATOM 2541 N N . HIS A 1 335 ? -29.916 1.809 39.721 1.00 84.44 335 HIS A N 1
ATOM 2542 C CA . HIS A 1 335 ? -29.189 1.484 40.962 1.00 84.44 335 HIS A CA 1
ATOM 2543 C C . HIS A 1 335 ? -28.685 0.041 41.044 1.00 84.44 335 HIS A C 1
ATOM 2545 O O . HIS A 1 335 ? -27.866 -0.290 41.905 1.00 84.44 335 HIS A O 1
ATOM 2551 N N . LEU A 1 336 ? -29.153 -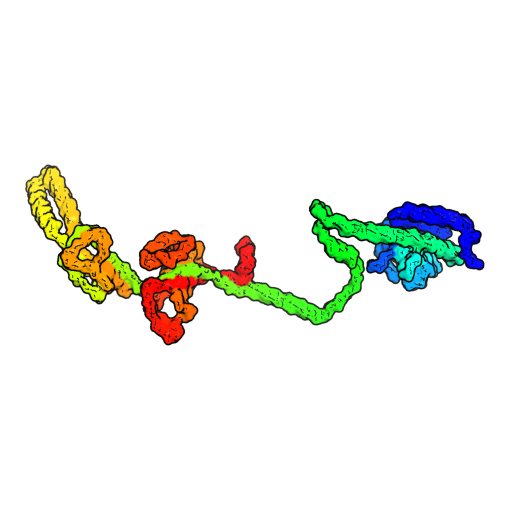0.835 40.158 1.00 88.38 336 LEU A N 1
ATOM 2552 C CA . LEU A 1 336 ? -28.717 -2.217 40.118 1.00 88.38 336 LEU A CA 1
ATOM 2553 C C . LEU A 1 336 ? -27.952 -2.492 38.827 1.00 88.38 336 LEU A C 1
ATOM 2555 O O . LEU A 1 336 ? -28.526 -2.741 37.765 1.00 88.38 336 LEU A O 1
ATOM 2559 N N . ILE A 1 337 ? -26.630 -2.493 38.946 1.00 89.69 337 ILE A N 1
ATOM 2560 C CA . ILE A 1 337 ? -25.728 -2.661 37.814 1.00 89.69 337 ILE A CA 1
ATOM 2561 C C . ILE A 1 337 ? -25.642 -4.142 37.465 1.00 89.69 337 ILE A C 1
ATOM 2563 O O . ILE A 1 337 ? -25.293 -4.984 38.300 1.00 89.69 337 ILE A O 1
ATOM 2567 N N . ARG A 1 338 ? -25.968 -4.456 36.210 1.00 91.56 338 ARG A N 1
ATOM 2568 C CA . ARG A 1 338 ? -25.988 -5.817 35.665 1.00 91.56 338 ARG A CA 1
ATOM 2569 C C . ARG A 1 338 ? -24.923 -6.002 34.594 1.00 91.56 338 ARG A C 1
ATOM 2571 O O . ARG A 1 338 ? -24.554 -5.053 33.907 1.00 91.56 338 ARG A O 1
ATOM 2578 N N . ALA A 1 339 ? -24.471 -7.239 34.420 1.00 90.50 339 ALA A N 1
ATOM 2579 C CA . ALA A 1 339 ? -23.559 -7.605 33.346 1.00 90.50 339 ALA A CA 1
ATOM 2580 C C . ALA A 1 339 ? -24.249 -7.470 31.973 1.00 90.50 339 ALA A C 1
ATOM 2582 O O . ALA A 1 339 ? -25.303 -8.076 31.773 1.00 90.50 339 ALA A O 1
ATOM 2583 N N . PRO A 1 340 ? -23.681 -6.725 31.008 1.00 87.94 340 PRO A N 1
ATOM 2584 C CA . PRO A 1 340 ? -24.251 -6.612 29.664 1.00 87.94 340 PRO A CA 1
ATOM 2585 C C . PRO A 1 340 ? -24.082 -7.897 28.839 1.00 87.94 340 PRO A C 1
ATOM 2587 O O . PRO A 1 340 ? -24.889 -8.172 27.957 1.00 87.94 340 PRO A O 1
ATOM 2590 N N . ALA A 1 341 ? -23.049 -8.692 29.129 1.00 85.75 341 ALA A N 1
ATOM 2591 C CA . ALA A 1 341 ? -22.738 -9.947 28.454 1.00 85.75 341 ALA A CA 1
ATOM 2592 C C . ALA A 1 341 ? -22.086 -10.937 29.431 1.00 85.75 341 ALA A C 1
ATOM 2594 O O . ALA A 1 341 ? -21.607 -10.539 30.495 1.00 85.75 341 ALA A O 1
ATOM 2595 N N . ALA A 1 342 ? -22.062 -12.218 29.055 1.00 86.44 342 ALA A N 1
ATOM 2596 C CA . ALA A 1 342 ? -21.363 -13.244 29.818 1.00 86.44 342 ALA A CA 1
ATOM 2597 C C . ALA A 1 342 ? -19.834 -13.096 29.687 1.00 86.44 342 ALA A C 1
ATOM 2599 O O . ALA A 1 342 ? -19.327 -12.766 28.613 1.00 86.44 342 ALA A O 1
ATOM 2600 N N . GLY A 1 343 ? -19.090 -13.352 30.762 1.00 87.75 343 GLY A N 1
ATOM 2601 C CA . GLY A 1 343 ? -17.632 -13.227 30.765 1.00 87.75 343 GLY A CA 1
ATOM 2602 C C . GLY A 1 343 ? -16.993 -13.479 32.127 1.00 87.75 343 GLY A C 1
ATOM 2603 O O . GLY A 1 343 ? -17.656 -13.892 33.073 1.00 87.75 343 GLY A O 1
ATOM 2604 N N . VAL A 1 344 ? -15.689 -13.223 32.227 1.00 88.81 344 VAL A N 1
ATOM 2605 C CA . VAL A 1 344 ? -14.906 -13.331 33.465 1.00 88.81 344 VAL A CA 1
ATOM 2606 C C . VAL A 1 344 ? -14.519 -11.945 33.949 1.00 88.81 344 VAL A C 1
ATOM 2608 O O . VAL A 1 344 ? -14.018 -11.117 33.185 1.00 88.81 344 VAL A O 1
ATOM 2611 N N . ILE A 1 345 ? -14.698 -11.692 35.237 1.00 89.88 345 ILE A N 1
ATOM 2612 C CA . ILE A 1 345 ? -14.302 -10.430 35.856 1.00 89.88 345 ILE A CA 1
ATOM 2613 C C . ILE A 1 345 ? -12.782 -10.391 35.992 1.00 89.88 345 ILE A C 1
ATOM 2615 O O . ILE A 1 345 ? -12.179 -11.271 36.595 1.00 89.88 345 ILE A O 1
ATOM 2619 N N . ARG A 1 346 ? -12.137 -9.368 35.431 1.00 85.12 346 ARG A N 1
ATOM 2620 C CA . ARG A 1 346 ? -10.674 -9.204 35.501 1.00 85.12 346 ARG A CA 1
ATOM 2621 C C . ARG A 1 346 ? -10.234 -8.352 36.676 1.00 85.12 346 ARG A C 1
ATOM 2623 O O . ARG A 1 346 ? -9.243 -8.670 37.319 1.00 85.12 346 ARG A O 1
ATOM 2630 N N . ASP A 1 347 ? -10.959 -7.270 36.916 1.00 86.56 347 ASP A N 1
ATOM 2631 C CA . ASP A 1 347 ? -10.636 -6.279 37.935 1.00 86.56 347 ASP A CA 1
ATOM 2632 C C . ASP A 1 347 ? -11.933 -5.727 38.528 1.00 86.56 347 ASP A C 1
ATOM 2634 O O . ASP A 1 347 ? -12.895 -5.494 37.790 1.00 86.56 347 ASP A O 1
ATOM 2638 N N . VAL A 1 348 ? -11.945 -5.531 39.845 1.00 90.44 348 VAL A N 1
ATOM 2639 C CA . VAL A 1 348 ? -13.052 -4.944 40.608 1.00 90.44 348 VAL A CA 1
ATOM 2640 C C . VAL A 1 348 ? -12.481 -3.776 41.399 1.00 90.44 348 VAL A C 1
ATOM 2642 O O . VAL A 1 348 ? -11.729 -3.960 42.355 1.00 90.44 348 VAL A O 1
ATOM 2645 N N . ARG A 1 349 ? -12.834 -2.563 40.981 1.00 88.88 349 ARG A N 1
ATOM 2646 C CA . ARG A 1 349 ? -12.378 -1.304 41.581 1.00 88.88 349 ARG A CA 1
ATOM 2647 C C . ARG A 1 349 ? -13.363 -0.765 42.611 1.00 88.88 349 ARG A C 1
ATOM 2649 O O . ARG A 1 349 ? -12.943 -0.094 43.548 1.00 88.88 349 ARG A O 1
ATOM 2656 N N . ALA A 1 350 ? -14.645 -1.088 42.456 1.00 88.19 350 ALA A N 1
ATOM 2657 C CA . ALA A 1 350 ? -15.693 -0.686 43.382 1.00 88.19 350 ALA A CA 1
ATOM 2658 C C . ALA A 1 350 ? -15.540 -1.378 44.745 1.00 88.19 350 ALA A C 1
ATOM 2660 O O . ALA A 1 350 ? -15.321 -2.590 44.823 1.00 88.19 350 ALA A O 1
ATOM 2661 N N . ARG A 1 351 ? -15.706 -0.615 45.829 1.00 91.12 351 ARG A N 1
ATOM 2662 C CA . ARG A 1 351 ? -15.719 -1.134 47.204 1.00 91.12 351 ARG A CA 1
ATOM 2663 C C . ARG A 1 351 ? -17.040 -0.808 47.902 1.00 91.12 351 ARG A C 1
ATOM 2665 O O . ARG A 1 351 ? -17.548 0.295 47.714 1.00 91.12 351 ARG A O 1
ATOM 2672 N N . PRO A 1 352 ? -17.578 -1.708 48.746 1.00 91.38 352 PRO A N 1
ATOM 2673 C CA . PRO A 1 352 ? -18.721 -1.384 49.597 1.00 91.38 352 PRO A CA 1
ATOM 2674 C C . PRO A 1 352 ? -18.463 -0.113 50.421 1.00 91.38 352 PRO A C 1
ATOM 2676 O O . PRO A 1 352 ? -17.398 0.036 51.020 1.00 91.38 352 PRO A O 1
ATOM 2679 N N . GLY A 1 353 ? -19.424 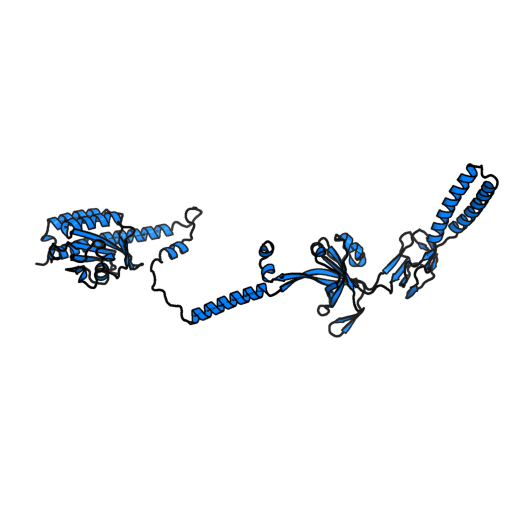0.808 50.430 1.00 88.25 353 GLY A N 1
ATOM 2680 C CA . GLY A 1 353 ? -19.349 2.108 51.101 1.00 88.25 353 GLY A CA 1
ATOM 2681 C C . GLY A 1 353 ? -18.650 3.225 50.313 1.00 88.25 353 GLY A C 1
ATOM 2682 O O . GLY A 1 353 ? -18.612 4.357 50.791 1.00 88.25 353 GLY A O 1
ATOM 2683 N N . GLN A 1 354 ? -18.102 2.952 49.126 1.00 90.31 354 GLN A N 1
ATOM 2684 C CA . GLN A 1 354 ? -17.477 3.972 48.279 1.00 90.31 354 GLN A CA 1
ATOM 2685 C C . GLN A 1 354 ? -18.536 4.845 47.594 1.00 90.31 354 GLN A C 1
ATOM 2687 O O . GLN A 1 354 ? -19.514 4.324 47.061 1.00 90.31 354 GLN A O 1
ATOM 2692 N N . ALA A 1 355 ? -18.323 6.162 47.577 1.00 88.88 355 ALA A N 1
ATOM 2693 C CA . ALA A 1 355 ? -19.063 7.079 46.714 1.00 88.88 355 ALA A CA 1
ATOM 2694 C C . ALA A 1 355 ? -18.465 7.041 45.302 1.00 88.88 355 ALA A C 1
ATOM 2696 O O . ALA A 1 355 ? -17.250 7.174 45.156 1.00 88.88 355 ALA A O 1
ATOM 2697 N N . LEU A 1 356 ? -19.313 6.841 44.299 1.00 89.62 356 LEU A N 1
ATOM 2698 C CA . LEU A 1 356 ? -18.952 6.773 42.889 1.00 89.62 356 LEU A CA 1
ATOM 2699 C C . LEU A 1 356 ? -19.444 8.021 42.172 1.00 89.62 356 LEU A C 1
ATOM 2701 O O . LEU A 1 356 ? -20.565 8.468 42.423 1.00 89.62 356 LEU A O 1
ATOM 2705 N N . ALA A 1 357 ? -18.629 8.535 41.257 1.00 89.31 357 ALA A N 1
ATOM 2706 C CA . ALA A 1 357 ? -19.055 9.558 40.309 1.00 89.31 357 ALA A CA 1
ATOM 2707 C C . ALA A 1 357 ? -19.561 8.928 39.002 1.00 89.31 357 ALA A C 1
ATOM 2709 O O . ALA A 1 357 ? -19.092 7.866 38.581 1.00 89.31 357 ALA A O 1
ATOM 2710 N N . ALA A 1 358 ? -20.477 9.604 38.314 1.00 87.31 358 ALA A N 1
ATOM 2711 C CA . ALA A 1 358 ? -20.904 9.224 36.975 1.00 87.31 358 ALA A CA 1
ATOM 2712 C C . ALA A 1 358 ? -19.692 9.125 36.024 1.00 87.31 358 ALA A C 1
ATOM 2714 O O . ALA A 1 358 ? -18.872 10.038 35.919 1.00 87.31 358 ALA A O 1
ATOM 2715 N N . GLY A 1 359 ? -19.576 7.994 35.328 1.00 85.62 359 GLY A N 1
ATOM 2716 C CA . GLY A 1 359 ? -18.455 7.653 34.450 1.00 85.62 359 GLY A CA 1
ATOM 2717 C C . GLY A 1 359 ? -17.291 6.923 35.132 1.00 85.62 359 GLY A C 1
ATOM 2718 O O . GLY A 1 359 ? -16.406 6.435 34.431 1.00 85.62 359 GLY A O 1
ATOM 2719 N N . GLU A 1 360 ? -17.280 6.787 36.461 1.00 88.88 360 GLU A N 1
ATOM 2720 C CA . GLU A 1 360 ? -16.223 6.061 37.174 1.00 88.88 360 GLU A CA 1
ATOM 2721 C C . GLU A 1 360 ? -16.283 4.552 36.880 1.00 88.88 360 GLU A C 1
ATOM 2723 O O . GLU A 1 360 ? -17.350 3.936 36.913 1.00 88.88 360 GLU A O 1
ATOM 2728 N N . VAL A 1 361 ? -15.131 3.941 36.576 1.00 88.31 361 VAL A N 1
ATOM 2729 C CA . VAL A 1 361 ? -15.022 2.510 36.238 1.00 88.31 361 VAL A CA 1
ATOM 2730 C C . VAL A 1 361 ? -15.112 1.653 37.499 1.00 88.31 361 VAL A C 1
ATOM 2732 O O . VAL A 1 361 ? -14.262 1.737 38.382 1.00 88.31 361 VAL A O 1
ATOM 2735 N N . LEU A 1 362 ? -16.098 0.761 37.536 1.00 90.19 362 LEU A N 1
ATOM 2736 C CA . LEU A 1 362 ? -16.400 -0.107 38.674 1.00 90.19 362 LEU A CA 1
ATOM 2737 C C . LEU A 1 362 ? -15.683 -1.442 38.593 1.00 90.19 362 LEU A C 1
ATOM 2739 O O . LEU A 1 362 ? -15.124 -1.916 39.579 1.00 90.19 362 LEU A O 1
ATOM 2743 N N . LEU A 1 363 ? -15.733 -2.068 37.422 1.00 90.75 363 LEU A N 1
ATOM 2744 C CA . LEU A 1 363 ? -15.162 -3.382 37.165 1.00 90.75 363 LEU A CA 1
ATOM 2745 C C . LEU A 1 363 ? -14.967 -3.589 35.664 1.00 90.75 363 LEU A C 1
ATOM 2747 O O . LEU A 1 363 ? -15.581 -2.910 34.840 1.00 90.75 363 LEU A O 1
ATOM 2751 N N . THR A 1 364 ? -14.113 -4.542 35.306 1.00 87.69 364 THR A N 1
ATOM 2752 C CA . THR A 1 364 ? -13.863 -4.923 33.910 1.00 87.69 364 THR A CA 1
ATOM 2753 C C . THR A 1 364 ? -14.249 -6.375 33.685 1.00 87.69 364 THR A C 1
ATOM 2755 O O . THR A 1 364 ? -13.725 -7.265 34.356 1.00 87.69 364 THR A O 1
ATOM 2758 N N . ILE A 1 365 ? -15.118 -6.617 32.706 1.00 87.19 365 ILE A N 1
ATOM 2759 C CA . ILE A 1 365 ? -15.513 -7.955 32.263 1.00 87.19 365 ILE A CA 1
ATOM 2760 C C . ILE A 1 365 ? -14.729 -8.274 30.991 1.00 87.19 365 ILE A C 1
ATOM 2762 O O . ILE A 1 365 ? -14.779 -7.518 30.023 1.00 87.19 365 ILE A O 1
ATOM 2766 N N . ALA A 1 366 ? -13.988 -9.377 30.985 1.00 83.62 366 ALA A N 1
ATOM 2767 C CA . ALA A 1 366 ? -13.421 -9.946 29.770 1.00 83.62 366 ALA A CA 1
ATOM 2768 C C . ALA A 1 366 ? -14.391 -10.990 29.218 1.00 83.62 366 ALA A C 1
ATOM 2770 O O . ALA A 1 366 ? -14.704 -11.965 29.902 1.00 83.62 366 ALA A O 1
ATOM 2771 N N . SER A 1 367 ? -14.860 -10.799 27.989 1.00 76.94 367 SER A 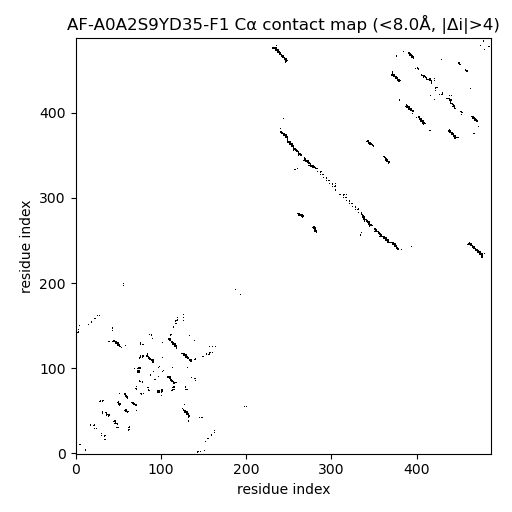N 1
ATOM 2772 C CA . SER A 1 367 ? -15.689 -11.803 27.320 1.00 76.94 367 SER A CA 1
ATOM 2773 C C . SER A 1 367 ? -14.867 -13.063 27.025 1.00 76.94 367 SER A C 1
ATOM 2775 O O . SER A 1 367 ? -13.816 -12.973 26.394 1.00 76.94 367 SER A O 1
ATOM 2777 N N . GLU A 1 368 ? -15.343 -14.236 27.458 1.00 65.75 368 GLU A N 1
ATOM 2778 C CA . GLU A 1 368 ? -14.744 -15.538 27.094 1.00 65.75 368 GLU A CA 1
ATOM 2779 C C . GLU A 1 368 ? -15.087 -15.945 25.648 1.00 65.75 368 GLU A C 1
ATOM 2781 O O . GLU A 1 368 ? -14.463 -16.840 25.087 1.00 65.75 368 GLU A O 1
ATOM 2786 N N . GLN A 1 369 ? -16.087 -15.305 25.033 1.00 58.59 369 GLN A N 1
ATOM 2787 C CA . GLN A 1 369 ? -16.613 -15.694 23.719 1.00 58.59 369 GLN A CA 1
ATOM 2788 C C . GLN A 1 369 ? -15.890 -15.024 22.546 1.00 58.59 369 GLN A C 1
ATOM 2790 O O . GLN A 1 369 ? -16.164 -15.339 21.388 1.00 58.59 369 GLN A O 1
ATOM 2795 N N . THR A 1 370 ? -14.991 -14.077 22.814 1.00 67.12 370 THR A N 1
ATOM 2796 C CA . THR A 1 370 ? -14.259 -13.377 21.760 1.00 67.12 370 THR A CA 1
ATOM 2797 C C . THR A 1 370 ? -12.972 -14.127 21.462 1.00 67.12 370 THR A C 1
ATOM 2799 O O . THR A 1 370 ? -12.048 -14.118 22.269 1.00 67.12 370 THR A O 1
ATOM 2802 N N . GLN A 1 371 ? -12.913 -14.763 20.292 1.00 74.88 371 GLN A N 1
ATOM 2803 C CA . GLN A 1 371 ? -11.671 -15.350 19.802 1.00 74.88 371 GLN A CA 1
ATOM 2804 C C . GLN A 1 371 ? -10.589 -14.264 19.690 1.00 74.88 371 GLN A C 1
ATOM 2806 O O . GLN A 1 371 ? -10.902 -13.113 19.337 1.00 74.88 371 GLN A O 1
ATOM 2811 N N . PRO A 1 372 ? -9.327 -14.609 19.993 1.00 85.81 372 PRO A N 1
ATOM 2812 C CA . PRO A 1 372 ? -8.228 -13.687 19.801 1.00 85.81 372 PRO A CA 1
ATOM 2813 C C . PRO A 1 372 ? -8.166 -13.280 18.326 1.00 85.81 372 PRO A C 1
ATOM 2815 O O . PRO A 1 372 ? -8.371 -14.094 17.426 1.00 85.81 372 PRO A O 1
ATOM 2818 N N . HIS A 1 373 ? -7.915 -12.005 18.070 1.00 90.00 373 HIS A N 1
ATOM 2819 C CA . HIS A 1 373 ? -7.818 -11.461 16.723 1.00 90.00 373 HIS A CA 1
ATOM 2820 C C . HIS A 1 373 ? -6.735 -10.393 16.648 1.00 90.00 373 HIS A C 1
ATOM 2822 O O . HIS A 1 373 ? -6.384 -9.757 17.641 1.00 90.00 373 HIS A O 1
ATOM 2828 N N . VAL A 1 374 ? -6.208 -10.194 15.450 1.00 91.75 374 VAL A N 1
ATOM 2829 C CA . VAL A 1 374 ? -5.330 -9.082 15.110 1.00 91.75 374 VAL A CA 1
ATOM 2830 C C . VAL A 1 374 ? -6.170 -8.002 14.450 1.00 91.75 374 VAL A C 1
ATOM 2832 O O . VAL A 1 374 ? -6.970 -8.290 13.561 1.00 91.75 374 VAL A O 1
ATOM 2835 N N . LEU A 1 375 ? -5.988 -6.763 14.892 1.00 91.75 375 LEU A N 1
ATOM 2836 C CA . LEU A 1 375 ? -6.550 -5.579 14.262 1.00 91.75 375 LEU A CA 1
ATOM 2837 C C . LEU A 1 375 ? -5.428 -4.855 13.516 1.00 91.75 375 LEU A C 1
ATOM 2839 O O . LEU A 1 375 ? -4.533 -4.290 14.142 1.00 91.75 375 LEU A O 1
ATOM 2843 N N . ALA A 1 376 ? -5.461 -4.919 12.190 1.00 92.69 376 ALA A N 1
ATOM 2844 C CA . ALA A 1 376 ? -4.519 -4.269 11.291 1.00 92.69 376 ALA A CA 1
ATOM 2845 C C . ALA A 1 376 ? -5.081 -2.937 10.783 1.00 92.69 376 ALA A C 1
ATOM 2847 O O . ALA A 1 376 ? -6.276 -2.823 10.505 1.00 92.69 376 ALA A O 1
ATOM 2848 N N . LEU A 1 377 ? -4.209 -1.940 10.662 1.00 92.75 377 LEU A N 1
ATOM 2849 C CA . LEU A 1 377 ? -4.518 -0.605 10.156 1.00 92.75 377 LEU A CA 1
ATOM 2850 C C . LEU A 1 377 ? -3.822 -0.440 8.815 1.00 92.75 377 LEU A C 1
ATOM 2852 O O . LEU A 1 377 ? -2.621 -0.193 8.774 1.00 92.75 377 LEU A O 1
ATOM 2856 N N . LEU A 1 378 ? -4.561 -0.603 7.728 1.00 93.19 378 LEU A N 1
ATOM 2857 C CA . LEU A 1 378 ? -4.008 -0.528 6.379 1.00 93.19 378 LEU A CA 1
ATOM 2858 C C . LEU A 1 378 ? -4.367 0.815 5.730 1.00 93.19 378 LEU A C 1
ATOM 2860 O O . LEU A 1 378 ? -5.365 1.416 6.127 1.00 93.19 378 LEU A O 1
ATOM 2864 N N . PRO A 1 379 ? -3.588 1.314 4.760 1.00 93.44 379 PRO A N 1
ATOM 2865 C CA . PRO A 1 379 ? -3.934 2.493 3.971 1.00 93.44 379 PRO A CA 1
ATOM 2866 C C . PRO A 1 379 ? -5.375 2.474 3.441 1.00 93.44 379 PRO A C 1
ATOM 2868 O O . PRO A 1 379 ? -5.858 1.466 2.924 1.00 93.44 379 PRO A O 1
ATOM 2871 N N . GLY A 1 380 ? -6.073 3.606 3.559 1.00 90.06 380 GLY A N 1
ATOM 2872 C CA . GLY A 1 380 ? -7.465 3.739 3.119 1.00 90.06 380 GLY A CA 1
ATOM 2873 C C . GLY A 1 380 ? -7.664 3.556 1.611 1.00 90.06 380 GLY A C 1
ATOM 2874 O O . GLY A 1 380 ? -8.713 3.064 1.199 1.00 90.06 380 GLY A O 1
ATOM 2875 N N . ASP A 1 381 ? -6.654 3.887 0.802 1.00 90.62 381 ASP A N 1
ATOM 2876 C CA . ASP A 1 381 ? -6.696 3.768 -0.664 1.00 90.62 381 ASP A CA 1
ATOM 2877 C C . ASP A 1 381 ? -6.858 2.310 -1.129 1.00 90.62 381 ASP A C 1
ATOM 2879 O O . ASP A 1 381 ? -7.471 2.040 -2.163 1.00 90.62 381 ASP A O 1
ATOM 2883 N N . ASP A 1 382 ? -6.397 1.356 -0.315 1.00 90.75 382 ASP A N 1
ATOM 2884 C CA . ASP A 1 382 ? -6.484 -0.076 -0.596 1.00 90.75 382 ASP A CA 1
ATOM 2885 C C . ASP A 1 382 ? -7.831 -0.695 -0.196 1.00 90.75 382 ASP A C 1
ATOM 2887 O O . ASP A 1 382 ? -8.116 -1.846 -0.540 1.00 90.75 382 ASP A O 1
ATOM 2891 N N . ARG A 1 383 ? -8.708 0.052 0.495 1.00 92.00 383 ARG A N 1
ATOM 2892 C CA . ARG A 1 383 ? -10.005 -0.451 0.981 1.00 92.00 383 ARG A CA 1
ATOM 2893 C C . ARG A 1 383 ? -10.830 -1.176 -0.092 1.00 92.00 383 ARG A C 1
ATOM 2895 O O . ARG A 1 383 ? -11.368 -2.232 0.246 1.00 92.00 383 ARG A O 1
ATOM 2902 N N . PRO A 1 384 ? -10.983 -0.674 -1.336 1.00 90.69 384 PRO A N 1
ATOM 2903 C CA . PRO A 1 384 ? -11.794 -1.345 -2.355 1.00 90.69 384 PRO A CA 1
ATOM 2904 C C . PRO A 1 384 ? -11.230 -2.698 -2.802 1.0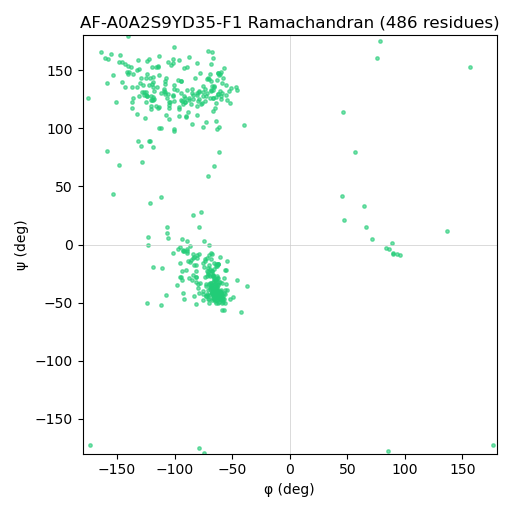0 90.69 384 PRO A C 1
ATOM 2906 O O . PRO A 1 384 ? -11.970 -3.502 -3.359 1.00 90.69 384 PRO A O 1
ATOM 2909 N N . ARG A 1 385 ? -9.931 -2.935 -2.587 1.00 90.25 385 ARG A N 1
ATOM 2910 C CA . ARG A 1 385 ? -9.216 -4.146 -3.010 1.00 90.25 385 ARG A CA 1
ATOM 2911 C C . ARG A 1 385 ? -9.137 -5.200 -1.907 1.00 90.25 385 ARG A C 1
ATOM 2913 O O . ARG A 1 385 ? -8.829 -6.347 -2.198 1.00 90.25 385 ARG A O 1
ATOM 2920 N N . ILE A 1 386 ? -9.398 -4.828 -0.654 1.00 91.81 386 ILE A N 1
ATOM 2921 C CA . ILE A 1 386 ? -9.312 -5.730 0.496 1.00 91.81 386 ILE A CA 1
ATOM 2922 C C . ILE A 1 386 ? -10.667 -6.399 0.748 1.00 91.81 386 ILE A C 1
ATOM 2924 O O . ILE A 1 386 ? -11.669 -5.732 1.018 1.00 91.81 386 ILE A O 1
ATOM 2928 N N . GLU A 1 387 ? -10.676 -7.732 0.740 1.00 91.94 387 GLU A N 1
ATOM 2929 C CA . GLU A 1 387 ? -11.868 -8.551 0.970 1.00 91.94 387 GLU A CA 1
ATOM 2930 C C . GLU A 1 387 ? -11.703 -9.525 2.144 1.00 91.94 387 GLU A C 1
ATOM 2932 O O . GLU A 1 387 ? -10.602 -9.894 2.566 1.00 91.94 387 GLU A O 1
ATOM 2937 N N . VAL A 1 388 ? -12.841 -9.976 2.675 1.00 93.56 388 VAL A N 1
ATOM 2938 C CA . VAL A 1 388 ? -12.882 -11.012 3.711 1.00 93.56 388 VAL A CA 1
ATOM 2939 C C . VAL A 1 388 ? -12.368 -12.338 3.141 1.00 93.56 388 VAL A C 1
ATOM 2941 O O . VAL A 1 388 ? -12.756 -12.755 2.054 1.00 93.56 388 VAL A O 1
ATOM 2944 N N . GLY A 1 389 ? -11.517 -13.030 3.900 1.00 90.56 389 GLY A N 1
ATOM 2945 C CA . GLY A 1 389 ? -10.920 -14.312 3.522 1.00 90.56 389 GLY A CA 1
ATOM 2946 C C . GLY A 1 389 ? -9.527 -14.219 2.896 1.00 90.56 389 GLY A C 1
ATOM 2947 O O . GLY A 1 389 ? -8.871 -15.256 2.762 1.00 90.56 389 GLY A O 1
ATOM 2948 N N . MET A 1 390 ? -9.049 -13.014 2.572 1.00 92.25 390 MET A N 1
ATOM 2949 C CA . MET A 1 390 ? -7.692 -12.802 2.067 1.00 92.25 390 MET A CA 1
ATOM 2950 C C . MET A 1 390 ? -6.620 -13.234 3.089 1.00 92.25 390 MET A C 1
ATOM 2952 O O . MET A 1 390 ? -6.838 -13.118 4.305 1.00 92.25 390 MET A O 1
ATOM 2956 N N . PRO A 1 391 ? -5.467 -13.755 2.625 1.00 92.62 391 PRO A N 1
ATOM 2957 C CA . PRO A 1 391 ? -4.345 -14.077 3.494 1.00 92.62 391 PRO A CA 1
ATOM 2958 C C . PRO A 1 391 ? -3.676 -12.790 3.990 1.00 92.62 391 PRO A C 1
ATOM 2960 O O . PRO A 1 391 ? -3.344 -11.911 3.200 1.00 92.62 391 PRO A O 1
ATOM 2963 N N . LEU A 1 392 ? -3.460 -12.701 5.298 1.00 93.50 392 LEU A N 1
ATOM 2964 C CA . LEU A 1 392 ? -2.780 -11.589 5.956 1.00 93.50 392 LEU A CA 1
ATOM 2965 C C . LEU A 1 392 ? -1.562 -12.136 6.689 1.00 93.50 392 LEU A C 1
ATOM 2967 O O . LEU A 1 392 ? -1.697 -13.042 7.505 1.00 93.50 392 LEU A O 1
ATOM 2971 N N . VAL A 1 393 ? -0.378 -11.611 6.412 1.00 93.69 393 VAL A N 1
ATOM 2972 C CA . VAL A 1 393 ? 0.841 -11.971 7.139 1.00 93.69 393 VAL A CA 1
ATOM 2973 C C . VAL A 1 393 ? 0.998 -11.008 8.304 1.00 93.69 393 VAL A C 1
ATOM 2975 O O . VAL A 1 393 ? 0.950 -9.799 8.115 1.00 93.69 393 VAL A O 1
ATOM 2978 N N . PHE A 1 394 ? 1.145 -11.538 9.513 1.00 92.62 394 PHE A N 1
ATOM 2979 C CA . PHE A 1 394 ? 1.388 -10.760 10.721 1.00 92.62 394 PHE A CA 1
ATOM 2980 C C . PHE A 1 394 ? 2.773 -11.083 11.283 1.00 92.62 394 PHE A C 1
ATOM 2982 O O . PHE A 1 394 ? 3.027 -12.224 11.678 1.00 92.62 394 PHE A O 1
ATOM 2989 N N . GLU A 1 395 ? 3.640 -10.077 11.329 1.00 91.62 395 GLU A N 1
ATOM 2990 C CA . GLU A 1 395 ? 4.961 -10.112 11.960 1.00 91.62 395 GLU A CA 1
ATOM 2991 C C . GLU A 1 395 ? 4.878 -9.405 13.319 1.00 91.62 395 GLU A C 1
ATOM 2993 O O . GLU A 1 395 ? 4.403 -8.275 13.408 1.00 91.62 395 GLU A O 1
ATOM 2998 N N . ILE A 1 396 ? 5.331 -10.057 14.391 1.00 90.75 396 ILE A N 1
ATOM 2999 C CA . ILE A 1 396 ? 5.273 -9.509 15.755 1.00 90.75 396 ILE A CA 1
ATOM 3000 C C . ILE A 1 396 ? 6.539 -8.697 16.043 1.00 90.75 396 ILE A C 1
ATOM 3002 O O . ILE A 1 396 ? 7.658 -9.190 15.863 1.00 90.75 396 ILE A O 1
ATOM 3006 N N . ASP A 1 397 ? 6.380 -7.498 16.604 1.00 87.19 397 ASP A N 1
ATOM 3007 C CA . ASP A 1 397 ? 7.511 -6.654 16.986 1.00 87.19 397 ASP A CA 1
ATOM 3008 C C . ASP A 1 397 ? 8.412 -7.369 18.008 1.00 87.19 397 ASP A C 1
ATOM 3010 O O . ASP A 1 397 ? 7.976 -7.836 19.063 1.00 87.19 397 ASP A O 1
ATOM 3014 N N . GLY A 1 398 ? 9.704 -7.464 17.686 1.00 84.44 398 GLY A N 1
ATOM 3015 C CA . GLY A 1 398 ? 10.705 -8.161 18.502 1.00 84.44 398 GLY A CA 1
ATOM 3016 C C . GLY A 1 398 ? 10.891 -9.648 18.175 1.00 84.44 398 GLY A C 1
ATOM 3017 O O . GLY A 1 398 ? 11.860 -10.242 18.654 1.00 84.44 398 GLY A O 1
ATOM 3018 N N . TYR A 1 399 ? 10.053 -10.236 17.312 1.00 82.88 399 TYR A N 1
ATOM 3019 C CA . TYR A 1 399 ? 10.117 -11.650 16.923 1.00 82.88 399 TYR A CA 1
ATOM 3020 C C . TYR A 1 399 ? 10.120 -11.828 15.393 1.00 82.88 399 TYR A C 1
ATOM 3022 O O . TYR A 1 399 ? 9.176 -12.359 14.821 1.00 82.88 399 TYR A O 1
ATOM 3030 N N . ARG A 1 400 ? 11.237 -11.467 14.743 1.00 71.75 400 ARG A N 1
ATOM 3031 C CA . ARG A 1 400 ? 11.437 -11.517 13.271 1.00 71.75 400 ARG A CA 1
ATOM 3032 C C . ARG A 1 400 ? 11.328 -12.900 12.607 1.00 71.75 400 ARG A C 1
ATOM 3034 O O . ARG A 1 400 ? 11.336 -12.990 11.392 1.00 71.75 400 ARG A O 1
ATOM 3041 N N . ASP A 1 401 ? 11.284 -13.978 13.391 1.00 76.19 401 ASP A N 1
ATOM 3042 C CA . ASP A 1 401 ? 11.170 -15.357 12.885 1.00 76.19 401 ASP A CA 1
ATOM 3043 C C . ASP A 1 401 ? 9.759 -15.938 13.129 1.00 76.19 401 ASP A C 1
ATOM 3045 O O . ASP A 1 401 ? 9.579 -17.158 13.145 1.00 76.19 401 ASP A O 1
ATOM 3049 N N . ALA A 1 402 ? 8.775 -15.086 13.441 1.00 75.50 402 ALA A N 1
ATOM 3050 C CA . ALA A 1 402 ? 7.442 -15.487 13.893 1.00 75.50 402 ALA A CA 1
ATOM 3051 C C . ALA A 1 402 ? 6.315 -14.970 12.987 1.00 75.50 402 ALA A C 1
ATOM 3053 O O . ALA A 1 402 ? 5.228 -14.670 13.483 1.00 75.50 402 ALA A O 1
ATOM 3054 N N . ASP A 1 403 ? 6.552 -14.915 11.677 1.00 82.25 403 ASP A N 1
ATOM 3055 C CA . ASP A 1 403 ? 5.534 -14.533 10.699 1.00 82.25 403 ASP A CA 1
ATOM 3056 C C . ASP A 1 403 ? 4.369 -15.523 10.724 1.00 82.25 403 ASP A C 1
ATOM 3058 O O . ASP A 1 403 ? 4.540 -16.750 10.657 1.00 82.25 403 ASP A O 1
ATOM 3062 N N . ARG A 1 404 ? 3.148 -14.996 10.829 1.00 85.25 404 ARG A N 1
ATOM 3063 C CA . ARG A 1 404 ? 1.929 -15.805 10.837 1.00 85.25 404 ARG A CA 1
ATOM 3064 C C . ARG A 1 404 ? 1.023 -15.424 9.688 1.00 85.25 404 ARG A C 1
ATOM 3066 O O . ARG A 1 404 ? 0.514 -14.313 9.629 1.00 85.25 404 ARG A O 1
ATOM 3073 N N . ALA A 1 405 ? 0.771 -16.397 8.818 1.00 89.69 405 ALA A N 1
ATOM 3074 C CA . ALA A 1 405 ? -0.298 -16.318 7.841 1.00 89.69 405 ALA A CA 1
ATOM 3075 C C . ALA A 1 405 ? -1.648 -16.488 8.556 1.00 89.69 405 ALA A C 1
ATOM 3077 O O . ALA A 1 405 ? -2.021 -17.584 8.982 1.00 89.69 405 ALA A O 1
ATOM 3078 N N . LEU A 1 406 ? -2.357 -15.380 8.704 1.00 91.50 406 LEU A N 1
ATOM 3079 C CA . LEU A 1 406 ? -3.716 -15.265 9.205 1.00 91.50 406 LEU A CA 1
ATOM 3080 C C . LEU A 1 406 ? -4.694 -15.114 8.036 1.00 91.50 406 LEU A C 1
ATOM 3082 O O . LEU A 1 406 ? -4.308 -14.930 6.880 1.00 91.50 406 LEU A O 1
ATOM 3086 N N . ARG A 1 407 ? -5.988 -15.201 8.339 1.00 92.75 407 ARG A N 1
ATOM 3087 C CA . ARG A 1 407 ? -7.055 -14.905 7.381 1.00 92.75 407 ARG A CA 1
ATOM 3088 C C . ARG A 1 407 ? -7.887 -13.749 7.889 1.00 92.75 407 ARG A C 1
ATOM 3090 O O . ARG A 1 407 ? -8.261 -13.730 9.062 1.00 92.75 407 ARG A O 1
ATOM 3097 N N . VAL A 1 408 ? -8.196 -12.824 6.989 1.00 93.06 408 VAL A N 1
ATOM 3098 C CA . VAL A 1 408 ? -9.109 -11.721 7.277 1.00 93.06 408 VAL A CA 1
ATOM 3099 C C . VAL A 1 408 ? -10.498 -12.288 7.559 1.00 93.06 408 VAL A C 1
ATOM 3101 O O . VAL A 1 408 ? -11.074 -12.974 6.716 1.00 93.06 408 VAL A O 1
ATOM 3104 N N . ASP A 1 409 ? -11.033 -12.002 8.742 1.00 92.00 409 ASP A N 1
ATOM 3105 C CA . ASP A 1 409 ? -12.389 -12.384 9.141 1.00 92.00 409 ASP A CA 1
ATOM 3106 C C . ASP A 1 409 ? -13.405 -11.271 8.847 1.00 92.00 409 ASP A C 1
ATOM 3108 O O . ASP A 1 409 ? -14.570 -11.551 8.562 1.00 92.00 409 ASP A O 1
ATOM 3112 N N . HIS A 1 410 ? -12.963 -10.011 8.893 1.00 90.62 410 HIS A N 1
ATOM 3113 C CA . HIS A 1 410 ? -13.825 -8.851 8.745 1.00 90.62 410 HIS A CA 1
ATOM 3114 C C . HIS A 1 410 ? -13.020 -7.622 8.325 1.00 90.62 410 HIS A C 1
ATOM 3116 O O . HIS A 1 410 ? -11.935 -7.352 8.838 1.00 90.62 410 HIS A O 1
ATOM 3122 N N . VAL A 1 411 ? -13.591 -6.855 7.404 1.00 92.44 411 VAL A N 1
ATOM 3123 C CA . VAL A 1 411 ? -13.067 -5.579 6.921 1.00 92.44 411 VAL A CA 1
ATOM 3124 C C . VAL A 1 411 ? -14.110 -4.525 7.260 1.00 92.44 411 VAL A C 1
ATOM 3126 O O . VAL A 1 411 ? -15.273 -4.682 6.882 1.00 92.44 411 VAL A O 1
ATOM 3129 N N . TYR A 1 412 ? -13.718 -3.477 7.979 1.00 89.25 412 TYR A N 1
ATOM 3130 C CA . TYR A 1 412 ? -14.633 -2.383 8.301 1.00 89.25 412 TYR A CA 1
ATOM 3131 C C . TYR A 1 412 ? -14.949 -1.580 7.028 1.00 89.25 412 TYR A C 1
ATOM 3133 O O . TYR A 1 412 ? -14.101 -1.417 6.151 1.00 89.25 412 TYR A O 1
ATOM 3141 N N . GLU A 1 413 ? -16.192 -1.121 6.877 1.00 86.00 413 GLU A N 1
ATOM 3142 C CA . GLU A 1 413 ? -16.629 -0.386 5.677 1.00 86.00 413 GLU A CA 1
ATOM 3143 C C . GLU A 1 413 ? -16.059 1.031 5.622 1.00 86.00 413 GLU A C 1
ATOM 3145 O O . GLU A 1 413 ? -15.672 1.493 4.549 1.00 86.00 413 GLU A O 1
ATOM 3150 N N . ASP A 1 414 ? -15.928 1.671 6.780 1.00 88.69 414 ASP A N 1
ATOM 3151 C CA . ASP A 1 414 ? -15.502 3.058 6.876 1.00 88.69 414 ASP A CA 1
ATOM 3152 C C . ASP A 1 414 ? -13.977 3.197 6.860 1.00 88.69 414 ASP A C 1
ATOM 3154 O O . ASP A 1 414 ? -13.252 2.564 7.636 1.00 88.69 414 ASP A O 1
ATOM 3158 N N . VAL A 1 415 ? -13.493 4.095 6.002 1.00 91.06 415 VAL A N 1
ATOM 3159 C CA . VAL A 1 415 ? -12.123 4.606 6.068 1.00 91.06 415 VAL A CA 1
ATOM 3160 C C . VAL A 1 415 ? -12.079 5.684 7.146 1.00 91.06 415 VAL A C 1
ATOM 3162 O O . VAL A 1 415 ? -12.772 6.699 7.065 1.00 91.06 415 VAL A O 1
ATOM 3165 N N . VAL A 1 416 ? -11.259 5.463 8.168 1.00 90.12 416 VAL A N 1
ATOM 3166 C CA . VAL A 1 416 ? -11.166 6.319 9.351 1.00 90.12 416 VAL A CA 1
ATOM 3167 C C . VAL A 1 416 ? -9.869 7.117 9.359 1.00 90.12 416 VAL A C 1
ATOM 3169 O O . VAL A 1 416 ? -8.807 6.652 8.951 1.00 90.12 416 VAL A O 1
ATOM 3172 N N . GLY A 1 417 ? -9.951 8.358 9.838 1.00 88.56 417 GLY A N 1
ATOM 3173 C CA . GLY A 1 417 ? -8.769 9.190 10.048 1.00 88.56 417 GLY A CA 1
ATOM 3174 C C . GLY A 1 417 ? -7.913 8.703 11.231 1.00 88.56 417 GLY A C 1
ATOM 3175 O O . GLY A 1 417 ? -8.399 7.937 12.068 1.00 88.56 417 GLY A O 1
ATOM 3176 N N . PRO A 1 418 ? -6.670 9.206 11.370 1.00 86.44 418 PRO A N 1
ATOM 3177 C CA . PRO A 1 418 ? -5.737 8.783 12.417 1.00 86.44 418 PRO A CA 1
ATOM 3178 C C . PRO A 1 418 ? -6.322 8.841 13.834 1.00 86.44 418 PRO A C 1
ATOM 3180 O O . PRO A 1 418 ? -6.215 7.881 14.588 1.00 86.44 418 PRO A O 1
ATOM 3183 N N . SER A 1 419 ? -6.991 9.939 14.199 1.00 84.44 419 SER A N 1
ATOM 3184 C CA . SER A 1 419 ? -7.547 10.120 15.549 1.00 84.44 419 SER A CA 1
ATOM 3185 C C . SER A 1 419 ? -8.646 9.111 15.880 1.00 84.44 419 SER A C 1
ATOM 3187 O O . SER A 1 419 ? -8.731 8.633 17.008 1.00 84.44 419 SER A O 1
ATOM 3189 N N . GLU A 1 420 ? -9.473 8.771 14.893 1.00 85.06 420 GLU A N 1
ATOM 3190 C CA . GLU A 1 420 ? -10.571 7.824 15.069 1.00 85.06 420 GLU A CA 1
ATOM 3191 C C . GLU A 1 420 ? -10.051 6.385 15.136 1.00 85.06 420 GLU A C 1
ATOM 3193 O O . GLU A 1 420 ? -10.465 5.613 15.998 1.00 85.06 420 GLU A O 1
ATOM 3198 N N . ALA A 1 421 ? -9.058 6.051 14.309 1.00 84.31 421 ALA A N 1
ATOM 3199 C CA . ALA A 1 421 ? -8.355 4.777 14.391 1.00 84.31 421 ALA A CA 1
ATOM 3200 C C . ALA A 1 421 ? -7.691 4.570 15.766 1.00 84.31 421 ALA A C 1
ATOM 3202 O O . ALA A 1 421 ? -7.857 3.516 16.382 1.00 84.31 421 ALA A O 1
ATOM 3203 N N . LEU A 1 422 ? -7.008 5.592 16.299 1.00 82.25 422 LEU A N 1
ATOM 3204 C CA . LEU A 1 422 ? -6.411 5.549 17.641 1.00 82.25 422 LEU A CA 1
ATOM 3205 C C . LEU A 1 422 ? -7.472 5.403 18.742 1.00 82.25 422 LEU A C 1
ATOM 3207 O O . LEU A 1 422 ? -7.264 4.668 19.707 1.00 82.25 422 LEU A O 1
ATOM 3211 N N . ARG A 1 423 ? -8.641 6.038 18.586 1.00 81.88 423 ARG A N 1
ATOM 3212 C CA . ARG A 1 423 ? -9.767 5.894 19.522 1.00 81.88 423 ARG A CA 1
ATOM 3213 C C . ARG A 1 423 ? -10.270 4.451 19.592 1.00 81.88 423 ARG A C 1
ATOM 3215 O O . ARG A 1 423 ? -10.537 3.962 20.688 1.00 81.88 423 ARG A O 1
ATOM 3222 N N . VAL A 1 424 ? -10.355 3.762 18.452 1.00 78.38 424 VAL A N 1
ATOM 3223 C CA . VAL A 1 424 ? -10.756 2.344 18.369 1.00 78.38 424 VAL A CA 1
ATOM 3224 C C . VAL A 1 424 ? -9.708 1.418 19.002 1.00 78.38 424 VAL A C 1
ATOM 3226 O O . VAL A 1 424 ? -10.059 0.425 19.641 1.00 78.38 424 VAL A O 1
ATOM 3229 N N . LEU A 1 425 ? -8.420 1.757 18.893 1.00 75.31 425 LEU A N 1
ATOM 3230 C CA . LEU A 1 425 ? -7.327 1.045 19.570 1.00 75.31 425 LEU A CA 1
ATOM 3231 C C . LEU A 1 425 ? -7.272 1.323 21.082 1.00 75.31 425 LEU A C 1
ATOM 3233 O O . LEU A 1 425 ? -6.588 0.610 21.812 1.00 75.31 425 LEU A O 1
ATOM 3237 N N . GLY A 1 426 ? -7.999 2.315 21.580 1.00 71.88 426 GLY A N 1
ATOM 3238 C CA . GLY A 1 426 ? -8.013 2.667 22.992 1.00 71.88 426 GLY A CA 1
ATOM 3239 C C . GLY A 1 426 ? -6.763 3.435 23.460 1.00 71.88 426 GLY A C 1
ATOM 3240 O O . GLY A 1 426 ? -5.704 3.404 22.829 1.00 71.88 426 GLY A O 1
ATOM 3241 N N . PRO A 1 427 ? -6.878 4.132 24.603 1.00 67.69 427 PRO A N 1
ATOM 3242 C CA . PRO A 1 427 ? -5.896 5.122 25.048 1.00 67.69 427 PRO A CA 1
ATOM 3243 C C . PRO A 1 427 ? -4.527 4.529 25.410 1.00 67.69 427 PRO A C 1
ATOM 3245 O O . PRO A 1 427 ? -3.521 5.204 25.261 1.00 67.69 427 PRO A O 1
ATOM 3248 N N . GLU A 1 428 ? -4.462 3.264 25.836 1.00 66.56 428 GLU A N 1
ATOM 3249 C CA . GLU A 1 428 ? -3.208 2.617 26.268 1.00 66.56 428 GLU A CA 1
ATOM 3250 C C . GLU A 1 428 ? -2.214 2.369 25.119 1.00 66.56 428 GLU A C 1
ATOM 3252 O O . GLU A 1 428 ? -1.024 2.181 25.354 1.00 66.56 428 GLU A O 1
ATOM 3257 N N . VAL A 1 429 ? -2.697 2.345 23.874 1.00 68.94 429 VAL A N 1
ATOM 3258 C CA . VAL A 1 429 ? -1.887 2.036 22.683 1.00 68.94 429 VAL A CA 1
ATOM 3259 C C . VAL A 1 429 ? -1.690 3.273 21.800 1.00 68.94 429 VAL A C 1
ATOM 3261 O O . VAL A 1 429 ? -0.745 3.323 21.014 1.00 68.94 429 VAL A O 1
ATOM 3264 N N . ALA A 1 430 ? -2.554 4.279 21.954 1.00 62.47 430 ALA A N 1
ATOM 3265 C CA . ALA A 1 430 ? -2.632 5.434 21.072 1.00 62.47 430 ALA A CA 1
ATOM 3266 C C . ALA A 1 430 ? -1.391 6.347 21.099 1.00 62.47 430 ALA A C 1
ATOM 3268 O O . ALA A 1 430 ? -1.029 6.894 20.060 1.00 62.47 430 ALA A O 1
ATOM 3269 N N . ASP A 1 431 ? -0.723 6.487 22.246 1.00 64.88 431 ASP A N 1
ATOM 3270 C CA . ASP A 1 431 ? 0.376 7.456 22.423 1.00 64.88 431 ASP A CA 1
ATOM 3271 C C . ASP A 1 431 ? 1.677 7.079 21.691 1.00 64.88 431 ASP A C 1
ATOM 3273 O O . ASP A 1 431 ? 2.580 7.900 21.549 1.00 64.88 431 ASP A O 1
ATOM 3277 N N . ASP A 1 432 ? 1.769 5.847 21.198 1.00 67.00 432 ASP A N 1
ATOM 3278 C CA . ASP A 1 432 ? 3.029 5.226 20.784 1.00 67.00 432 ASP A CA 1
ATOM 3279 C C . ASP A 1 432 ? 3.007 4.746 19.316 1.00 67.00 432 ASP A C 1
ATOM 3281 O O . ASP A 1 432 ? 3.978 4.173 18.820 1.00 67.00 432 ASP A O 1
AT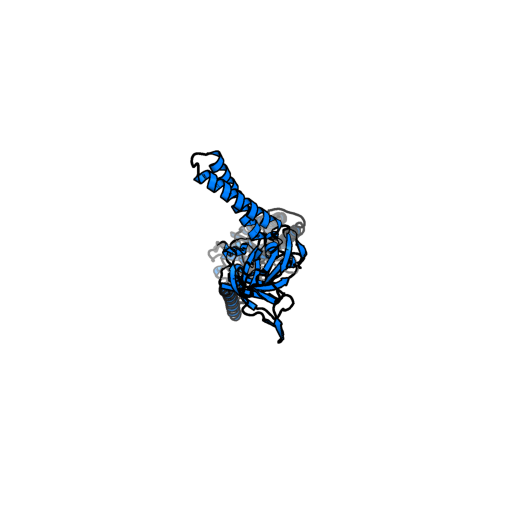OM 3285 N N . MET A 1 433 ? 1.882 4.939 18.617 1.00 73.19 433 MET A N 1
ATOM 3286 C CA . MET A 1 433 ? 1.688 4.540 17.222 1.00 73.19 433 MET A CA 1
ATOM 3287 C C . MET A 1 433 ? 1.533 5.764 16.321 1.00 73.19 433 MET A C 1
ATOM 3289 O O . MET A 1 433 ? 0.567 6.517 16.420 1.00 73.19 433 MET A O 1
ATOM 3293 N N . SER A 1 434 ? 2.449 5.924 15.367 1.00 72.88 434 SER A N 1
ATOM 3294 C CA . SER A 1 434 ? 2.331 6.929 14.311 1.00 72.88 434 SER A CA 1
ATOM 3295 C C . SER A 1 434 ? 1.489 6.389 13.151 1.00 72.88 434 SER A C 1
ATOM 3297 O O . SER A 1 434 ? 1.976 5.595 12.344 1.00 72.88 434 SER A O 1
ATOM 3299 N N . ILE A 1 435 ? 0.235 6.827 13.044 1.00 79.56 435 ILE A N 1
ATOM 3300 C CA . ILE A 1 435 ? -0.611 6.555 11.873 1.00 79.56 435 ILE A CA 1
ATOM 3301 C C . ILE A 1 435 ? -0.476 7.726 10.896 1.00 79.56 435 ILE A C 1
ATOM 3303 O O . ILE A 1 435 ? -0.723 8.874 11.264 1.00 79.56 435 ILE A O 1
ATOM 3307 N N . THR A 1 436 ? -0.086 7.441 9.652 1.00 75.69 436 THR A N 1
ATOM 3308 C CA . THR A 1 436 ? 0.057 8.457 8.600 1.00 75.69 436 THR A CA 1
ATOM 3309 C C . THR A 1 436 ? -1.073 8.301 7.590 1.00 75.69 436 THR A C 1
ATOM 3311 O O . THR A 1 436 ? -1.106 7.322 6.855 1.00 75.69 436 THR A O 1
ATOM 3314 N N . GLY A 1 437 ? -1.985 9.275 7.549 1.00 86.06 437 GLY A N 1
ATOM 3315 C CA . GLY A 1 437 ? -3.092 9.301 6.589 1.00 86.06 437 GLY A CA 1
ATOM 3316 C C . GLY A 1 437 ? -4.340 8.506 7.009 1.00 86.06 437 GLY A C 1
ATOM 3317 O O . GLY A 1 437 ? -4.418 8.003 8.132 1.00 86.06 437 GLY A O 1
ATOM 3318 N N . PRO A 1 438 ? -5.361 8.466 6.136 1.00 90.88 438 PRO A N 1
ATOM 3319 C CA . PRO A 1 438 ? -6.577 7.690 6.355 1.00 90.88 438 PRO A CA 1
ATOM 3320 C C . PRO A 1 438 ? -6.288 6.184 6.302 1.00 90.88 438 PRO A C 1
ATOM 3322 O O . PRO A 1 438 ? -5.514 5.725 5.461 1.00 90.88 438 PRO A O 1
ATOM 3325 N N . VAL A 1 439 ? -6.930 5.414 7.180 1.00 92.69 439 VAL A N 1
ATOM 3326 C CA . VAL A 1 439 ? -6.719 3.967 7.313 1.00 92.69 439 VAL A CA 1
ATOM 3327 C C . VAL A 1 439 ? -8.030 3.190 7.334 1.00 92.69 439 VAL A C 1
ATOM 3329 O O . VAL A 1 439 ? -9.061 3.678 7.796 1.00 92.69 439 VAL A O 1
ATOM 3332 N N . VAL A 1 440 ? -7.983 1.951 6.860 1.00 93.38 440 VAL A N 1
ATOM 3333 C CA . VAL A 1 440 ? -9.023 0.941 7.042 1.00 93.38 440 VAL A CA 1
ATOM 3334 C C . VAL A 1 440 ? -8.620 -0.012 8.163 1.00 93.38 440 VAL A C 1
ATOM 3336 O O . VAL A 1 440 ? -7.480 -0.469 8.251 1.00 93.38 440 VAL A O 1
ATOM 3339 N N . LEU A 1 441 ? -9.589 -0.336 9.013 1.00 92.19 441 LEU A N 1
ATOM 3340 C CA . LEU A 1 441 ? -9.455 -1.369 10.032 1.00 92.19 441 LEU A CA 1
ATOM 3341 C C . LEU A 1 441 ? -9.756 -2.739 9.415 1.00 92.19 441 LEU A C 1
ATOM 3343 O O . LEU A 1 441 ? -10.806 -2.946 8.802 1.00 92.19 441 LEU A O 1
ATOM 3347 N N . VAL A 1 442 ? -8.854 -3.693 9.615 1.00 93.62 442 VAL A N 1
ATOM 3348 C CA . VAL A 1 442 ? -9.008 -5.076 9.156 1.00 93.62 442 VAL A CA 1
ATOM 3349 C C . VAL A 1 442 ? -8.801 -6.017 10.329 1.00 93.62 442 VAL A C 1
ATOM 3351 O O . VAL A 1 442 ? -7.810 -5.920 11.048 1.00 93.62 442 VAL A O 1
ATOM 3354 N N . ARG A 1 443 ? -9.747 -6.931 10.540 1.00 92.62 443 ARG A N 1
ATOM 3355 C CA . ARG A 1 443 ? -9.692 -7.926 11.607 1.00 92.62 443 ARG A CA 1
ATOM 3356 C C . ARG A 1 443 ? -9.352 -9.295 11.030 1.00 92.62 443 ARG A C 1
ATOM 3358 O O . ARG A 1 443 ? -9.984 -9.752 10.077 1.00 92.62 443 ARG A O 1
ATOM 3365 N N . ALA A 1 444 ? -8.352 -9.942 11.616 1.00 92.94 444 ALA A N 1
ATOM 3366 C CA . ALA A 1 444 ? -7.928 -11.289 11.261 1.00 92.94 444 ALA A CA 1
ATOM 3367 C C . ALA A 1 444 ? -7.943 -12.196 12.495 1.00 92.94 444 ALA A C 1
ATOM 3369 O O . ALA A 1 444 ? -7.395 -11.841 13.539 1.00 92.94 444 ALA A O 1
ATOM 3370 N N . ALA A 1 445 ? -8.548 -13.375 12.378 1.00 89.69 445 ALA A N 1
ATOM 3371 C CA . ALA A 1 445 ? -8.672 -14.302 13.497 1.00 89.69 445 ALA A CA 1
ATOM 3372 C C . ALA A 1 445 ? -7.327 -14.975 13.813 1.00 89.69 445 ALA A C 1
ATOM 3374 O O . ALA A 1 445 ? -6.642 -15.472 12.913 1.00 89.69 445 ALA A O 1
ATOM 3375 N N . LEU A 1 446 ? -6.965 -15.033 15.098 1.00 88.56 446 LEU A N 1
ATOM 3376 C CA . LEU A 1 446 ? -5.820 -15.805 15.577 1.00 88.56 446 LEU A CA 1
ATOM 3377 C C . LEU A 1 446 ? -6.271 -17.242 15.880 1.00 88.56 446 LEU A C 1
ATOM 3379 O O . LEU A 1 446 ? -7.203 -17.437 16.660 1.00 88.56 446 LEU A O 1
ATOM 3383 N N . PRO A 1 447 ? -5.615 -18.266 15.308 1.00 83.19 447 PRO A N 1
ATOM 3384 C CA . PRO A 1 447 ? -6.012 -19.659 15.513 1.00 83.19 447 PRO A CA 1
ATOM 3385 C C . PRO A 1 447 ? -5.693 -20.183 16.923 1.00 83.19 447 PRO A C 1
ATOM 3387 O O . PRO A 1 447 ? -6.301 -21.157 17.364 1.00 83.19 447 PRO A O 1
ATOM 3390 N N . SER A 1 448 ? -4.739 -19.567 17.627 1.00 81.50 448 SER A N 1
ATOM 3391 C CA . SER A 1 448 ? -4.292 -19.964 18.965 1.00 81.50 448 SER A CA 1
ATOM 3392 C C . SER A 1 448 ? -3.889 -18.758 19.810 1.00 81.50 448 SER A C 1
ATOM 3394 O O . SER A 1 448 ? -3.513 -17.713 19.286 1.00 81.50 448 SER A O 1
ATOM 3396 N N . GLU A 1 449 ? -3.923 -18.923 21.135 1.00 81.56 449 GLU A N 1
ATOM 3397 C CA . GLU A 1 449 ? -3.387 -17.938 22.087 1.00 81.56 449 GLU A CA 1
ATOM 3398 C C . GLU A 1 449 ? -1.859 -18.001 22.232 1.00 81.56 449 GLU A C 1
ATOM 3400 O O . GLU A 1 449 ? -1.277 -17.115 22.850 1.00 81.56 449 GLU A O 1
ATOM 3405 N N . ASP A 1 450 ? -1.207 -19.002 21.640 1.00 85.31 450 ASP A N 1
ATOM 3406 C CA . ASP A 1 450 ? 0.242 -19.193 21.691 1.00 85.31 450 ASP A CA 1
ATOM 3407 C C . ASP A 1 450 ? 0.876 -19.068 20.299 1.00 85.31 450 ASP A C 1
ATOM 3409 O O . ASP A 1 450 ? 0.248 -19.394 19.286 1.00 85.31 450 ASP A O 1
ATOM 3413 N N . PHE A 1 451 ? 2.147 -18.663 20.261 1.00 85.62 451 PHE A N 1
ATOM 3414 C CA . PHE A 1 451 ? 3.003 -18.646 19.079 1.00 85.62 451 PHE A CA 1
ATOM 3415 C C . PHE A 1 451 ? 4.375 -19.264 19.365 1.00 85.62 451 PHE A C 1
ATOM 3417 O O . PHE A 1 451 ? 4.896 -19.210 20.476 1.00 85.62 451 PHE A O 1
ATOM 3424 N N . GLU A 1 452 ? 4.983 -19.863 18.343 1.00 83.81 452 GLU A N 1
ATOM 3425 C CA . GLU A 1 452 ? 6.347 -20.396 18.419 1.00 83.81 452 GLU A CA 1
ATOM 3426 C C . GLU A 1 452 ? 7.339 -19.427 17.766 1.00 83.81 452 GLU A C 1
ATOM 3428 O O . GLU A 1 452 ? 7.085 -18.949 16.659 1.00 83.81 452 GLU A O 1
ATOM 3433 N N . SER A 1 453 ? 8.464 -19.163 18.440 1.00 82.81 453 SER A N 1
ATOM 3434 C CA . SER A 1 453 ? 9.611 -18.404 17.924 1.00 82.81 453 SER A CA 1
ATOM 3435 C C . SER A 1 453 ? 10.917 -19.014 18.443 1.00 82.81 453 SER A C 1
ATOM 3437 O O . SER A 1 453 ? 11.005 -19.372 19.617 1.00 82.81 453 SER A O 1
ATOM 3439 N N . LYS A 1 454 ? 11.930 -19.177 17.578 1.00 77.62 454 LYS A N 1
ATOM 3440 C CA . LYS A 1 454 ? 13.253 -19.757 17.917 1.00 77.62 454 LYS A CA 1
ATOM 3441 C C . LYS A 1 454 ? 13.182 -21.036 18.778 1.00 77.62 454 LYS A C 1
ATOM 3443 O O . LYS A 1 454 ? 13.960 -21.207 19.713 1.00 77.62 454 LYS A O 1
ATOM 3448 N N . ALA A 1 455 ? 12.241 -21.927 18.449 1.00 74.81 455 ALA A N 1
ATOM 3449 C CA . ALA A 1 455 ? 11.958 -23.187 19.152 1.00 74.81 455 ALA A CA 1
ATOM 3450 C C . ALA A 1 455 ? 11.410 -23.065 20.595 1.00 74.81 455 ALA A C 1
ATOM 3452 O O . ALA A 1 455 ? 11.367 -24.061 21.318 1.00 74.81 455 ALA A O 1
ATOM 3453 N N . ALA A 1 456 ? 10.939 -21.885 21.009 1.00 81.25 456 ALA A N 1
ATOM 3454 C CA . ALA A 1 456 ? 10.209 -21.669 22.257 1.00 81.25 456 ALA A CA 1
ATOM 3455 C C . ALA A 1 456 ? 8.752 -21.258 21.985 1.00 81.25 456 ALA A C 1
ATOM 3457 O O . ALA A 1 456 ? 8.461 -20.565 21.009 1.00 81.25 456 ALA A O 1
ATOM 3458 N N . ARG A 1 457 ? 7.835 -21.699 22.857 1.00 85.00 457 ARG A N 1
ATOM 3459 C CA . ARG A 1 457 ? 6.420 -21.301 22.847 1.00 85.00 457 ARG A CA 1
ATOM 3460 C C . ARG A 1 457 ? 6.213 -20.089 23.742 1.00 85.00 457 ARG A C 1
ATOM 3462 O O . ARG A 1 457 ? 6.574 -20.123 24.916 1.00 85.00 457 ARG A O 1
ATOM 3469 N N . PHE A 1 458 ? 5.594 -19.062 23.187 1.00 85.44 458 PHE A N 1
ATOM 3470 C CA . PHE A 1 458 ? 5.205 -17.835 23.863 1.00 85.44 458 PHE A CA 1
ATOM 3471 C C . PHE A 1 458 ? 3.693 -17.672 23.775 1.00 85.44 458 PHE A C 1
ATOM 3473 O O . PHE A 1 458 ? 3.069 -18.152 22.834 1.00 85.44 458 PHE A O 1
ATOM 3480 N N . ARG A 1 459 ? 3.106 -16.975 24.745 1.00 85.19 459 ARG A N 1
ATOM 3481 C CA . ARG A 1 459 ? 1.688 -16.622 24.721 1.00 85.19 459 ARG A CA 1
ATOM 3482 C C . ARG A 1 459 ? 1.530 -15.230 24.130 1.00 85.19 459 ARG A C 1
ATOM 3484 O O . ARG A 1 459 ? 2.329 -14.339 24.423 1.00 85.19 459 ARG A O 1
ATOM 3491 N N . TYR A 1 460 ? 0.499 -15.031 23.323 1.00 85.94 460 TYR A N 1
ATOM 3492 C CA . TYR A 1 460 ? 0.075 -13.695 22.944 1.00 85.94 460 TYR A CA 1
ATOM 3493 C C . TYR A 1 460 ? -0.368 -12.921 24.189 1.00 85.94 460 TYR A C 1
ATOM 3495 O O . TYR A 1 460 ? -0.934 -13.480 25.131 1.00 85.94 460 TYR A O 1
ATOM 3503 N N . HIS A 1 461 ? -0.146 -11.611 24.177 1.00 82.50 461 HIS A N 1
ATOM 3504 C CA . HIS A 1 461 ? -0.667 -10.691 25.179 1.00 82.50 461 HIS A CA 1
ATOM 3505 C C . HIS A 1 461 ? -1.459 -9.578 24.488 1.00 82.50 461 HIS A C 1
ATOM 3507 O O . HIS A 1 461 ? -1.114 -9.142 23.390 1.00 82.50 461 HIS A O 1
ATOM 3513 N N . ASP A 1 462 ? -2.542 -9.141 25.129 1.00 81.56 462 ASP A N 1
ATOM 3514 C CA . ASP A 1 462 ? -3.339 -8.008 24.655 1.00 81.56 462 ASP A CA 1
ATOM 3515 C C . ASP A 1 462 ? -2.447 -6.764 24.578 1.00 81.56 462 ASP A C 1
ATOM 3517 O O . ASP A 1 462 ? -1.700 -6.475 25.515 1.00 81.56 462 ASP A O 1
ATOM 3521 N N . GLY A 1 463 ? -2.491 -6.069 23.445 1.00 82.12 463 GLY A N 1
ATOM 3522 C CA . GLY A 1 463 ? -1.634 -4.916 23.184 1.00 82.12 463 GLY A CA 1
ATOM 3523 C C . GLY A 1 463 ? -0.274 -5.238 22.550 1.00 82.12 463 GLY A C 1
ATOM 3524 O O . GLY A 1 463 ? 0.489 -4.309 22.293 1.00 82.12 463 GLY A O 1
ATOM 3525 N N . MET A 1 464 ? 0.043 -6.508 22.259 1.00 87.25 464 MET A N 1
ATOM 3526 C CA . MET A 1 464 ? 1.219 -6.838 21.440 1.00 87.25 464 MET A CA 1
ATOM 3527 C C . MET A 1 464 ? 1.102 -6.211 20.050 1.00 87.25 464 MET A C 1
ATOM 3529 O O . MET A 1 464 ? 0.064 -6.333 19.397 1.00 87.25 464 MET A O 1
ATOM 3533 N N . ARG A 1 465 ? 2.179 -5.557 19.611 1.00 89.00 465 ARG A N 1
ATOM 3534 C CA . ARG A 1 465 ? 2.262 -4.830 18.341 1.00 89.00 465 ARG A CA 1
ATOM 3535 C C . ARG A 1 465 ? 3.003 -5.638 17.286 1.00 89.00 465 ARG A C 1
ATOM 3537 O O . ARG A 1 465 ? 3.758 -6.561 17.601 1.00 89.00 465 ARG A O 1
ATOM 3544 N N . GLY A 1 466 ? 2.763 -5.278 16.038 1.00 89.81 466 GLY A N 1
ATOM 3545 C CA . GLY A 1 466 ? 3.440 -5.862 14.901 1.00 89.81 466 GLY A CA 1
ATOM 3546 C C . GLY A 1 466 ? 3.097 -5.162 13.599 1.00 89.81 466 GLY A C 1
ATOM 3547 O O . GLY A 1 466 ? 2.398 -4.143 13.574 1.00 89.81 466 GLY A O 1
ATOM 3548 N N . ARG A 1 467 ? 3.561 -5.750 12.504 1.00 92.06 467 ARG A N 1
ATOM 3549 C CA . ARG A 1 467 ? 3.274 -5.325 11.140 1.00 92.06 467 ARG A CA 1
ATOM 3550 C C . ARG A 1 467 ? 2.349 -6.341 10.486 1.00 92.06 467 ARG A C 1
ATOM 3552 O O . ARG A 1 467 ? 2.578 -7.542 10.584 1.00 92.06 467 ARG A O 1
ATOM 3559 N N . ALA A 1 468 ? 1.293 -5.860 9.844 1.00 92.69 468 ALA A N 1
ATOM 3560 C CA . ALA A 1 468 ? 0.436 -6.680 9.006 1.00 92.69 468 ALA A CA 1
ATOM 3561 C C . ALA A 1 468 ? 0.656 -6.331 7.538 1.00 92.69 468 ALA A C 1
ATOM 3563 O O . ALA A 1 468 ? 0.735 -5.154 7.183 1.00 92.69 468 ALA A O 1
ATOM 3564 N N . GLU A 1 469 ? 0.711 -7.358 6.702 1.00 93.38 469 GLU A N 1
ATOM 3565 C CA . GLU A 1 469 ? 0.855 -7.247 5.257 1.00 93.38 469 GLU A CA 1
ATOM 3566 C C . GLU A 1 469 ? -0.234 -8.066 4.572 1.00 93.38 469 GLU A C 1
ATOM 3568 O O . GLU A 1 469 ? -0.474 -9.228 4.911 1.00 93.38 469 GLU A O 1
ATOM 3573 N N . ILE A 1 470 ? -0.907 -7.457 3.604 1.00 93.25 470 ILE A N 1
ATOM 3574 C CA . ILE A 1 470 ? -1.919 -8.110 2.778 1.00 93.25 470 ILE A CA 1
ATOM 3575 C C . ILE A 1 470 ? -1.590 -7.879 1.309 1.00 93.25 470 ILE A C 1
ATOM 3577 O O . ILE A 1 470 ? -1.219 -6.778 0.910 1.00 93.25 470 ILE A O 1
ATOM 3581 N N . GLN A 1 471 ? -1.718 -8.922 0.496 1.00 90.88 471 GLN A N 1
ATOM 3582 C CA . GLN A 1 471 ? -1.532 -8.806 -0.945 1.00 90.88 471 GLN A CA 1
ATOM 3583 C C . GLN A 1 471 ? -2.812 -8.235 -1.567 1.00 90.88 471 GLN A C 1
ATOM 3585 O O . GLN A 1 471 ? -3.844 -8.904 -1.567 1.00 90.88 471 GLN A O 1
ATOM 3590 N N . VAL A 1 472 ? -2.752 -7.001 -2.070 1.00 88.81 472 VAL A N 1
ATOM 3591 C CA . VAL A 1 472 ? -3.921 -6.271 -2.603 1.00 88.81 472 VAL A CA 1
ATOM 3592 C C . VAL A 1 472 ? -4.076 -6.417 -4.108 1.00 88.81 472 VAL A C 1
ATOM 3594 O O . VAL A 1 472 ? -5.187 -6.348 -4.632 1.00 88.81 472 VAL A O 1
ATOM 3597 N N . ARG A 1 473 ? -2.967 -6.623 -4.818 1.00 84.44 473 ARG A N 1
ATOM 3598 C CA . ARG A 1 473 ? -2.955 -6.775 -6.269 1.00 84.44 473 ARG A CA 1
ATOM 3599 C C . ARG A 1 473 ? -1.835 -7.713 -6.683 1.00 84.44 473 ARG A C 1
ATOM 3601 O O . ARG A 1 473 ? -0.865 -7.924 -5.960 1.00 84.44 473 ARG A O 1
ATOM 3608 N N . THR A 1 474 ? -1.998 -8.298 -7.856 1.00 80.12 474 THR A N 1
ATOM 3609 C CA . THR A 1 474 ? -0.932 -8.999 -8.560 1.00 80.12 474 THR A CA 1
ATOM 3610 C C . THR A 1 474 ? -0.744 -8.287 -9.892 1.00 80.12 474 THR A C 1
ATOM 3612 O O . THR A 1 474 ? -1.721 -8.095 -10.614 1.00 80.12 474 THR A O 1
ATOM 3615 N N . THR A 1 475 ? 0.475 -7.845 -10.167 1.00 80.81 475 THR A N 1
ATOM 3616 C CA . THR A 1 475 ? 0.829 -7.048 -11.346 1.00 80.81 475 THR A CA 1
ATOM 3617 C C . THR A 1 475 ? 2.032 -7.697 -12.019 1.00 80.81 475 THR A C 1
ATOM 3619 O O . THR A 1 475 ? 2.908 -8.222 -11.329 1.00 80.81 475 THR A O 1
ATOM 3622 N N . SER A 1 476 ? 2.102 -7.681 -13.350 1.00 80.00 476 SER A N 1
ATOM 3623 C CA . SER A 1 476 ? 3.273 -8.217 -14.053 1.00 80.00 476 SER A CA 1
ATOM 3624 C C . SER A 1 476 ? 4.531 -7.413 -13.683 1.00 80.00 476 SER A C 1
ATOM 3626 O O . SER A 1 476 ? 4.457 -6.205 -13.440 1.00 80.00 476 SER A O 1
ATOM 3628 N N . VAL A 1 477 ? 5.715 -8.045 -13.638 1.00 79.69 477 VAL A N 1
ATOM 3629 C CA . VAL A 1 477 ? 6.969 -7.308 -13.346 1.00 79.69 477 VAL A CA 1
ATOM 3630 C C . VAL A 1 477 ? 7.150 -6.145 -14.329 1.00 79.69 477 VAL A C 1
ATOM 3632 O O . VAL A 1 477 ? 7.675 -5.096 -13.962 1.00 79.69 477 VAL A O 1
ATOM 3635 N N . LEU A 1 478 ? 6.712 -6.317 -15.579 1.00 76.06 478 LEU A N 1
ATOM 3636 C CA . LEU A 1 478 ? 6.832 -5.306 -16.623 1.00 76.06 478 LEU A CA 1
ATOM 3637 C C . LEU A 1 478 ? 5.998 -4.046 -16.320 1.00 76.06 478 LEU A C 1
ATOM 3639 O O . LEU A 1 478 ? 6.522 -2.939 -16.447 1.00 76.06 478 LEU A O 1
ATOM 3643 N N . GLU A 1 479 ? 4.754 -4.206 -15.859 1.00 77.50 479 GLU A N 1
ATOM 3644 C CA . GLU A 1 479 ? 3.903 -3.096 -15.397 1.00 77.50 479 GLU A CA 1
ATOM 3645 C C . GLU A 1 479 ? 4.472 -2.422 -14.140 1.00 77.50 479 GLU A C 1
ATOM 3647 O O . GLU A 1 479 ? 4.474 -1.197 -14.042 1.00 77.50 479 GLU A O 1
ATOM 3652 N N . ALA A 1 480 ? 5.041 -3.198 -13.211 1.00 78.62 480 ALA A N 1
ATOM 3653 C CA . ALA A 1 480 ? 5.675 -2.647 -12.012 1.00 78.62 480 ALA A CA 1
ATOM 3654 C C . ALA A 1 480 ? 6.922 -1.791 -12.328 1.00 78.62 480 ALA A C 1
ATOM 3656 O O . ALA A 1 480 ? 7.240 -0.859 -11.589 1.00 78.62 480 ALA A O 1
ATOM 3657 N N . LEU A 1 481 ? 7.645 -2.101 -13.413 1.00 77.38 481 LEU A N 1
ATOM 3658 C CA . LEU A 1 481 ? 8.874 -1.402 -13.811 1.00 77.38 481 LEU A CA 1
ATOM 3659 C C . LEU A 1 481 ? 8.602 -0.168 -14.685 1.00 77.38 481 LEU A C 1
ATOM 3661 O O . LEU A 1 481 ? 9.387 0.781 -14.673 1.00 77.38 481 LEU A O 1
ATOM 3665 N N . ILE A 1 482 ? 7.505 -0.183 -15.448 1.00 80.06 482 ILE A N 1
ATOM 3666 C CA . ILE A 1 482 ? 7.087 0.899 -16.345 1.00 80.06 482 ILE A CA 1
ATOM 3667 C C . ILE A 1 482 ? 5.613 1.234 -16.046 1.00 80.06 482 ILE A C 1
ATOM 3669 O O . ILE A 1 482 ? 4.719 0.750 -16.743 1.00 80.06 482 ILE A O 1
ATOM 3673 N N . PRO A 1 483 ? 5.339 2.096 -15.046 1.00 70.94 483 PRO A N 1
ATOM 3674 C CA . PRO A 1 483 ? 3.971 2.393 -14.612 1.00 70.94 483 PRO A CA 1
ATOM 3675 C C . PRO A 1 483 ? 3.101 3.061 -15.694 1.00 70.94 483 PRO A C 1
ATOM 3677 O O . PRO A 1 483 ? 1.881 2.994 -15.631 1.00 70.94 483 PRO A O 1
ATOM 3680 N N . SER A 1 484 ? 3.695 3.650 -16.740 1.00 69.81 484 SER A N 1
ATOM 3681 C CA . SER A 1 484 ? 2.956 4.241 -17.869 1.00 69.81 484 SER A CA 1
ATOM 3682 C C . SER A 1 484 ? 2.262 3.219 -18.780 1.00 69.81 484 SER A C 1
ATOM 3684 O O . SER A 1 484 ? 1.526 3.618 -19.676 1.00 69.81 484 SER A O 1
ATOM 3686 N N . LEU A 1 485 ? 2.521 1.918 -18.610 1.00 65.69 485 LEU A N 1
ATOM 3687 C CA . LEU A 1 485 ? 1.820 0.866 -19.354 1.00 65.69 485 LEU A CA 1
ATOM 3688 C C . LEU A 1 485 ? 0.442 0.541 -18.771 1.00 65.69 485 LEU A C 1
ATOM 3690 O O . LEU A 1 485 ? -0.330 -0.135 -19.435 1.00 65.69 485 LEU A O 1
ATOM 3694 N N . GLU A 1 486 ? 0.120 1.035 -17.573 1.00 61.44 486 GLU A N 1
ATOM 3695 C CA . GLU A 1 486 ? -1.195 0.842 -16.956 1.00 61.44 486 GLU A CA 1
ATOM 3696 C C . GLU A 1 486 ? -2.294 1.715 -17.604 1.00 61.44 486 GLU A C 1
ATOM 3698 O O . GLU A 1 486 ? -3.479 1.414 -17.485 1.00 61.44 486 GLU A O 1
ATOM 3703 N N . GLU A 1 487 ? -1.913 2.784 -18.316 1.00 56.88 487 GLU A N 1
ATOM 3704 C CA . GLU A 1 487 ? -2.842 3.705 -18.995 1.00 56.88 487 GLU A CA 1
ATOM 3705 C C . GLU A 1 487 ? -3.202 3.295 -20.441 1.00 56.88 487 GLU A C 1
ATOM 3707 O O . GLU A 1 487 ? -4.027 3.964 -21.070 1.00 56.88 487 GLU A O 1
ATOM 3712 N N . ILE A 1 488 ? -2.600 2.225 -20.981 1.00 51.12 488 ILE A N 1
ATOM 3713 C CA . ILE A 1 488 ? -2.803 1.727 -22.360 1.00 51.12 488 ILE A CA 1
ATOM 3714 C C . ILE A 1 488 ? -3.619 0.439 -22.326 1.00 51.12 488 ILE A C 1
ATOM 3716 O O . ILE A 1 488 ? -4.571 0.332 -23.138 1.00 51.12 488 ILE A O 1
#